Protein AF-A0A5D4XRG8-F1 (afdb_monomer)

Solvent-accessible surface area (backbone atoms only — not comparable to full-atom values): 29602 Å² total; per-residue (Å²): 132,84,80,64,100,84,74,77,64,44,35,25,34,82,45,51,56,98,89,45,80,46,75,45,81,31,75,30,47,88,63,58,61,38,75,48,90,49,42,46,73,64,45,44,82,53,89,32,37,81,41,63,58,79,62,65,92,72,43,44,71,46,59,54,89,70,39,65,30,50,33,45,31,45,91,55,42,90,81,74,72,59,48,86,56,43,34,20,45,48,43,50,35,25,58,36,40,98,89,41,43,78,40,47,38,54,29,67,52,56,25,17,26,69,40,62,39,76,77,44,6,34,42,32,29,12,65,38,88,92,58,52,70,42,35,35,42,34,13,22,50,64,64,65,63,52,59,76,41,76,41,48,36,55,37,66,47,20,20,30,20,40,38,56,70,86,61,67,88,92,45,85,53,30,40,42,36,34,32,25,38,85,43,45,60,45,52,38,48,38,40,32,26,43,36,69,53,73,43,46,58,50,73,90,68,38,78,88,53,69,74,76,85,77,74,92,73,68,57,47,41,54,44,31,69,40,69,62,45,25,42,33,37,48,20,39,50,55,75,66,46,39,15,37,85,78,32,83,65,71,75,78,16,62,36,46,77,47,45,42,33,30,51,32,48,51,26,49,79,71,71,44,80,63,46,56,52,46,29,59,60,52,38,54,50,17,54,51,45,35,70,79,40,61,72,67,89,78,76,76,78,78,56,79,76,58,73,78,49,64,82,53,63,68,54,57,75,75,52,86,81,77,99,81,82,82,87,80,86,90,80,88,87,80,90,83,89,83,88,85,83,93,82,81,82,88,85,82,89,82,84,83,85,80,85,89,77,84,76,76,83,66,81,79,71,80,68,55,49,88,37,88,85,26,80,51,20,60,36,42,54,52,42,43,52,37,50,54,50,54,32,53,75,74,73,43,78,92,48,72,49,54,51,9,34,32,27,34,50,43,23,52,36,38,73,59,70,54,50,57,81,50,40,74,48,66,46,62,43,70,64,55,102,87,40,59,57,50,47,33,40,36,40,34,48,36,70,96,69,41,53,93,50,68,60,67,20,52,51,73,46,49,40,69,61,24,43,68,40,56,42,70,57,22,44,53,51,28,51,52,45,51,54,56,57,50,62,74,35,80,68,36,57,55,53,56,53,52,55,54,57,58,61,71,74,70,70,82,89,79,87,132

Organism: NCBI:txid1132694

Mean predicted aligned error: 18.08 Å

Radius of gyration: 29.47 Å; Cα contacts (8 Å, |Δi|>4): 848; chains: 1; bounding box: 77×93×76 Å

Structure (mmCIF, N/CA/C/O backbone):
data_AF-A0A5D4XRG8-F1
#
_entry.id   AF-A0A5D4XRG8-F1
#
loop_
_atom_site.group_PDB
_atom_site.id
_atom_site.type_symbol
_atom_site.label_atom_id
_atom_site.label_alt_id
_atom_site.label_comp_id
_atom_site.label_asym_id
_atom_site.label_entity_id
_atom_site.label_seq_id
_atom_site.pdbx_PDB_ins_code
_atom_site.Cartn_x
_atom_site.Cartn_y
_atom_site.Cartn_z
_atom_site.occupancy
_atom_site.B_iso_or_equiv
_atom_site.auth_seq_id
_atom_site.auth_comp_id
_atom_site.auth_asym_id
_atom_site.auth_atom_id
_atom_site.pdbx_PDB_model_num
ATOM 1 N N . MET A 1 1 ? -4.490 -16.990 -24.003 1.00 35.44 1 MET A N 1
ATOM 2 C CA . MET A 1 1 ? -3.570 -16.768 -25.139 1.00 35.44 1 MET A CA 1
ATOM 3 C C . MET A 1 1 ? -2.202 -17.221 -24.668 1.00 35.44 1 MET A C 1
ATOM 5 O O . MET A 1 1 ? -1.797 -16.811 -23.593 1.00 35.44 1 MET A O 1
ATOM 9 N N . SER A 1 2 ? -1.584 -18.171 -25.367 1.00 31.66 2 SER A N 1
ATOM 10 C CA . SER A 1 2 ? -0.278 -18.726 -24.995 1.00 31.66 2 SER A CA 1
ATOM 11 C C . SER A 1 2 ? 0.797 -17.660 -25.229 1.00 31.66 2 SER A C 1
ATOM 13 O O . SER A 1 2 ? 0.868 -17.112 -26.329 1.00 31.66 2 SER A O 1
ATOM 15 N N . ASN A 1 3 ? 1.568 -17.327 -24.188 1.00 37.22 3 ASN A N 1
ATOM 16 C CA . ASN A 1 3 ? 2.691 -16.395 -24.276 1.00 37.22 3 ASN A CA 1
ATOM 17 C C . ASN A 1 3 ? 3.705 -16.921 -25.300 1.00 37.22 3 ASN A C 1
ATOM 19 O O . ASN A 1 3 ? 4.196 -18.043 -25.179 1.00 37.22 3 ASN A O 1
ATOM 23 N N . GLY A 1 4 ? 3.988 -16.119 -26.328 1.00 33.09 4 GLY A N 1
ATOM 24 C CA . GLY A 1 4 ? 4.996 -16.442 -27.330 1.00 33.09 4 GLY A CA 1
ATOM 25 C C . GLY A 1 4 ? 6.401 -16.531 -26.707 1.00 33.09 4 GLY A C 1
ATOM 26 O O . GLY A 1 4 ? 6.687 -15.832 -25.736 1.00 33.09 4 GLY A O 1
ATOM 27 N N . PRO A 1 5 ? 7.306 -17.350 -27.267 1.00 38.19 5 PRO A N 1
ATOM 28 C CA . PRO A 1 5 ? 8.587 -17.738 -26.658 1.00 38.19 5 PRO A CA 1
ATOM 29 C C . PRO A 1 5 ? 9.680 -16.639 -26.624 1.00 38.19 5 PRO A C 1
ATOM 31 O O . PRO A 1 5 ? 10.862 -16.959 -26.596 1.00 38.19 5 PRO A O 1
ATOM 34 N N . GLY A 1 6 ? 9.320 -15.348 -26.634 1.00 42.28 6 GLY A N 1
ATOM 35 C CA . GLY A 1 6 ? 10.267 -14.218 -26.704 1.00 42.28 6 GLY A CA 1
ATOM 36 C C . GLY A 1 6 ? 10.114 -13.131 -25.631 1.00 42.28 6 GLY A C 1
ATOM 37 O O . GLY A 1 6 ? 10.926 -12.211 -25.598 1.00 42.28 6 GLY A O 1
ATOM 38 N N . THR A 1 7 ? 9.104 -13.221 -24.760 1.00 55.69 7 THR A N 1
ATOM 39 C CA . THR A 1 7 ? 8.784 -12.214 -23.721 1.00 55.69 7 THR A CA 1
ATOM 40 C C . THR A 1 7 ? 8.911 -12.733 -22.288 1.00 55.69 7 THR A C 1
ATOM 42 O O . THR A 1 7 ? 8.598 -12.017 -21.341 1.00 55.69 7 THR A O 1
ATOM 45 N N . ALA A 1 8 ? 9.361 -13.976 -22.102 1.00 78.75 8 ALA A N 1
ATOM 46 C CA . ALA A 1 8 ? 9.428 -14.596 -20.785 1.00 78.75 8 ALA A CA 1
ATOM 47 C C . ALA A 1 8 ? 10.593 -14.026 -19.958 1.00 78.75 8 ALA A C 1
ATOM 49 O O . ALA A 1 8 ? 11.763 -14.168 -20.314 1.00 78.75 8 ALA A O 1
ATOM 50 N N . TYR A 1 9 ? 10.257 -13.398 -18.839 1.00 93.06 9 TYR A N 1
ATOM 51 C CA . TYR A 1 9 ? 11.160 -13.074 -17.741 1.00 93.06 9 TYR A CA 1
ATOM 52 C C . TYR A 1 9 ? 10.543 -13.627 -16.451 1.00 93.06 9 TYR A C 1
ATOM 54 O O . TYR A 1 9 ? 9.376 -14.018 -16.430 1.00 93.06 9 TYR A O 1
ATOM 62 N N . THR A 1 10 ? 11.324 -13.673 -15.382 1.00 93.88 10 THR A N 1
ATOM 63 C CA . THR A 1 10 ? 10.873 -14.100 -14.057 1.00 93.88 10 THR A CA 1
ATOM 64 C C . THR A 1 10 ? 11.080 -12.979 -13.056 1.00 93.88 10 THR A C 1
ATOM 66 O O . THR A 1 10 ? 12.134 -12.333 -13.064 1.00 93.88 10 THR A O 1
ATOM 69 N N . VAL A 1 11 ? 10.107 -12.792 -12.168 1.00 94.06 11 VAL A N 1
ATOM 70 C CA . VAL A 1 11 ? 10.297 -12.037 -10.931 1.00 94.06 11 VAL A CA 1
ATOM 71 C C . VAL A 1 11 ? 10.884 -12.994 -9.902 1.00 94.06 11 VAL A C 1
ATOM 73 O O . VAL A 1 11 ? 10.417 -14.121 -9.746 1.00 94.06 11 VAL A O 1
ATOM 76 N N . ARG A 1 12 ? 11.953 -12.568 -9.242 1.00 90.69 12 ARG A N 1
ATOM 77 C CA . ARG A 1 12 ? 12.674 -13.351 -8.243 1.00 90.69 12 ARG A CA 1
ATOM 78 C C . ARG A 1 12 ? 12.922 -12.509 -7.004 1.00 90.69 12 ARG A C 1
ATOM 80 O O . ARG A 1 12 ? 12.824 -11.290 -7.047 1.00 90.69 12 ARG A O 1
ATOM 87 N N . GLN A 1 13 ? 13.318 -13.143 -5.919 1.00 86.31 13 GLN A N 1
ATOM 88 C CA . GLN A 1 13 ? 13.744 -12.474 -4.695 1.00 86.31 13 GLN A CA 1
ATOM 89 C C . GLN A 1 13 ? 14.977 -13.160 -4.126 1.00 86.31 13 GLN A C 1
ATOM 91 O O . GLN A 1 13 ? 15.212 -14.340 -4.393 1.00 86.31 13 GLN A O 1
ATOM 96 N N . PHE A 1 14 ? 15.761 -12.430 -3.341 1.00 79.94 14 PHE A N 1
ATOM 97 C CA . PHE A 1 14 ? 16.881 -13.006 -2.610 1.00 79.94 14 PHE A CA 1
ATOM 98 C C . PHE A 1 14 ? 16.415 -13.473 -1.229 1.00 79.94 14 PHE A C 1
ATOM 100 O O . PHE A 1 14 ? 15.881 -12.685 -0.455 1.00 79.94 14 PHE A O 1
ATOM 107 N N . VAL A 1 15 ? 16.658 -14.742 -0.907 1.00 69.88 15 VAL A N 1
ATOM 108 C CA . VAL A 1 15 ? 16.288 -15.350 0.375 1.00 69.88 15 VAL A CA 1
ATOM 109 C C . VAL A 1 15 ? 17.542 -15.831 1.094 1.00 69.88 15 VAL A C 1
ATOM 111 O O . VAL A 1 15 ? 18.453 -16.405 0.490 1.00 69.88 15 VAL A O 1
ATOM 114 N N . PHE A 1 16 ? 17.575 -15.609 2.407 1.00 66.19 16 PHE A N 1
ATOM 115 C CA . PHE A 1 16 ? 18.610 -16.112 3.301 1.00 66.19 16 PHE A CA 1
ATOM 116 C C . PHE A 1 16 ? 17.960 -16.811 4.499 1.00 66.19 16 PHE A C 1
ATOM 118 O O . PHE A 1 16 ? 17.486 -16.153 5.425 1.00 66.19 16 PHE A O 1
ATOM 125 N N . ASP A 1 17 ? 17.941 -18.143 4.462 1.00 68.81 17 ASP A N 1
ATOM 126 C CA . ASP A 1 17 ? 17.385 -19.016 5.502 1.00 68.81 17 ASP A CA 1
ATOM 127 C C . ASP A 1 17 ? 18.396 -20.121 5.891 1.00 68.81 17 ASP A C 1
ATOM 129 O O . ASP A 1 17 ? 19.575 -20.065 5.529 1.00 68.81 17 ASP A O 1
ATOM 133 N N . GLU A 1 18 ? 17.946 -21.144 6.623 1.00 69.31 18 GLU A N 1
ATOM 134 C CA . GLU A 1 18 ? 18.764 -22.298 7.041 1.00 69.31 18 GLU A CA 1
ATOM 135 C C . GLU A 1 18 ? 19.421 -23.054 5.872 1.00 69.31 18 GLU A C 1
ATOM 137 O O . GLU A 1 18 ? 20.437 -23.726 6.054 1.00 69.31 18 GLU A O 1
ATOM 142 N N . ARG A 1 19 ? 18.867 -22.934 4.658 1.00 71.75 19 ARG A N 1
ATOM 143 C CA . ARG A 1 19 ? 19.394 -23.549 3.429 1.00 71.75 19 ARG A CA 1
ATOM 144 C C . ARG A 1 19 ? 20.420 -22.656 2.723 1.00 71.75 19 ARG A C 1
ATOM 146 O O . ARG A 1 19 ? 20.945 -23.040 1.678 1.00 71.75 19 ARG A O 1
ATOM 153 N N . GLY A 1 20 ? 20.729 -21.493 3.293 1.00 67.88 20 GLY A N 1
ATOM 154 C CA . GLY A 1 20 ? 21.692 -20.531 2.777 1.00 67.88 20 GLY A CA 1
ATOM 155 C C . GLY A 1 20 ? 21.105 -19.538 1.771 1.00 67.88 20 GLY A C 1
ATOM 156 O O . GLY A 1 20 ? 19.912 -19.528 1.469 1.00 67.88 20 GLY A O 1
ATOM 157 N N . ALA A 1 21 ? 21.987 -18.677 1.261 1.00 71.94 21 ALA A N 1
ATOM 158 C CA . ALA A 1 21 ? 21.672 -17.623 0.301 1.00 71.94 21 ALA A CA 1
ATOM 159 C C . ALA A 1 21 ? 21.282 -18.192 -1.073 1.00 71.94 21 ALA A C 1
ATOM 161 O O . ALA A 1 21 ? 22.089 -18.880 -1.705 1.00 71.94 21 ALA A O 1
ATOM 162 N N . ARG A 1 22 ? 20.095 -17.849 -1.580 1.00 80.94 22 ARG A N 1
ATOM 163 C CA . ARG A 1 22 ? 19.663 -18.192 -2.947 1.00 80.94 22 ARG A CA 1
ATOM 164 C C . ARG A 1 22 ? 18.663 -17.178 -3.495 1.00 80.94 22 ARG A C 1
ATOM 166 O O . ARG A 1 22 ? 18.124 -16.375 -2.744 1.00 80.94 22 ARG A O 1
ATOM 173 N N . ASN A 1 23 ? 18.405 -17.245 -4.801 1.00 83.06 23 ASN A N 1
ATOM 174 C CA . ASN A 1 23 ? 17.263 -16.551 -5.394 1.00 83.06 23 ASN A CA 1
ATOM 175 C C . ASN A 1 23 ? 16.107 -17.536 -5.571 1.00 83.06 23 ASN A C 1
ATOM 177 O O . ASN A 1 23 ? 16.337 -18.664 -6.009 1.00 83.06 23 ASN A O 1
ATOM 181 N N . GLU A 1 24 ? 14.896 -17.097 -5.260 1.00 85.44 24 GLU A N 1
ATOM 182 C CA . GLU A 1 24 ? 13.662 -17.861 -5.442 1.00 85.44 24 GLU A CA 1
ATOM 183 C C . GLU A 1 24 ? 12.709 -17.115 -6.362 1.00 85.44 24 GLU A C 1
ATOM 185 O O . GLU A 1 24 ? 12.792 -15.893 -6.485 1.00 85.44 24 GLU A O 1
ATOM 190 N N . ASP A 1 25 ? 11.838 -17.858 -7.031 1.00 88.19 25 ASP A N 1
ATOM 191 C CA . ASP A 1 25 ? 10.851 -17.287 -7.938 1.00 88.19 25 ASP A CA 1
ATOM 192 C C . ASP A 1 25 ? 9.697 -16.682 -7.131 1.00 88.19 25 ASP A C 1
ATOM 194 O O . ASP A 1 25 ? 9.349 -17.168 -6.055 1.00 88.19 25 ASP A O 1
ATOM 198 N N . VAL A 1 26 ? 9.129 -15.600 -7.654 1.00 84.75 26 VAL A N 1
ATOM 199 C CA . VAL A 1 26 ? 8.022 -14.846 -7.061 1.00 84.75 26 VAL A CA 1
ATOM 200 C C . VAL A 1 26 ? 6.844 -14.965 -8.017 1.00 84.75 26 VAL A C 1
ATOM 202 O O . VAL A 1 26 ? 6.947 -14.575 -9.181 1.00 84.75 26 VAL A O 1
ATOM 205 N N . THR A 1 27 ? 5.733 -15.519 -7.540 1.00 85.88 27 THR A N 1
ATOM 206 C CA . THR A 1 27 ? 4.502 -15.699 -8.327 1.00 85.88 27 THR A CA 1
ATOM 207 C C . THR A 1 27 ? 3.477 -14.590 -8.097 1.00 85.88 27 THR A C 1
ATOM 209 O O . THR A 1 27 ? 2.545 -14.449 -8.888 1.00 85.88 27 THR A O 1
ATOM 212 N N . GLY A 1 28 ? 3.690 -13.759 -7.075 1.00 83.88 28 GLY A N 1
ATOM 213 C CA . GLY A 1 28 ? 2.905 -12.567 -6.777 1.00 83.88 28 GLY A CA 1
ATOM 214 C C . GLY A 1 28 ? 3.455 -11.810 -5.571 1.00 83.88 28 GLY A C 1
ATOM 215 O O . GLY A 1 28 ? 4.475 -12.186 -4.993 1.00 83.88 28 GLY A O 1
ATOM 216 N N . PHE A 1 29 ? 2.776 -10.736 -5.181 1.00 86.06 29 PHE A N 1
ATOM 217 C CA . PHE A 1 29 ? 3.209 -9.853 -4.094 1.00 86.06 29 PHE A CA 1
ATOM 218 C C . PHE A 1 29 ? 3.404 -10.567 -2.750 1.00 86.06 29 PHE A C 1
ATOM 220 O O . PHE A 1 29 ? 4.366 -10.281 -2.041 1.00 86.06 29 PHE A O 1
ATOM 227 N N . GLU A 1 30 ? 2.513 -11.502 -2.412 1.00 82.44 30 GLU A N 1
ATOM 228 C CA . GLU A 1 30 ? 2.531 -12.207 -1.122 1.00 82.44 30 GLU A CA 1
ATOM 229 C C . GLU A 1 30 ? 3.743 -13.135 -0.960 1.00 82.44 30 GLU A C 1
ATOM 231 O O . GLU A 1 30 ? 4.129 -13.454 0.163 1.00 82.44 30 GLU A O 1
ATOM 236 N N . ASP A 1 31 ? 4.381 -13.532 -2.065 1.00 80.94 31 ASP A N 1
ATOM 237 C CA . ASP A 1 31 ? 5.602 -14.333 -2.010 1.00 80.94 31 ASP A CA 1
ATOM 238 C C . ASP A 1 31 ? 6.809 -13.493 -1.573 1.00 80.94 31 ASP A C 1
ATOM 240 O O . ASP A 1 31 ? 7.784 -14.057 -1.076 1.00 80.94 31 ASP A O 1
ATOM 244 N N . LEU A 1 32 ? 6.777 -12.164 -1.757 1.00 80.69 32 LEU A N 1
ATOM 245 C CA . LEU A 1 32 ? 7.901 -11.286 -1.433 1.00 80.69 32 LEU A CA 1
ATOM 246 C C . LEU A 1 32 ? 8.146 -11.241 0.076 1.00 80.69 32 LEU A C 1
ATOM 248 O O . LEU A 1 32 ? 7.414 -10.594 0.838 1.00 80.69 32 LEU A O 1
ATOM 252 N N . VAL A 1 33 ? 9.243 -11.868 0.492 1.00 69.31 33 VAL A N 1
ATOM 253 C CA . VAL A 1 33 ? 9.709 -11.858 1.875 1.00 69.31 33 VAL A CA 1
ATOM 254 C C . VAL A 1 33 ? 10.093 -10.448 2.303 1.00 69.31 33 VAL A C 1
ATOM 256 O O . VAL A 1 33 ? 10.354 -9.556 1.491 1.00 69.31 33 VAL A O 1
ATOM 259 N N . THR A 1 34 ? 10.133 -10.236 3.613 1.00 65.56 34 THR A N 1
ATOM 260 C CA . THR A 1 34 ? 10.638 -8.986 4.169 1.00 65.56 34 THR A CA 1
ATOM 261 C C . THR A 1 34 ? 12.096 -8.777 3.755 1.00 65.56 34 THR A C 1
ATOM 263 O O . THR A 1 34 ? 12.922 -9.679 3.903 1.00 65.56 34 THR A O 1
ATOM 266 N N . HIS A 1 35 ? 12.427 -7.584 3.263 1.00 62.25 35 HIS A N 1
ATOM 267 C CA . HIS A 1 35 ? 13.697 -7.219 2.618 1.00 62.25 35 HIS A CA 1
ATOM 268 C C . HIS A 1 35 ? 14.881 -7.033 3.594 1.00 62.25 35 HIS A C 1
ATOM 270 O O . HIS A 1 35 ? 15.643 -6.067 3.541 1.00 62.25 35 HIS A O 1
ATOM 276 N N . HIS A 1 36 ? 15.090 -7.997 4.493 1.00 53.09 36 HIS A N 1
ATOM 277 C CA . HIS A 1 36 ? 16.184 -7.999 5.466 1.00 53.09 36 HIS A CA 1
ATOM 278 C C . HIS A 1 36 ? 16.890 -9.355 5.596 1.00 53.09 36 HIS A C 1
ATOM 280 O O . HIS A 1 36 ? 16.301 -10.402 5.311 1.00 53.09 36 HIS A O 1
ATOM 286 N N . PRO A 1 37 ? 18.150 -9.379 6.083 1.00 45.16 37 PRO A N 1
ATOM 287 C CA . PRO A 1 37 ? 18.821 -10.621 6.453 1.00 45.16 37 PRO A CA 1
ATOM 288 C C . PRO A 1 37 ? 17.983 -11.388 7.489 1.00 45.16 37 PRO A C 1
ATOM 290 O O . PRO A 1 37 ? 17.640 -10.844 8.535 1.00 45.16 37 PRO A O 1
ATOM 293 N N . ARG A 1 38 ? 17.668 -12.658 7.199 1.00 53.41 38 ARG A N 1
ATOM 294 C CA . ARG A 1 38 ? 16.733 -13.521 7.956 1.00 53.41 38 ARG A CA 1
ATOM 295 C C . ARG A 1 38 ? 15.259 -13.081 7.958 1.00 53.41 38 ARG A C 1
ATOM 297 O O . ARG A 1 38 ? 14.516 -13.566 8.801 1.00 53.41 38 ARG A O 1
ATOM 304 N N . ALA A 1 39 ? 14.823 -12.188 7.066 1.00 61.16 39 ALA A N 1
ATOM 305 C CA . ALA A 1 39 ? 13.409 -11.826 6.884 1.00 61.16 39 ALA A CA 1
ATOM 306 C C . ALA A 1 39 ? 12.672 -11.419 8.181 1.00 61.16 39 ALA A C 1
ATOM 308 O O . ALA A 1 39 ? 11.517 -11.785 8.383 1.00 61.16 39 ALA A O 1
ATOM 309 N N . ASN A 1 40 ? 13.345 -10.691 9.083 1.00 70.75 40 ASN A N 1
ATOM 310 C CA . ASN A 1 40 ? 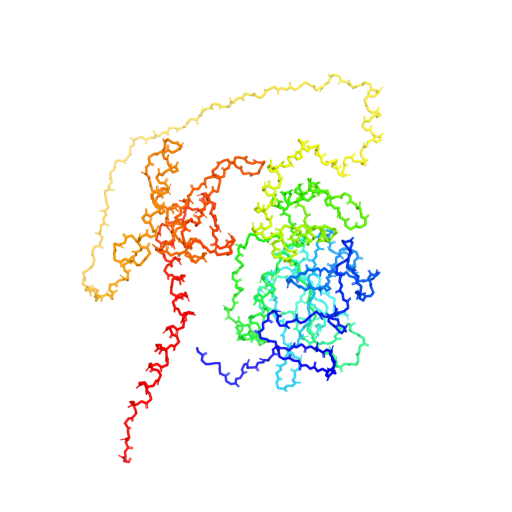12.799 -10.326 10.397 1.00 70.75 40 ASN A CA 1
ATOM 311 C C . ASN A 1 40 ? 12.310 -11.534 11.225 1.00 70.75 40 ASN A C 1
ATOM 313 O O . ASN A 1 40 ? 11.382 -11.398 12.015 1.00 70.75 40 ASN A O 1
ATOM 317 N N . ALA A 1 41 ? 12.935 -12.708 11.080 1.00 68.88 41 ALA A N 1
ATOM 318 C CA . ALA A 1 41 ? 12.528 -13.936 11.773 1.00 68.88 41 ALA A CA 1
ATOM 319 C C . ALA A 1 41 ? 12.490 -13.811 13.307 1.00 68.88 41 ALA A C 1
ATOM 321 O O . ALA A 1 41 ? 11.717 -14.507 13.958 1.00 68.88 41 ALA A O 1
ATOM 322 N N . ASP A 1 42 ? 13.305 -12.917 13.872 1.00 79.06 42 ASP A N 1
ATOM 323 C CA . ASP A 1 42 ? 13.373 -12.661 15.313 1.00 79.06 42 ASP A CA 1
ATOM 324 C C . ASP A 1 42 ? 12.404 -11.541 15.767 1.00 79.06 42 ASP A C 1
ATOM 326 O O . ASP A 1 42 ? 12.333 -11.228 16.958 1.00 79.06 42 ASP A O 1
ATOM 330 N N . ALA A 1 43 ? 11.672 -10.910 14.837 1.00 84.81 43 ALA A N 1
ATOM 331 C CA . ALA A 1 43 ? 10.807 -9.775 15.134 1.00 84.81 43 ALA A CA 1
ATOM 332 C C . ALA A 1 43 ? 9.510 -10.197 15.835 1.00 84.81 43 ALA A C 1
ATOM 334 O O . ALA A 1 43 ? 8.847 -11.164 15.454 1.00 84.81 43 ALA A O 1
ATOM 335 N N . GLN A 1 44 ? 9.117 -9.424 16.845 1.00 89.06 44 GLN A N 1
ATOM 336 C CA . GLN A 1 44 ? 7.899 -9.664 17.614 1.00 89.06 44 GLN A CA 1
ATOM 337 C C . GLN A 1 44 ? 7.297 -8.366 18.154 1.00 89.06 44 GLN A C 1
ATOM 339 O O . GLN A 1 44 ? 8.016 -7.425 18.479 1.00 89.06 44 GLN A O 1
ATOM 344 N N . MET A 1 45 ? 5.975 -8.344 18.301 1.00 87.56 45 MET A N 1
ATOM 345 C CA . MET A 1 45 ? 5.229 -7.290 18.980 1.00 87.56 45 MET A CA 1
ATOM 346 C C . MET A 1 45 ? 5.159 -7.614 20.475 1.00 87.56 45 MET A C 1
ATOM 348 O O . MET A 1 45 ? 4.575 -8.632 20.853 1.00 87.56 45 MET A O 1
ATOM 352 N N . ALA A 1 46 ? 5.732 -6.755 21.314 1.00 86.38 46 ALA A N 1
ATOM 353 C CA . ALA A 1 46 ? 5.706 -6.867 22.770 1.00 86.38 46 ALA A CA 1
ATOM 354 C C . ALA A 1 46 ? 5.497 -5.481 23.390 1.00 86.38 46 ALA A C 1
ATOM 356 O O . ALA A 1 46 ? 6.133 -4.519 22.976 1.00 86.38 46 ALA A O 1
ATOM 357 N N . ASP A 1 47 ? 4.574 -5.373 24.350 1.00 83.56 47 ASP A N 1
ATOM 358 C CA . ASP A 1 47 ? 4.232 -4.117 25.041 1.00 83.56 47 ASP A CA 1
ATOM 359 C C . ASP A 1 47 ? 3.926 -2.934 24.097 1.00 83.56 47 ASP A C 1
ATOM 361 O O . ASP A 1 47 ? 4.203 -1.771 24.382 1.00 83.56 47 ASP A O 1
ATOM 365 N N . GLY A 1 48 ? 3.330 -3.245 22.944 1.00 83.50 48 GLY A N 1
ATOM 366 C CA . GLY A 1 48 ? 2.974 -2.271 21.916 1.00 83.50 48 GLY A CA 1
ATOM 367 C C . GLY A 1 48 ? 4.138 -1.798 21.037 1.00 83.50 48 GLY A C 1
ATOM 368 O O . GLY A 1 48 ? 3.930 -0.937 20.183 1.00 83.50 48 GLY A O 1
ATOM 369 N N . GLU A 1 49 ? 5.332 -2.364 21.212 1.00 88.00 49 GLU A N 1
ATOM 370 C CA . GLU A 1 49 ? 6.534 -2.070 20.434 1.00 88.00 49 GLU A CA 1
ATOM 371 C C . GLU A 1 49 ? 6.999 -3.282 19.620 1.00 88.00 49 GLU A C 1
ATOM 373 O O . GLU A 1 49 ? 6.802 -4.440 19.994 1.00 88.00 49 GLU A O 1
ATOM 378 N N . ILE A 1 50 ? 7.659 -3.013 18.492 1.00 89.56 50 ILE A N 1
ATOM 379 C CA . ILE A 1 50 ? 8.288 -4.053 17.677 1.00 89.56 50 ILE A CA 1
ATOM 380 C C . ILE A 1 50 ? 9.724 -4.252 18.168 1.00 89.56 50 ILE A C 1
ATOM 382 O O . ILE A 1 50 ? 10.570 -3.365 18.045 1.00 89.56 50 ILE A O 1
ATOM 386 N N . LEU A 1 51 ? 9.999 -5.437 18.705 1.00 88.69 51 LEU A N 1
ATOM 387 C CA . LEU A 1 51 ? 11.307 -5.868 19.193 1.00 88.69 51 LEU A CA 1
ATOM 388 C C . LEU A 1 51 ? 11.946 -6.867 18.223 1.00 88.69 51 LEU A C 1
ATOM 390 O O . LEU A 1 51 ? 11.276 -7.405 17.347 1.00 88.69 51 LEU A O 1
ATOM 394 N N . GLY A 1 52 ? 13.247 -7.131 18.385 1.00 86.00 52 GLY A N 1
ATOM 395 C CA . GLY A 1 52 ? 13.966 -8.137 17.585 1.00 86.00 52 GLY A CA 1
ATOM 396 C C . GLY A 1 52 ? 14.247 -7.730 16.132 1.00 86.00 52 GLY A C 1
ATOM 397 O O . GLY A 1 52 ? 14.697 -8.552 15.341 1.00 86.00 52 GLY A O 1
ATOM 398 N N . VAL A 1 53 ? 14.009 -6.463 15.783 1.00 83.88 53 VAL A N 1
ATOM 399 C CA . VAL A 1 53 ? 14.268 -5.896 14.451 1.00 83.88 53 VAL A CA 1
ATOM 400 C C . VAL A 1 53 ? 15.679 -5.317 14.318 1.00 83.88 53 VAL A C 1
ATOM 402 O O . VAL A 1 53 ? 16.307 -4.916 15.302 1.00 83.88 53 VAL A O 1
ATOM 405 N N . GLU A 1 54 ? 16.200 -5.256 13.090 1.00 78.19 54 GLU A N 1
ATOM 406 C CA . GLU A 1 54 ? 17.557 -4.771 12.821 1.00 78.19 54 GLU A CA 1
ATOM 407 C C . GLU A 1 54 ? 17.638 -3.236 12.907 1.00 78.19 54 GLU A C 1
ATOM 409 O O . GLU A 1 54 ? 16.832 -2.522 12.319 1.00 78.19 54 GLU A O 1
ATOM 414 N N . ARG A 1 55 ? 18.663 -2.709 13.595 1.00 83.00 55 ARG A N 1
ATOM 415 C CA . ARG A 1 55 ? 18.984 -1.263 13.674 1.00 83.00 55 ARG A CA 1
ATOM 416 C C . ARG A 1 55 ? 17.757 -0.350 13.897 1.00 83.00 55 ARG A C 1
ATOM 418 O O . ARG A 1 55 ? 17.601 0.631 13.168 1.00 83.00 55 ARG A O 1
ATOM 425 N N . PRO A 1 56 ? 16.932 -0.570 14.938 1.00 84.56 56 PRO A N 1
ATOM 426 C CA . PRO A 1 56 ? 15.722 0.228 15.177 1.00 84.56 56 PRO A CA 1
ATOM 427 C C . PRO A 1 56 ? 15.999 1.736 15.338 1.00 84.56 56 PRO A C 1
ATOM 429 O O . PRO A 1 56 ? 15.134 2.572 15.080 1.00 84.56 56 PRO A O 1
ATOM 432 N N . ALA A 1 57 ? 17.231 2.117 15.697 1.00 84.31 57 ALA A N 1
ATOM 433 C CA . ALA A 1 57 ? 17.662 3.513 15.759 1.00 84.31 57 ALA A CA 1
ATOM 434 C C . ALA A 1 57 ? 17.677 4.223 14.390 1.00 84.31 57 ALA A C 1
ATOM 436 O O . ALA A 1 57 ? 17.452 5.428 14.340 1.00 84.31 57 ALA A O 1
ATOM 437 N N . THR A 1 58 ? 17.923 3.498 13.296 1.00 84.62 58 THR A N 1
ATOM 438 C CA . THR A 1 58 ? 18.086 4.063 11.944 1.00 84.62 58 THR A CA 1
ATOM 439 C C . THR A 1 58 ? 17.143 3.452 10.909 1.00 84.62 58 THR A C 1
ATOM 441 O O . THR A 1 58 ? 17.236 3.804 9.742 1.00 84.62 58 THR A O 1
ATOM 444 N N . ARG A 1 59 ? 16.280 2.512 11.309 1.00 87.88 59 ARG A N 1
ATOM 445 C CA . ARG A 1 59 ? 15.308 1.823 10.449 1.00 87.88 59 ARG A CA 1
ATOM 446 C C . ARG A 1 59 ? 13.955 1.750 11.118 1.00 87.88 59 ARG A C 1
ATOM 448 O O . ARG A 1 59 ? 13.890 1.608 12.343 1.00 87.88 59 ARG A O 1
ATOM 455 N N . SER A 1 60 ? 12.893 1.840 10.329 1.00 92.12 60 SER A N 1
ATOM 456 C CA . SER A 1 60 ? 11.516 1.764 10.813 1.00 92.12 60 SER A CA 1
ATOM 457 C C . SER A 1 60 ? 10.880 0.446 10.392 1.00 92.12 60 SER A C 1
ATOM 459 O O . SER A 1 60 ? 11.194 -0.106 9.345 1.00 92.12 60 SER A O 1
ATOM 461 N N . HIS A 1 61 ? 10.012 -0.082 11.247 1.00 92.19 61 HIS A N 1
ATOM 462 C CA . HIS A 1 61 ? 9.349 -1.361 11.033 1.00 92.19 61 HIS A CA 1
ATOM 463 C C . HIS A 1 61 ? 7.874 -1.228 11.388 1.00 92.19 61 HIS A C 1
ATOM 465 O O . HIS A 1 61 ? 7.515 -0.437 12.261 1.00 92.19 61 HIS A O 1
ATOM 471 N N . ALA A 1 62 ? 7.043 -2.011 10.715 1.00 93.06 62 ALA A N 1
ATOM 472 C CA . ALA A 1 62 ? 5.609 -2.082 10.941 1.00 93.06 62 ALA A CA 1
ATOM 473 C C . ALA A 1 62 ? 5.100 -3.502 10.679 1.00 93.06 62 ALA A C 1
ATOM 475 O O . ALA A 1 62 ? 5.737 -4.284 9.979 1.00 93.06 62 ALA A O 1
ATOM 476 N N . PHE A 1 63 ? 3.940 -3.839 11.221 1.00 89.56 63 PHE A N 1
ATOM 477 C CA . PHE A 1 63 ? 3.215 -5.063 10.908 1.00 89.56 63 PHE A CA 1
ATOM 478 C C . PHE A 1 63 ? 2.214 -4.782 9.781 1.00 89.56 63 PHE A C 1
ATOM 480 O O . PHE A 1 63 ? 1.246 -4.061 9.988 1.00 89.56 63 PHE A O 1
ATOM 487 N N . ILE A 1 64 ? 2.464 -5.283 8.573 1.00 86.88 64 ILE A N 1
ATOM 488 C CA . ILE A 1 64 ? 1.642 -5.009 7.382 1.00 86.88 64 ILE A CA 1
ATOM 489 C C . ILE A 1 64 ? 1.425 -6.326 6.640 1.00 86.88 64 ILE A C 1
ATOM 491 O O . ILE A 1 64 ? 2.386 -7.061 6.396 1.00 86.88 64 ILE A O 1
ATOM 495 N N . GLY A 1 65 ? 0.173 -6.628 6.284 1.00 76.00 65 GLY A N 1
ATOM 496 C CA . GLY A 1 65 ? -0.168 -7.868 5.579 1.00 76.00 65 GLY A CA 1
ATOM 497 C C . GLY A 1 65 ? 0.174 -9.128 6.382 1.00 76.00 65 GLY A C 1
ATOM 498 O O . GLY A 1 65 ? 0.632 -10.116 5.822 1.00 76.00 65 GLY A O 1
ATOM 499 N N . GLY A 1 66 ? 0.026 -9.088 7.712 1.00 79.19 66 GLY A N 1
ATOM 500 C CA . GLY A 1 66 ? 0.290 -10.246 8.574 1.00 79.19 66 GLY A CA 1
ATOM 501 C C . GLY A 1 66 ? 1.766 -10.519 8.899 1.00 79.19 66 GLY A C 1
ATOM 502 O O . GLY A 1 66 ? 2.060 -11.524 9.546 1.00 79.19 66 GLY A O 1
ATOM 503 N N . ALA A 1 67 ? 2.694 -9.649 8.490 1.00 81.31 67 ALA A N 1
ATOM 504 C CA . ALA A 1 67 ? 4.127 -9.829 8.719 1.00 81.31 67 ALA A CA 1
ATOM 505 C C . ALA A 1 67 ? 4.822 -8.530 9.154 1.00 81.31 67 ALA A C 1
ATOM 507 O O . ALA A 1 67 ? 4.378 -7.430 8.829 1.00 81.31 67 ALA A O 1
ATOM 508 N N . TYR A 1 68 ? 5.948 -8.653 9.864 1.00 86.94 68 TYR A N 1
ATOM 509 C CA . TYR A 1 68 ? 6.809 -7.511 10.183 1.00 86.94 68 TYR A CA 1
ATOM 510 C C . TYR A 1 68 ? 7.609 -7.108 8.943 1.00 86.94 68 TYR A C 1
ATOM 512 O O . TYR A 1 68 ? 8.487 -7.846 8.494 1.00 86.94 68 TYR A O 1
ATOM 520 N N . GLN A 1 69 ? 7.311 -5.930 8.411 1.00 88.00 69 GLN A N 1
ATOM 521 C CA . GLN A 1 69 ? 7.944 -5.314 7.250 1.00 88.00 69 GLN A CA 1
ATOM 522 C C . GLN A 1 69 ? 8.855 -4.167 7.709 1.00 88.00 69 GLN A C 1
ATOM 524 O O . GLN A 1 69 ? 8.530 -3.476 8.679 1.00 88.00 69 GLN A O 1
ATOM 529 N N . GLU A 1 70 ? 9.978 -3.933 7.024 1.00 87.81 70 GLU A N 1
ATOM 530 C CA . GLU A 1 70 ? 10.628 -2.617 7.122 1.00 87.81 70 GLU A CA 1
ATOM 531 C C . GLU A 1 70 ? 9.820 -1.601 6.292 1.00 87.81 70 GLU A C 1
ATOM 533 O O . GLU A 1 70 ? 9.199 -1.920 5.272 1.00 87.81 70 GLU A O 1
ATOM 538 N N . VAL A 1 71 ? 9.778 -0.376 6.793 1.00 94.50 71 VAL A N 1
ATOM 539 C CA . VAL A 1 71 ? 9.046 0.740 6.206 1.00 94.50 71 VAL A CA 1
ATOM 540 C C . VAL A 1 71 ? 9.903 1.993 6.263 1.00 94.50 71 VAL A C 1
ATOM 542 O O . VAL A 1 71 ? 10.758 2.128 7.137 1.00 94.50 71 VAL A O 1
ATOM 545 N N . GLU A 1 72 ? 9.629 2.938 5.375 1.00 95.19 72 GLU A N 1
ATOM 546 C CA . GLU A 1 72 ? 10.164 4.291 5.459 1.00 95.19 72 GLU A CA 1
ATOM 547 C C . GLU A 1 72 ? 9.138 5.206 6.138 1.00 95.19 72 GLU A C 1
ATOM 549 O O . GLU A 1 72 ? 7.932 5.108 5.901 1.00 95.19 72 GLU A O 1
ATOM 554 N N . THR A 1 73 ? 9.614 6.087 7.015 1.00 95.81 73 THR A N 1
ATOM 555 C CA . THR A 1 73 ? 8.786 7.068 7.738 1.00 95.81 73 THR A CA 1
ATOM 556 C C . THR A 1 73 ? 9.527 8.395 7.790 1.00 95.81 73 THR A C 1
ATOM 558 O O . THR A 1 73 ? 10.742 8.427 7.608 1.00 95.81 73 THR A O 1
ATOM 561 N N . ALA A 1 74 ? 8.857 9.491 8.151 1.00 93.88 74 ALA A N 1
ATOM 562 C CA . ALA A 1 74 ? 9.524 10.787 8.323 1.00 93.88 74 ALA A CA 1
ATOM 563 C C . ALA A 1 74 ? 10.743 10.755 9.276 1.00 93.88 74 ALA A C 1
ATOM 565 O O . ALA A 1 74 ? 11.626 11.602 9.177 1.00 93.88 74 ALA A O 1
ATOM 566 N N . ARG A 1 75 ? 10.817 9.782 10.199 1.00 93.06 75 ARG A N 1
ATOM 567 C CA . ARG A 1 75 ? 11.965 9.605 11.104 1.00 93.06 75 ARG A CA 1
ATOM 568 C C . ARG A 1 75 ? 13.212 9.087 10.387 1.00 93.06 75 ARG A C 1
ATOM 570 O O . ARG A 1 75 ? 14.322 9.425 10.790 1.00 93.06 75 ARG A O 1
ATOM 577 N N . THR A 1 76 ? 13.030 8.211 9.408 1.00 92.19 76 THR A N 1
ATOM 578 C CA . THR A 1 76 ? 14.116 7.499 8.723 1.00 92.19 76 THR A CA 1
ATOM 579 C C . THR A 1 76 ? 14.354 8.014 7.300 1.00 92.19 76 THR A C 1
ATOM 581 O O . THR A 1 76 ? 15.366 7.664 6.698 1.00 92.19 76 THR A O 1
ATOM 584 N N . ASP A 1 77 ? 13.498 8.922 6.814 1.00 94.06 77 ASP A N 1
ATOM 585 C CA . ASP A 1 77 ? 13.561 9.470 5.464 1.00 94.06 77 ASP A CA 1
ATOM 586 C C . ASP A 1 77 ? 14.804 10.342 5.244 1.00 94.06 77 ASP A C 1
ATOM 588 O O . ASP A 1 77 ? 14.850 11.519 5.611 1.00 94.06 77 ASP A O 1
ATOM 592 N N . GLU A 1 78 ? 15.799 9.779 4.560 1.00 89.75 78 GLU A N 1
ATOM 593 C CA . GLU A 1 78 ? 17.044 10.474 4.222 1.00 89.75 78 GLU A CA 1
ATOM 594 C C . GLU A 1 78 ? 16.843 11.674 3.273 1.00 89.75 78 GLU A C 1
ATOM 596 O O . GLU A 1 78 ? 17.709 12.550 3.200 1.00 89.75 78 GLU A O 1
ATOM 601 N N . TYR A 1 79 ? 15.704 11.751 2.571 1.00 90.75 79 TYR A N 1
ATOM 602 C CA . TYR A 1 79 ? 15.401 12.828 1.620 1.00 90.75 79 TYR A CA 1
ATOM 603 C C . TYR A 1 79 ? 14.587 13.977 2.222 1.00 90.75 79 TYR A C 1
ATOM 605 O O . TYR A 1 79 ? 14.491 15.036 1.594 1.00 90.75 79 TYR A O 1
ATOM 613 N N . GLY A 1 80 ? 14.017 13.792 3.418 1.00 92.81 80 GLY A N 1
ATOM 614 C CA . GLY A 1 80 ? 13.213 14.800 4.116 1.00 92.81 80 GLY A CA 1
ATOM 615 C C . GLY A 1 80 ? 11.968 15.260 3.347 1.00 92.81 80 GLY A C 1
ATOM 616 O O . GLY A 1 80 ? 11.578 16.424 3.441 1.00 92.81 80 GLY A O 1
ATOM 617 N N . THR A 1 81 ? 11.376 14.380 2.542 1.00 94.00 81 THR A N 1
ATOM 618 C CA . THR A 1 81 ? 10.198 14.665 1.705 1.00 94.00 81 THR A CA 1
ATOM 619 C C . THR A 1 81 ? 8.910 14.036 2.234 1.00 94.00 81 THR A C 1
ATOM 621 O O . THR A 1 81 ? 7.831 14.517 1.884 1.00 94.00 81 THR A O 1
ATOM 624 N N . LEU A 1 82 ? 8.997 12.993 3.068 1.00 95.62 82 LEU A N 1
ATOM 625 C CA . LEU A 1 82 ? 7.819 12.346 3.645 1.00 95.62 82 LEU A CA 1
ATOM 626 C C . LEU A 1 82 ? 7.131 13.248 4.674 1.00 95.62 82 LEU A C 1
ATOM 628 O O . LEU A 1 82 ? 7.776 13.889 5.508 1.00 95.62 82 LEU A O 1
ATOM 632 N N . LYS A 1 83 ? 5.796 13.280 4.637 1.00 93.38 83 LYS A N 1
ATOM 633 C CA . LYS A 1 83 ? 4.993 13.889 5.705 1.00 93.38 83 LYS A CA 1
ATOM 634 C C . LYS A 1 83 ? 5.050 13.033 6.967 1.00 93.38 83 LYS A C 1
ATOM 636 O O . LYS A 1 83 ? 5.350 11.845 6.914 1.00 93.38 83 LYS A O 1
ATOM 641 N N . GLN A 1 84 ? 4.708 13.647 8.099 1.00 91.31 84 GLN A N 1
ATOM 642 C CA . GLN A 1 84 ? 4.769 13.024 9.425 1.00 91.31 84 GLN A CA 1
ATOM 643 C C . GLN A 1 84 ? 4.051 11.667 9.500 1.00 91.31 84 GLN A C 1
ATOM 645 O O . GLN A 1 84 ? 4.543 10.770 10.179 1.00 91.31 84 GLN A O 1
ATOM 650 N N . ASP A 1 85 ? 2.932 11.526 8.786 1.00 93.19 85 ASP A N 1
ATOM 651 C CA . ASP A 1 85 ? 2.068 10.340 8.826 1.00 93.19 85 ASP A CA 1
ATOM 652 C C . ASP A 1 85 ? 2.243 9.390 7.653 1.00 93.19 85 ASP A C 1
ATOM 654 O O . ASP A 1 85 ? 1.593 8.350 7.603 1.00 93.19 85 ASP A O 1
ATOM 658 N N . GLN A 1 86 ? 3.132 9.713 6.715 1.00 95.94 86 GLN A N 1
ATOM 659 C CA . GLN A 1 86 ? 3.396 8.818 5.602 1.00 95.94 86 GLN A CA 1
ATOM 660 C C . GLN A 1 86 ? 4.227 7.622 6.048 1.00 95.94 86 GLN A C 1
ATOM 662 O O . GLN A 1 86 ? 5.252 7.756 6.724 1.00 95.94 86 GLN A O 1
ATOM 667 N N . VAL A 1 87 ? 3.783 6.452 5.598 1.00 97.44 87 VAL A N 1
ATOM 668 C CA . VAL A 1 87 ? 4.462 5.175 5.787 1.00 97.44 87 VAL A CA 1
ATOM 669 C C . VAL A 1 87 ? 4.610 4.529 4.418 1.00 97.44 87 VAL A C 1
ATOM 671 O O . VAL A 1 87 ? 3.613 4.213 3.767 1.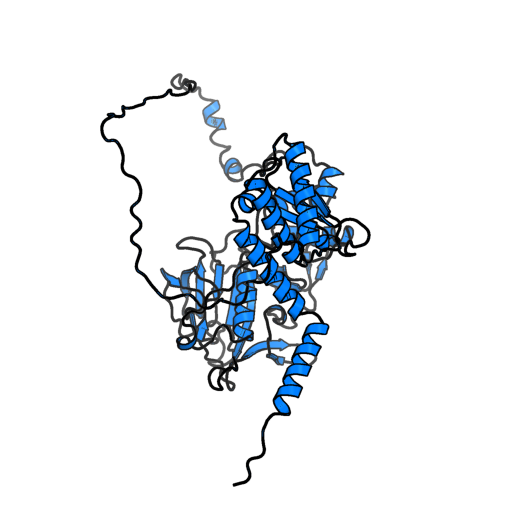00 97.44 87 VAL A O 1
ATOM 674 N N . LEU A 1 88 ? 5.850 4.341 3.975 1.00 97.69 88 LEU A N 1
ATOM 675 C CA . LEU A 1 88 ? 6.159 3.665 2.717 1.00 97.69 88 LEU A CA 1
ATOM 676 C C . LEU A 1 88 ? 6.577 2.227 3.021 1.00 97.69 88 LEU A C 1
ATOM 678 O O . LEU A 1 88 ? 7.554 1.996 3.727 1.00 97.69 88 LEU A O 1
ATOM 682 N N . LEU A 1 89 ? 5.843 1.260 2.482 1.00 96.06 89 LEU A N 1
ATOM 683 C CA . LEU A 1 89 ? 6.211 -0.148 2.520 1.00 96.06 89 LEU A CA 1
ATOM 684 C C . LEU A 1 89 ? 7.364 -0.398 1.556 1.00 96.06 89 LEU A C 1
ATOM 686 O O . LEU A 1 89 ? 7.281 -0.039 0.381 1.00 96.06 89 LEU A O 1
ATOM 690 N N . ILE A 1 90 ? 8.412 -1.047 2.047 1.00 93.50 90 ILE A N 1
ATOM 691 C CA . ILE A 1 90 ? 9.591 -1.359 1.251 1.00 93.50 90 ILE A CA 1
ATOM 692 C C . ILE A 1 90 ? 9.545 -2.832 0.828 1.00 93.50 90 ILE A C 1
ATOM 694 O O . ILE A 1 90 ? 9.192 -3.698 1.631 1.00 93.50 90 ILE A O 1
ATOM 698 N N . LYS A 1 91 ? 9.885 -3.117 -0.434 1.00 89.69 91 LYS A N 1
ATOM 699 C CA . LYS A 1 91 ? 10.165 -4.475 -0.924 1.00 89.69 91 LYS A CA 1
ATOM 700 C C . LYS A 1 91 ? 11.317 -4.476 -1.919 1.00 89.69 91 LYS A C 1
ATOM 702 O O . LYS A 1 91 ? 11.485 -3.532 -2.690 1.00 89.69 91 LYS A O 1
ATOM 707 N N . ASP A 1 92 ? 11.979 -5.626 -1.980 1.00 89.06 92 ASP A N 1
ATOM 708 C CA . ASP A 1 92 ? 13.000 -5.932 -2.971 1.00 89.06 92 ASP A CA 1
ATOM 709 C C . ASP A 1 92 ? 12.564 -7.079 -3.873 1.00 89.06 92 ASP A C 1
ATOM 711 O O . ASP A 1 92 ? 12.032 -8.090 -3.414 1.00 89.06 92 ASP A O 1
ATOM 715 N N . PHE A 1 93 ? 12.857 -6.958 -5.161 1.00 93.00 93 PHE A N 1
ATOM 716 C CA . PHE A 1 93 ? 12.728 -8.062 -6.104 1.00 93.00 93 PHE A CA 1
ATOM 717 C C . PHE A 1 93 ? 13.740 -7.930 -7.239 1.00 93.00 93 PHE A C 1
ATOM 719 O O . PHE A 1 93 ? 14.399 -6.912 -7.426 1.00 93.00 93 PHE A O 1
ATOM 726 N N . ILE A 1 94 ? 13.891 -8.995 -8.009 1.00 94.06 94 ILE A N 1
ATOM 727 C CA . ILE A 1 94 ? 14.841 -9.117 -9.103 1.00 94.06 94 ILE A CA 1
ATOM 728 C C . ILE A 1 94 ? 14.053 -9.481 -10.350 1.00 94.06 94 ILE A C 1
ATOM 730 O O . ILE A 1 94 ? 13.435 -10.539 -10.426 1.00 94.06 94 ILE A O 1
ATOM 734 N N . LEU A 1 95 ? 14.132 -8.632 -11.362 1.00 95.44 95 LEU A N 1
ATOM 735 C CA . LEU A 1 95 ? 13.730 -8.975 -12.716 1.00 95.44 95 LEU A CA 1
ATOM 736 C C . LEU A 1 95 ? 14.887 -9.731 -13.374 1.00 95.44 95 LEU A C 1
ATOM 738 O O . LEU A 1 95 ? 16.010 -9.217 -13.443 1.00 95.44 95 LEU A O 1
ATOM 742 N N . GLU A 1 96 ? 14.627 -10.942 -13.864 1.00 93.81 96 GLU A N 1
ATOM 743 C CA . GLU A 1 96 ? 15.636 -11.783 -14.510 1.00 93.81 96 GLU A CA 1
ATOM 744 C C . GLU A 1 96 ? 15.111 -12.419 -15.799 1.00 93.81 96 GLU A C 1
ATOM 746 O O . GLU A 1 96 ? 13.989 -12.912 -15.859 1.00 93.81 96 GLU A O 1
ATOM 751 N N . ARG A 1 97 ? 15.949 -12.440 -16.837 1.00 93.19 97 ARG A N 1
ATOM 752 C CA . ARG A 1 97 ? 15.699 -13.167 -18.086 1.00 93.19 97 ARG A CA 1
ATOM 753 C C . ARG A 1 97 ? 16.988 -13.802 -18.567 1.00 93.19 97 ARG A C 1
ATOM 755 O O . ARG A 1 97 ? 17.977 -13.096 -18.753 1.00 93.19 97 ARG A O 1
ATOM 762 N N . ASP A 1 98 ? 16.977 -15.116 -18.770 1.00 89.88 98 ASP A N 1
ATOM 763 C CA . ASP A 1 98 ? 18.143 -15.887 -19.225 1.00 89.88 98 ASP A CA 1
ATOM 764 C C . ASP A 1 98 ? 19.411 -15.590 -18.395 1.00 89.88 98 ASP A C 1
ATOM 766 O O . ASP A 1 98 ? 20.509 -15.408 -18.925 1.00 89.88 98 ASP A O 1
ATOM 770 N N . GLY A 1 99 ? 19.242 -15.442 -17.073 1.00 86.94 99 GLY A N 1
ATOM 771 C CA . GLY A 1 99 ? 20.309 -15.078 -16.133 1.00 86.94 99 GLY A CA 1
ATOM 772 C C . GLY A 1 99 ? 20.770 -13.613 -16.188 1.00 86.94 99 GLY A C 1
ATOM 773 O O . GLY A 1 99 ? 21.692 -13.230 -15.468 1.00 86.94 99 GLY A O 1
ATOM 774 N N . ARG A 1 100 ? 20.155 -12.765 -17.023 1.00 91.19 100 ARG A N 1
ATOM 775 C CA . ARG A 1 100 ? 20.441 -11.325 -17.122 1.00 91.19 100 ARG A CA 1
ATOM 776 C C . ARG A 1 100 ? 19.468 -10.516 -16.275 1.00 91.19 100 ARG A C 1
ATOM 778 O O . ARG A 1 100 ? 18.266 -10.751 -16.311 1.00 91.19 100 ARG A O 1
ATOM 785 N N . ARG A 1 101 ? 19.999 -9.506 -15.582 1.00 93.12 101 ARG A N 1
ATOM 786 C CA . ARG A 1 101 ? 19.257 -8.638 -14.647 1.00 93.12 101 ARG A CA 1
ATOM 787 C C . ARG A 1 101 ? 19.245 -7.160 -15.037 1.00 93.12 101 ARG A C 1
ATOM 789 O O . ARG A 1 101 ? 18.781 -6.326 -14.278 1.00 93.12 101 ARG A O 1
ATOM 796 N N . GLN A 1 102 ? 19.767 -6.816 -16.208 1.00 92.19 102 GLN A N 1
ATOM 797 C CA . GLN A 1 102 ? 19.717 -5.451 -16.741 1.00 92.19 102 GLN A CA 1
ATOM 798 C C . GLN A 1 102 ? 18.427 -5.297 -17.545 1.00 92.19 102 GLN A C 1
ATOM 800 O O . GLN A 1 102 ? 18.442 -5.306 -18.775 1.00 92.19 102 GLN A O 1
ATOM 805 N N . LEU A 1 103 ? 17.303 -5.286 -16.835 1.00 95.88 103 LEU A N 1
ATOM 806 C CA . LEU A 1 103 ? 15.966 -5.191 -17.412 1.00 95.88 103 LEU A CA 1
ATOM 807 C C . LEU A 1 103 ? 15.353 -3.845 -17.051 1.00 95.88 103 LEU A C 1
ATOM 809 O O . LEU A 1 103 ? 15.685 -3.257 -16.025 1.00 95.88 103 LEU A O 1
ATOM 813 N N . ASP A 1 104 ? 14.496 -3.342 -17.927 1.00 97.56 104 ASP A N 1
ATOM 814 C CA . ASP A 1 104 ? 13.787 -2.095 -17.694 1.00 97.56 104 ASP A CA 1
ATOM 815 C C . ASP A 1 104 ? 12.740 -2.265 -16.581 1.00 97.56 104 ASP A C 1
ATOM 817 O O . ASP A 1 104 ? 12.101 -3.312 -16.461 1.00 97.56 104 ASP A O 1
ATOM 821 N N . VAL A 1 105 ? 12.628 -1.236 -15.741 1.00 98.50 105 VAL A N 1
ATOM 822 C CA . VAL A 1 105 ? 11.748 -1.186 -14.574 1.00 98.50 105 VAL A CA 1
ATOM 823 C C . VAL A 1 105 ? 10.577 -0.255 -14.900 1.00 98.50 105 VAL A C 1
ATOM 825 O O . VAL A 1 105 ? 10.773 0.965 -14.977 1.00 98.50 105 VAL A O 1
ATOM 828 N N . PRO A 1 106 ? 9.374 -0.809 -15.130 1.00 98.31 106 PRO A N 1
ATOM 829 C CA . PRO A 1 106 ? 8.181 -0.016 -15.389 1.00 98.31 106 PRO A CA 1
ATOM 830 C C . PRO A 1 106 ? 7.697 0.737 -14.145 1.00 98.31 106 PRO A C 1
ATOM 832 O O . PRO A 1 106 ? 7.918 0.313 -13.013 1.00 98.31 106 PRO A O 1
ATOM 835 N N . SER A 1 107 ? 6.983 1.841 -14.355 1.00 98.38 107 SER A N 1
ATOM 836 C CA . SER A 1 107 ? 6.390 2.617 -13.272 1.00 98.38 107 SER A CA 1
ATOM 837 C C . SER A 1 107 ? 5.252 1.841 -12.598 1.00 98.38 107 SER A C 1
ATOM 839 O O . SER A 1 107 ? 4.337 1.396 -13.303 1.00 98.38 107 SER A O 1
ATOM 841 N N . PRO A 1 108 ? 5.248 1.713 -11.257 1.00 98.00 108 PRO A N 1
ATOM 842 C CA . PRO A 1 108 ? 4.216 0.979 -10.521 1.00 98.00 108 PRO A CA 1
ATOM 843 C C . PRO A 1 108 ? 2.884 1.728 -10.438 1.00 98.00 108 PRO A C 1
ATOM 845 O O . PRO A 1 108 ? 1.848 1.141 -10.126 1.00 98.00 108 PRO A O 1
ATOM 848 N N . ILE A 1 109 ? 2.900 3.034 -10.697 1.00 97.19 109 ILE A N 1
ATOM 849 C CA . ILE A 1 109 ? 1.739 3.911 -10.604 1.00 97.19 109 ILE A CA 1
ATOM 850 C C . ILE A 1 109 ? 1.912 5.095 -11.557 1.00 97.19 109 ILE A C 1
ATOM 852 O O . ILE A 1 109 ? 3.033 5.474 -11.899 1.00 97.19 109 ILE A O 1
ATOM 856 N N . ALA A 1 110 ? 0.799 5.667 -12.010 1.00 96.56 110 ALA A N 1
ATOM 857 C CA . ALA A 1 110 ? 0.838 6.949 -12.698 1.00 96.56 110 ALA A CA 1
ATOM 858 C C . ALA A 1 110 ? 1.117 8.070 -11.688 1.00 96.56 110 ALA A C 1
ATOM 860 O O . ALA A 1 110 ? 0.638 8.014 -10.556 1.00 96.56 110 ALA A O 1
ATOM 861 N N . GLY A 1 111 ? 1.865 9.088 -12.093 1.00 96.56 111 GLY A N 1
ATOM 862 C CA . GLY A 1 111 ? 2.219 10.180 -11.196 1.00 96.56 111 GLY A CA 1
ATOM 863 C C . GLY A 1 111 ? 3.186 11.170 -11.819 1.00 96.56 111 GLY A C 1
ATOM 864 O O . GLY A 1 111 ? 3.445 11.156 -13.022 1.00 96.56 111 GLY A O 1
ATOM 865 N N . HIS A 1 112 ? 3.729 12.029 -10.969 1.00 98.62 112 HIS A N 1
ATOM 866 C CA . HIS A 1 112 ? 4.666 13.074 -11.347 1.00 98.62 112 HIS A CA 1
ATOM 867 C C . HIS A 1 112 ? 6.064 12.758 -10.818 1.00 98.62 112 HIS A C 1
ATOM 869 O O . HIS A 1 112 ? 6.223 12.484 -9.632 1.00 98.62 112 HIS A O 1
ATOM 875 N N . VAL A 1 113 ? 7.101 12.843 -11.647 1.00 98.69 113 VAL A N 1
ATOM 876 C CA . VAL A 1 113 ? 8.483 12.615 -11.210 1.00 98.69 113 VAL A CA 1
ATOM 877 C C . VAL A 1 113 ? 8.954 13.811 -10.381 1.00 98.69 113 VAL A C 1
ATOM 879 O O . VAL A 1 113 ? 9.324 14.857 -10.915 1.00 98.69 113 VAL A O 1
ATOM 882 N N . GLY A 1 114 ? 8.950 13.665 -9.056 1.00 97.44 114 GLY A N 1
ATOM 883 C CA . GLY A 1 114 ? 9.350 14.720 -8.122 1.00 97.44 114 GLY A CA 1
ATOM 884 C C . GLY A 1 114 ? 10.863 14.905 -8.047 1.00 97.44 114 GLY A C 1
ATOM 885 O O . GLY A 1 114 ? 11.359 16.034 -8.026 1.00 97.44 114 GLY A O 1
ATOM 886 N N . ARG A 1 115 ? 11.612 13.797 -8.048 1.00 97.81 115 ARG A N 1
ATOM 887 C CA . ARG A 1 115 ? 13.073 13.798 -7.918 1.00 97.81 115 ARG A CA 1
ATOM 888 C C . ARG A 1 115 ? 13.699 12.693 -8.754 1.00 97.81 115 ARG A C 1
ATOM 890 O O . ARG A 1 115 ? 13.214 11.568 -8.800 1.00 97.81 115 ARG A O 1
ATOM 897 N N . VAL A 1 116 ? 14.844 13.022 -9.345 1.00 98.50 116 VAL A N 1
ATOM 898 C CA . VAL A 1 116 ? 15.772 12.059 -9.937 1.00 98.50 116 VAL A CA 1
ATOM 899 C C . VAL A 1 116 ? 17.146 12.281 -9.320 1.00 98.50 116 VAL A C 1
ATOM 901 O O . VAL A 1 116 ? 17.732 13.352 -9.482 1.00 98.50 116 VAL A O 1
ATOM 904 N N . ASP A 1 117 ? 17.675 11.265 -8.646 1.00 97.44 117 ASP A N 1
ATOM 905 C CA . ASP A 1 117 ? 19.046 11.247 -8.137 1.00 97.44 117 ASP A CA 1
ATOM 906 C C . ASP A 1 117 ? 19.824 10.125 -8.827 1.00 97.44 117 ASP A C 1
ATOM 908 O O . ASP A 1 117 ? 19.789 8.957 -8.440 1.00 97.44 117 ASP A O 1
ATOM 912 N N . ARG A 1 118 ? 20.558 10.498 -9.879 1.00 97.44 118 ARG A N 1
ATOM 913 C CA . ARG A 1 118 ? 21.356 9.555 -10.676 1.00 97.44 118 ARG A CA 1
ATOM 914 C C . ARG A 1 118 ? 22.526 8.955 -9.899 1.00 97.44 118 ARG A C 1
ATOM 916 O O . ARG A 1 118 ? 22.954 7.856 -10.235 1.00 97.44 118 ARG A O 1
ATOM 923 N N . ALA A 1 119 ? 23.048 9.646 -8.884 1.00 94.00 119 ALA A N 1
ATOM 924 C CA . ALA A 1 119 ? 24.170 9.136 -8.101 1.00 94.00 119 ALA A CA 1
ATOM 925 C C . ALA A 1 119 ? 23.731 7.960 -7.217 1.00 94.00 119 ALA A C 1
ATOM 927 O O . ALA A 1 119 ? 24.477 6.990 -7.073 1.00 94.00 119 ALA A O 1
ATOM 928 N N . ASN A 1 120 ? 22.503 8.010 -6.701 1.00 93.00 120 ASN A N 1
ATOM 929 C CA . ASN A 1 120 ? 21.911 6.933 -5.906 1.00 93.00 120 ASN A CA 1
ATOM 930 C C . ASN A 1 120 ? 20.985 6.002 -6.710 1.00 93.00 120 ASN A C 1
ATOM 932 O O . ASN A 1 120 ? 20.508 5.003 -6.179 1.00 93.00 120 ASN A O 1
ATOM 936 N N . GLY A 1 121 ? 20.768 6.284 -7.999 1.00 96.81 121 GLY A N 1
ATOM 937 C CA . GLY A 1 121 ? 19.900 5.485 -8.865 1.00 96.81 121 GLY A CA 1
ATOM 938 C C . GLY A 1 121 ? 18.425 5.579 -8.477 1.00 96.81 121 GLY A C 1
ATOM 939 O O . GLY A 1 121 ? 17.703 4.598 -8.622 1.00 96.81 121 GLY A O 1
ATOM 940 N N . LEU A 1 122 ? 18.002 6.720 -7.931 1.00 98.38 122 LEU A N 1
ATOM 941 C CA . LEU A 1 122 ? 16.668 6.942 -7.378 1.00 98.38 122 LEU A CA 1
ATOM 942 C C . LEU A 1 122 ? 15.783 7.726 -8.349 1.00 98.38 122 LEU A C 1
ATOM 944 O O . LEU A 1 122 ? 16.176 8.781 -8.861 1.00 98.38 122 LEU A O 1
ATOM 948 N N . VAL A 1 123 ? 14.548 7.254 -8.489 1.00 98.81 123 VAL A N 1
ATOM 949 C CA . VAL A 1 123 ? 13.407 8.008 -9.012 1.00 98.81 123 VAL A CA 1
ATOM 950 C C . VAL A 1 123 ? 12.339 8.084 -7.923 1.00 98.81 123 VAL A C 1
ATOM 952 O O . VAL A 1 123 ? 11.950 7.060 -7.368 1.00 98.81 123 VAL A O 1
ATOM 955 N N . GLU A 1 124 ? 11.866 9.290 -7.625 1.00 98.56 124 GLU A N 1
ATOM 956 C CA . GLU A 1 124 ? 10.766 9.558 -6.692 1.00 98.56 124 GLU A CA 1
ATOM 957 C C . GLU A 1 124 ? 9.537 10.033 -7.466 1.00 98.56 124 GLU A C 1
ATOM 959 O O . GLU A 1 124 ? 9.612 10.987 -8.249 1.00 98.56 124 GLU A O 1
ATOM 964 N N . LEU A 1 125 ? 8.410 9.373 -7.226 1.00 98.62 125 LEU A N 1
ATOM 965 C CA . LEU A 1 125 ? 7.116 9.660 -7.824 1.00 98.62 125 LEU A CA 1
ATOM 966 C C . LEU A 1 125 ? 6.197 10.302 -6.790 1.00 98.62 125 LEU A C 1
ATOM 968 O O . LEU A 1 125 ? 6.083 9.828 -5.659 1.00 98.62 125 LEU A O 1
ATOM 972 N N . LEU A 1 126 ? 5.515 11.359 -7.212 1.00 98.56 126 LEU A N 1
ATOM 973 C CA . LEU A 1 126 ? 4.480 12.057 -6.466 1.00 98.56 126 LEU A CA 1
ATOM 974 C C . LEU A 1 126 ? 3.099 11.724 -7.043 1.00 98.56 126 LEU A C 1
ATOM 976 O O . LEU A 1 126 ? 2.982 11.472 -8.245 1.00 98.56 126 LEU A O 1
ATOM 980 N N . ASP A 1 127 ? 2.054 11.793 -6.219 1.00 95.94 127 ASP A N 1
ATOM 981 C CA . ASP A 1 127 ? 0.651 11.638 -6.652 1.00 95.94 127 ASP A CA 1
ATOM 982 C C . ASP A 1 127 ? 0.270 12.659 -7.740 1.00 95.94 127 ASP A C 1
ATOM 984 O O . ASP A 1 127 ? -0.465 12.368 -8.684 1.00 95.94 127 ASP A O 1
ATOM 988 N N . ARG A 1 128 ? 0.802 13.873 -7.610 1.00 95.25 128 ARG A N 1
ATOM 989 C CA . ARG A 1 128 ? 0.661 14.996 -8.533 1.00 95.25 128 ARG A CA 1
ATOM 990 C C . ARG A 1 128 ? 1.817 15.969 -8.347 1.00 95.25 128 ARG A C 1
ATOM 992 O O . ARG A 1 128 ? 2.566 15.919 -7.372 1.00 95.25 128 ARG A O 1
ATOM 999 N N . ARG A 1 129 ? 1.942 16.930 -9.260 1.00 94.38 129 ARG A N 1
ATOM 1000 C CA . ARG A 1 129 ? 2.954 17.987 -9.163 1.00 94.38 129 ARG A CA 1
ATOM 1001 C C . ARG A 1 129 ? 2.831 18.753 -7.835 1.00 94.38 129 ARG A C 1
ATOM 1003 O O . ARG A 1 129 ? 1.813 19.391 -7.575 1.00 94.38 129 ARG A O 1
ATOM 1010 N N . GLY A 1 130 ? 3.888 18.701 -7.022 1.00 91.56 130 GLY A N 1
ATOM 1011 C CA . GLY A 1 130 ? 3.949 19.342 -5.701 1.00 91.56 130 GLY A CA 1
ATOM 1012 C C . GLY A 1 130 ? 3.134 18.647 -4.604 1.00 91.56 130 GLY A C 1
ATOM 1013 O O . GLY A 1 130 ? 2.935 19.243 -3.547 1.00 91.56 130 GLY A O 1
ATOM 1014 N N . GLY A 1 131 ? 2.634 17.438 -4.862 1.00 95.25 131 GLY A N 1
ATOM 1015 C CA . GLY A 1 131 ? 1.913 16.639 -3.882 1.00 95.25 131 GLY A CA 1
ATOM 1016 C C . GLY A 1 131 ? 2.832 15.758 -3.034 1.00 95.25 131 GLY A C 1
ATOM 1017 O O . GLY A 1 131 ? 3.936 16.166 -2.665 1.00 95.25 131 GLY A O 1
ATOM 1018 N N . GLU A 1 132 ? 2.350 14.575 -2.679 1.00 96.75 132 GLU A N 1
ATOM 1019 C CA . GLU A 1 132 ? 2.997 13.660 -1.737 1.00 96.75 132 GLU A CA 1
ATOM 1020 C C . GLU A 1 132 ? 3.708 12.524 -2.464 1.00 96.75 132 GLU A C 1
ATOM 1022 O O . GLU A 1 132 ? 3.290 12.107 -3.542 1.00 96.75 132 GLU A O 1
ATOM 1027 N N . VAL A 1 133 ? 4.787 12.014 -1.865 1.00 98.31 133 VAL A N 1
ATOM 1028 C CA . VAL A 1 133 ? 5.513 10.857 -2.402 1.00 98.31 133 VAL A CA 1
ATOM 1029 C C . VAL A 1 133 ? 4.606 9.632 -2.367 1.00 98.31 133 VAL A C 1
ATOM 1031 O O . VAL A 1 133 ? 4.133 9.261 -1.298 1.00 98.31 133 VAL A O 1
ATOM 1034 N N . VAL A 1 134 ? 4.397 8.997 -3.520 1.00 98.12 134 VAL A N 1
ATOM 1035 C CA . VAL A 1 134 ? 3.621 7.751 -3.641 1.00 98.12 134 VAL A CA 1
ATOM 1036 C C . VAL A 1 134 ? 4.507 6.537 -3.850 1.00 98.12 134 VAL A C 1
ATOM 1038 O O . VAL A 1 134 ? 4.157 5.449 -3.403 1.00 98.12 134 VAL A O 1
ATOM 1041 N N . ALA A 1 135 ? 5.656 6.705 -4.508 1.00 98.62 135 ALA A N 1
ATOM 1042 C CA . ALA A 1 135 ? 6.619 5.632 -4.695 1.00 98.62 135 ALA A CA 1
ATOM 1043 C C . ALA A 1 135 ? 8.042 6.164 -4.883 1.00 98.62 135 ALA A C 1
ATOM 1045 O O . ALA A 1 135 ? 8.257 7.239 -5.444 1.00 98.62 135 ALA A O 1
ATOM 1046 N N . ARG A 1 136 ? 9.024 5.364 -4.487 1.00 98.56 136 ARG A N 1
ATOM 1047 C CA . ARG A 1 136 ? 10.438 5.534 -4.811 1.00 98.56 136 ARG A CA 1
ATOM 1048 C C . ARG A 1 136 ? 10.974 4.238 -5.369 1.00 98.56 136 ARG A C 1
ATOM 1050 O O . ARG A 1 136 ? 10.704 3.172 -4.829 1.00 98.56 136 ARG A O 1
ATOM 1057 N N . VAL A 1 137 ? 11.758 4.340 -6.431 1.00 98.50 137 VAL A N 1
ATOM 1058 C CA . VAL A 1 137 ? 12.417 3.198 -7.061 1.00 98.50 137 VAL A CA 1
ATOM 1059 C C . VAL A 1 137 ? 13.908 3.477 -7.092 1.00 98.50 137 VAL A C 1
ATOM 1061 O O . VAL A 1 137 ? 14.336 4.515 -7.602 1.00 98.50 137 VAL A O 1
ATOM 1064 N N . ARG A 1 138 ? 14.694 2.572 -6.513 1.00 96.50 138 ARG A N 1
ATOM 1065 C CA . ARG A 1 138 ? 16.143 2.722 -6.346 1.00 96.50 138 ARG A CA 1
ATOM 1066 C C . ARG A 1 138 ? 16.912 1.740 -7.217 1.00 96.50 138 ARG A C 1
ATOM 1068 O O . ARG A 1 138 ? 16.354 0.837 -7.838 1.00 96.50 138 ARG A O 1
ATOM 1075 N N . HIS A 1 139 ? 18.227 1.932 -7.228 1.00 95.88 139 HIS A N 1
ATOM 1076 C CA . HIS A 1 139 ? 19.188 1.094 -7.938 1.00 95.88 139 HIS A CA 1
ATOM 1077 C C . HIS A 1 139 ? 19.013 1.095 -9.457 1.00 95.88 139 HIS A C 1
ATOM 1079 O O . HIS A 1 139 ? 19.432 0.159 -10.127 1.00 95.88 139 HIS A O 1
ATOM 1085 N N . LEU A 1 140 ? 18.464 2.168 -10.025 1.00 97.94 140 LEU A N 1
ATOM 1086 C CA . LEU A 1 140 ? 18.298 2.323 -11.467 1.00 97.94 140 LEU A CA 1
ATOM 1087 C C . LEU A 1 140 ? 19.547 2.929 -12.120 1.00 97.94 140 LEU A C 1
ATOM 1089 O O . LEU A 1 140 ? 20.079 3.937 -11.652 1.00 97.94 140 LEU A O 1
ATOM 1093 N N . ASN A 1 141 ? 19.996 2.351 -13.235 1.00 96.56 141 ASN A N 1
ATOM 1094 C CA . ASN A 1 141 ? 20.983 2.957 -14.130 1.00 96.56 141 ASN A CA 1
ATOM 1095 C C . ASN A 1 141 ? 20.995 2.271 -15.518 1.00 96.56 141 ASN A C 1
ATOM 1097 O O . ASN A 1 141 ? 21.247 1.062 -15.577 1.00 96.56 141 ASN A O 1
ATOM 1101 N N . PRO A 1 142 ? 20.817 3.017 -16.630 1.00 97.88 142 PRO A N 1
ATOM 1102 C CA . PRO A 1 142 ? 20.459 4.439 -16.683 1.00 97.88 142 PRO A CA 1
ATOM 1103 C C . PRO A 1 142 ? 19.020 4.698 -16.212 1.00 97.88 142 PRO A C 1
ATOM 1105 O O . PRO A 1 142 ? 18.157 3.827 -16.309 1.00 97.88 142 PRO A O 1
ATOM 1108 N N . ILE A 1 143 ? 18.767 5.909 -15.710 1.00 98.69 143 ILE A N 1
ATOM 1109 C CA . ILE A 1 143 ? 17.413 6.415 -15.431 1.00 98.69 143 ILE A CA 1
ATOM 1110 C C . ILE A 1 143 ? 16.832 6.996 -16.726 1.00 98.69 143 ILE A C 1
ATOM 1112 O O . ILE A 1 143 ? 17.514 7.773 -17.400 1.00 98.69 143 ILE A O 1
ATOM 1116 N N . ALA A 1 144 ? 15.594 6.622 -17.055 1.00 98.31 144 ALA A N 1
ATOM 1117 C CA . ALA A 1 144 ? 14.920 6.974 -18.308 1.00 98.31 144 ALA A CA 1
ATOM 1118 C C . ALA A 1 144 ? 14.090 8.270 -18.231 1.00 98.31 144 ALA A C 1
ATOM 1120 O O . ALA A 1 144 ? 13.786 8.850 -19.269 1.00 98.31 144 ALA A O 1
ATOM 1121 N N . VAL A 1 145 ? 13.775 8.743 -17.022 1.00 98.56 145 VAL A N 1
ATOM 1122 C CA . VAL A 1 145 ? 12.955 9.942 -16.771 1.00 98.56 145 VAL A CA 1
ATOM 1123 C C . VAL A 1 145 ? 13.766 11.113 -16.201 1.00 98.56 145 VAL A C 1
ATOM 1125 O O . VAL A 1 145 ? 14.898 10.956 -15.723 1.00 98.56 145 VAL A O 1
ATOM 1128 N N . ALA A 1 146 ? 13.183 12.308 -16.236 1.00 98.50 146 ALA A N 1
ATOM 1129 C CA . ALA A 1 146 ? 13.682 13.522 -15.605 1.00 98.50 146 ALA A CA 1
ATOM 1130 C C . ALA A 1 146 ? 12.700 14.049 -14.546 1.00 98.50 146 ALA A C 1
ATOM 1132 O O . ALA A 1 146 ? 11.499 13.802 -14.588 1.00 98.50 146 ALA A O 1
ATOM 1133 N N . ALA A 1 147 ? 13.222 14.805 -13.575 1.00 97.88 147 ALA A N 1
ATOM 1134 C CA . ALA A 1 147 ? 12.371 15.506 -12.621 1.00 97.88 147 ALA A CA 1
ATOM 1135 C C . ALA A 1 147 ? 11.471 16.507 -13.361 1.00 97.88 147 ALA A C 1
ATOM 1137 O O . ALA A 1 147 ? 11.957 17.301 -14.170 1.00 97.88 147 ALA A O 1
ATOM 1138 N N . GLY A 1 148 ? 10.178 16.486 -13.053 1.00 97.88 148 GLY A N 1
ATOM 1139 C CA . GLY A 1 148 ? 9.161 17.280 -13.729 1.00 97.88 148 GLY A CA 1
ATOM 1140 C C . GLY A 1 148 ? 8.400 16.552 -14.838 1.00 97.88 148 GLY A C 1
ATOM 1141 O O . GLY A 1 148 ? 7.440 17.139 -15.341 1.00 97.88 148 GLY A O 1
ATOM 1142 N N . ASP A 1 149 ? 8.792 15.329 -15.203 1.00 98.56 149 ASP A N 1
ATOM 1143 C CA . ASP A 1 149 ? 8.041 14.493 -16.142 1.00 98.56 149 ASP A CA 1
ATOM 1144 C C . ASP A 1 149 ? 6.768 13.943 -15.481 1.00 98.56 149 ASP A C 1
ATOM 1146 O O . ASP A 1 149 ? 6.726 13.723 -14.270 1.00 98.56 149 ASP A O 1
ATOM 1150 N N . ASP A 1 150 ? 5.734 13.690 -16.278 1.00 98.31 150 ASP A N 1
ATOM 1151 C CA . ASP A 1 150 ? 4.586 12.882 -15.868 1.00 98.31 150 ASP A CA 1
ATOM 1152 C C . ASP A 1 150 ? 4.762 11.470 -16.434 1.00 98.31 150 ASP A C 1
ATOM 1154 O O . ASP A 1 150 ? 5.171 11.307 -17.585 1.00 98.31 150 ASP A O 1
ATOM 1158 N N . VAL A 1 151 ? 4.460 10.456 -15.626 1.00 97.19 151 VAL A N 1
ATOM 1159 C CA . VAL A 1 151 ? 4.562 9.043 -16.008 1.00 97.19 151 VAL A CA 1
ATOM 1160 C C . VAL A 1 151 ? 3.207 8.364 -15.883 1.00 97.19 151 VAL A C 1
ATOM 1162 O O . VAL A 1 151 ? 2.458 8.590 -14.929 1.00 97.19 151 VAL A O 1
ATOM 1165 N N . ALA A 1 152 ? 2.890 7.504 -16.841 1.00 97.12 152 ALA A N 1
ATOM 1166 C CA . ALA A 1 152 ? 1.793 6.558 -16.753 1.00 97.12 152 ALA A CA 1
ATOM 1167 C C . ALA A 1 152 ? 2.249 5.256 -16.076 1.00 97.12 152 ALA A C 1
ATOM 1169 O O . ALA A 1 152 ? 3.437 4.938 -15.988 1.00 97.12 152 ALA A O 1
ATOM 1170 N N . TYR A 1 153 ? 1.279 4.465 -15.614 1.00 97.75 153 TYR A N 1
ATOM 1171 C CA . TYR A 1 153 ? 1.540 3.090 -15.192 1.00 97.75 153 TYR A CA 1
ATOM 1172 C C . TYR A 1 153 ? 2.207 2.313 -16.333 1.00 97.75 153 TYR A C 1
ATOM 1174 O O . TYR A 1 153 ? 1.704 2.313 -17.456 1.00 97.75 153 TYR A O 1
ATOM 1182 N N . GLY A 1 154 ? 3.318 1.639 -16.042 1.00 97.06 154 GLY A N 1
ATOM 1183 C CA . GLY A 1 154 ? 4.078 0.903 -17.045 1.00 97.06 154 GLY A CA 1
ATOM 1184 C C . GLY A 1 154 ? 5.120 1.723 -17.812 1.00 97.06 154 GLY A C 1
ATOM 1185 O O . GLY A 1 154 ? 5.913 1.127 -18.537 1.00 97.06 154 GLY A O 1
ATOM 1186 N N . ASP A 1 155 ? 5.196 3.046 -17.666 1.00 97.81 155 ASP A N 1
ATOM 1187 C CA . ASP A 1 155 ? 6.252 3.817 -18.335 1.00 97.81 155 ASP A CA 1
ATOM 1188 C C . ASP A 1 155 ? 7.641 3.445 -17.801 1.00 97.81 155 ASP A C 1
ATOM 1190 O O . ASP A 1 155 ? 7.806 3.114 -16.630 1.00 97.81 155 ASP A O 1
ATOM 1194 N N . SER A 1 156 ? 8.659 3.475 -18.661 1.00 98.06 156 SER A N 1
ATOM 1195 C CA . SER A 1 156 ? 10.039 3.159 -18.274 1.00 98.06 156 SER A CA 1
ATOM 1196 C C . SER A 1 156 ? 10.586 4.178 -17.275 1.00 98.06 156 SER A C 1
ATOM 1198 O O . SER A 1 156 ? 10.791 5.334 -17.638 1.00 98.06 156 SER A O 1
ATOM 1200 N N . LEU A 1 157 ? 10.913 3.749 -16.052 1.00 98.62 157 LEU A N 1
ATOM 1201 C CA . LEU A 1 157 ? 11.613 4.599 -15.078 1.00 98.62 157 LEU A CA 1
ATOM 1202 C C . LEU A 1 157 ? 13.134 4.531 -15.247 1.00 98.62 157 LEU A C 1
ATOM 1204 O O . LEU A 1 157 ? 13.847 5.515 -15.041 1.00 98.62 157 LEU A O 1
ATOM 1208 N N . GLY A 1 158 ? 13.652 3.373 -15.647 1.00 98.31 158 GLY A N 1
ATOM 1209 C CA . GLY A 1 158 ? 15.078 3.135 -15.826 1.00 98.31 158 GLY A CA 1
ATOM 1210 C C . GLY A 1 158 ? 15.404 1.651 -15.897 1.00 98.31 158 GLY A C 1
ATOM 1211 O O . GLY A 1 158 ? 14.522 0.802 -15.883 1.00 98.31 158 GLY A O 1
ATOM 1212 N N . THR A 1 159 ? 16.689 1.324 -15.973 1.00 98.38 159 THR A N 1
ATOM 1213 C CA . THR A 1 159 ? 17.159 -0.069 -16.008 1.00 98.38 159 THR A CA 1
ATOM 1214 C C . THR A 1 159 ? 17.596 -0.536 -14.623 1.00 98.38 159 THR A C 1
ATOM 1216 O O . THR A 1 159 ? 18.379 0.150 -13.968 1.00 98.38 159 THR A O 1
ATOM 1219 N N . GLN A 1 160 ? 17.136 -1.715 -14.199 1.00 97.56 160 GLN A N 1
ATOM 1220 C CA . GLN A 1 160 ? 17.536 -2.381 -12.959 1.00 97.56 160 GLN A CA 1
ATOM 1221 C C . GLN A 1 160 ? 19.064 -2.527 -12.900 1.00 97.56 160 GLN A C 1
ATOM 1223 O O . GLN A 1 160 ? 19.705 -3.015 -13.838 1.00 97.56 160 GLN A O 1
ATOM 1228 N N . ASN A 1 161 ? 19.658 -2.094 -11.794 1.00 95.50 161 ASN A N 1
ATOM 1229 C CA . ASN A 1 161 ? 21.101 -2.030 -11.605 1.00 95.50 161 ASN A CA 1
ATOM 1230 C C . ASN A 1 161 ? 21.446 -2.220 -10.113 1.00 95.50 161 ASN A C 1
ATOM 1232 O O . ASN A 1 161 ? 20.664 -2.773 -9.346 1.00 95.50 161 ASN A O 1
ATOM 1236 N N . ASN A 1 162 ? 22.646 -1.812 -9.708 1.00 91.56 162 ASN A N 1
ATOM 1237 C CA . ASN A 1 162 ? 23.097 -1.773 -8.319 1.00 91.56 162 ASN A CA 1
ATOM 1238 C C . ASN A 1 162 ? 23.590 -0.369 -7.916 1.00 91.56 162 ASN A C 1
ATOM 1240 O O . ASN A 1 162 ? 24.377 -0.207 -6.978 1.00 91.56 162 ASN A O 1
ATOM 1244 N N . GLN A 1 163 ? 23.148 0.654 -8.655 1.00 94.50 163 GLN A N 1
ATOM 1245 C CA . GLN A 1 163 ? 23.526 2.048 -8.440 1.00 94.50 163 GLN A CA 1
ATOM 1246 C C . GLN A 1 163 ? 23.157 2.489 -7.014 1.00 94.50 163 GLN A C 1
ATOM 1248 O O . GLN A 1 163 ? 22.096 2.146 -6.506 1.00 94.50 163 GLN A O 1
ATOM 1253 N N . GLY A 1 164 ? 24.045 3.222 -6.341 1.00 87.50 164 GLY A N 1
ATOM 1254 C CA . GLY A 1 164 ? 23.835 3.662 -4.955 1.00 87.50 164 GLY A CA 1
ATOM 1255 C C . GLY A 1 164 ? 24.253 2.657 -3.869 1.00 87.50 164 GLY A C 1
ATOM 1256 O O . GLY A 1 164 ? 24.507 3.076 -2.745 1.00 87.50 164 GLY A O 1
ATOM 1257 N N . LEU A 1 165 ? 24.452 1.367 -4.184 1.00 84.00 165 LEU A N 1
ATOM 1258 C CA . LEU A 1 165 ? 24.870 0.363 -3.182 1.00 84.00 165 LEU A CA 1
ATOM 1259 C C . LEU A 1 165 ? 26.359 0.421 -2.807 1.00 84.00 165 LEU A C 1
ATOM 1261 O O . LEU A 1 165 ? 26.774 -0.209 -1.839 1.00 84.00 165 LEU A O 1
ATOM 1265 N N . ARG A 1 166 ? 27.183 1.160 -3.565 1.00 85.25 166 ARG A N 1
ATOM 1266 C CA . ARG A 1 166 ? 28.655 1.208 -3.406 1.00 85.25 166 ARG A CA 1
ATOM 1267 C C . ARG A 1 166 ? 29.316 -0.182 -3.475 1.00 85.25 166 ARG A C 1
ATOM 1269 O O . ARG A 1 166 ? 30.319 -0.437 -2.813 1.00 85.25 166 ARG A O 1
ATOM 1276 N N . LEU A 1 167 ? 28.758 -1.067 -4.300 1.00 83.69 167 LEU A N 1
ATOM 1277 C CA . LEU A 1 167 ? 29.272 -2.410 -4.581 1.00 83.69 167 LEU A CA 1
ATOM 1278 C C . LEU A 1 167 ? 29.885 -2.476 -5.985 1.00 83.69 167 LEU A C 1
ATOM 1280 O O . LEU A 1 167 ? 29.686 -1.582 -6.809 1.00 83.69 167 LEU A O 1
ATOM 1284 N N . ALA A 1 168 ? 30.637 -3.544 -6.267 1.00 86.50 168 ALA A N 1
ATOM 1285 C CA . ALA A 1 168 ? 31.222 -3.760 -7.588 1.00 86.50 168 ALA A CA 1
ATOM 1286 C C . ALA A 1 168 ? 30.125 -3.767 -8.675 1.00 86.50 168 ALA A C 1
ATOM 1288 O O . ALA A 1 168 ? 29.088 -4.412 -8.465 1.00 86.50 168 ALA A O 1
ATOM 1289 N N . PRO A 1 169 ? 30.324 -3.090 -9.824 1.00 84.50 169 PRO A N 1
ATOM 1290 C CA . PRO A 1 169 ? 29.338 -3.060 -10.901 1.00 84.50 169 PRO A CA 1
ATOM 1291 C C . PRO A 1 169 ? 28.899 -4.463 -11.323 1.00 84.50 169 PRO A C 1
ATOM 1293 O O . PRO A 1 169 ? 29.717 -5.376 -11.427 1.00 84.50 169 PRO A O 1
ATOM 1296 N N . GLY A 1 170 ? 27.601 -4.631 -11.571 1.00 79.19 170 GLY A N 1
ATOM 1297 C CA . GLY A 1 170 ? 27.042 -5.905 -12.026 1.00 79.19 170 GLY A CA 1
ATOM 1298 C C . GLY A 1 170 ? 26.737 -6.927 -10.920 1.00 79.19 170 GLY A C 1
ATOM 1299 O O . GLY A 1 170 ? 26.299 -8.032 -11.227 1.00 79.19 170 GLY A O 1
ATOM 1300 N N . THR A 1 171 ? 26.940 -6.582 -9.645 1.00 84.31 171 THR A N 1
ATOM 1301 C CA . THR A 1 171 ? 26.634 -7.453 -8.493 1.00 84.31 171 THR A CA 1
ATOM 1302 C C . THR A 1 171 ? 25.417 -6.942 -7.725 1.00 84.31 171 THR A C 1
ATOM 1304 O O . THR A 1 171 ? 25.160 -5.745 -7.744 1.00 84.31 171 THR A O 1
ATOM 1307 N N . HIS A 1 172 ? 24.685 -7.812 -7.019 1.00 84.81 172 HIS A N 1
ATOM 1308 C CA . HIS A 1 172 ? 23.546 -7.406 -6.169 1.00 84.81 172 HIS A CA 1
ATOM 1309 C C . HIS A 1 172 ? 22.493 -6.567 -6.917 1.00 84.81 172 HIS A C 1
ATOM 1311 O O . HIS A 1 172 ? 21.925 -5.630 -6.369 1.00 84.81 172 HIS A O 1
ATOM 1317 N N . ILE A 1 173 ? 22.267 -6.886 -8.195 1.00 89.25 173 ILE A N 1
ATOM 1318 C CA . ILE A 1 173 ? 21.292 -6.200 -9.045 1.00 89.25 173 ILE A CA 1
ATOM 1319 C C . ILE A 1 173 ? 19.880 -6.606 -8.611 1.00 89.25 173 ILE A C 1
ATOM 1321 O O . ILE A 1 173 ? 19.552 -7.794 -8.685 1.00 89.25 173 ILE A O 1
ATOM 1325 N N . HIS A 1 174 ? 19.080 -5.626 -8.195 1.00 92.25 174 HIS A N 1
ATOM 1326 C CA . HIS A 1 174 ? 17.681 -5.771 -7.786 1.00 92.25 174 HIS A CA 1
ATOM 1327 C C . HIS A 1 174 ? 16.945 -4.429 -7.939 1.00 92.25 174 HIS A C 1
ATOM 1329 O O . HIS A 1 174 ? 17.576 -3.384 -8.102 1.00 92.25 174 HIS A O 1
ATOM 1335 N N . VAL A 1 175 ? 15.617 -4.467 -7.906 1.00 94.19 175 VAL A N 1
ATOM 1336 C CA . VAL A 1 175 ? 14.761 -3.303 -7.675 1.00 94.19 175 VAL A CA 1
ATOM 1337 C C . VAL A 1 175 ? 14.481 -3.226 -6.182 1.00 94.19 175 VAL A C 1
ATOM 1339 O O . VAL A 1 175 ? 13.958 -4.184 -5.620 1.00 94.19 175 VAL A O 1
ATOM 1342 N N . HIS A 1 176 ? 14.793 -2.082 -5.581 1.00 94.31 176 HIS A N 1
ATOM 1343 C CA . HIS A 1 176 ? 14.279 -1.686 -4.269 1.00 94.31 176 HIS A CA 1
ATOM 1344 C C . HIS A 1 176 ? 13.192 -0.648 -4.503 1.00 94.31 176 HIS A C 1
ATOM 1346 O O . HIS A 1 176 ? 13.432 0.370 -5.167 1.00 94.31 176 HIS A O 1
ATOM 1352 N N . ILE A 1 177 ? 11.999 -0.914 -3.988 1.00 96.88 177 ILE A N 1
ATOM 1353 C CA . ILE A 1 177 ? 10.838 -0.042 -4.134 1.00 96.88 177 ILE A CA 1
ATOM 1354 C C . ILE A 1 177 ? 10.252 0.280 -2.762 1.00 96.88 177 ILE A C 1
ATOM 1356 O O . ILE A 1 177 ? 10.064 -0.594 -1.923 1.00 96.88 177 ILE A O 1
ATOM 1360 N N . GLU A 1 178 ? 9.953 1.555 -2.557 1.00 97.50 178 GLU A N 1
ATOM 1361 C CA . GLU A 1 178 ? 9.299 2.091 -1.366 1.00 97.50 178 GLU A CA 1
ATOM 1362 C C . GLU A 1 178 ? 7.970 2.665 -1.845 1.00 97.50 178 GLU A C 1
ATOM 1364 O O . GLU A 1 178 ? 7.975 3.568 -2.678 1.00 97.50 178 GLU A O 1
ATOM 1369 N N . MET A 1 179 ? 6.836 2.142 -1.391 1.00 98.12 179 MET A N 1
ATOM 1370 C CA . MET A 1 179 ? 5.522 2.575 -1.869 1.00 98.12 179 MET A CA 1
ATOM 1371 C C . MET A 1 179 ? 4.626 2.951 -0.706 1.00 98.12 179 MET A C 1
ATOM 1373 O O . MET A 1 179 ? 4.512 2.203 0.262 1.00 98.12 179 MET A O 1
ATOM 1377 N N . ASP A 1 180 ? 3.994 4.116 -0.800 1.00 98.19 180 ASP A N 1
ATOM 1378 C CA . ASP A 1 180 ? 3.099 4.604 0.240 1.00 98.19 180 ASP A CA 1
ATOM 1379 C C . ASP A 1 180 ? 1.981 3.578 0.467 1.00 98.19 180 ASP A C 1
ATOM 1381 O O . ASP A 1 180 ? 1.355 3.081 -0.472 1.00 98.19 180 ASP A O 1
ATOM 1385 N N . THR A 1 181 ? 1.769 3.221 1.727 1.00 96.25 181 THR A N 1
ATOM 1386 C CA . THR A 1 181 ? 0.825 2.178 2.153 1.00 96.25 181 THR A CA 1
ATOM 1387 C C . THR A 1 181 ? -0.627 2.495 1.790 1.00 96.25 181 THR A C 1
ATOM 1389 O O . THR A 1 181 ? -1.413 1.569 1.597 1.00 96.25 181 THR A O 1
ATOM 1392 N N . ARG A 1 182 ? -0.959 3.766 1.539 1.00 93.88 182 ARG A N 1
ATOM 1393 C CA . ARG A 1 182 ? -2.249 4.199 0.964 1.00 93.88 182 ARG A CA 1
ATOM 1394 C C . ARG A 1 182 ? -2.461 3.706 -0.472 1.00 93.88 182 ARG A C 1
ATOM 1396 O O . ARG A 1 182 ? -3.578 3.655 -0.978 1.00 93.88 182 ARG A O 1
ATOM 1403 N N . HIS A 1 183 ? -1.375 3.311 -1.134 1.00 95.69 183 HIS A N 1
ATOM 1404 C CA . HIS A 1 183 ? -1.344 2.702 -2.461 1.00 95.69 183 HIS A CA 1
ATOM 1405 C C . HIS A 1 183 ? -0.982 1.208 -2.411 1.00 95.69 183 HIS A C 1
ATOM 1407 O O . HIS A 1 183 ? -0.554 0.641 -3.418 1.00 95.69 183 HIS A O 1
ATOM 1413 N N . TYR A 1 184 ? -1.184 0.536 -1.270 1.00 92.19 184 TYR A N 1
ATOM 1414 C CA . TYR A 1 184 ? -0.853 -0.883 -1.085 1.00 92.19 184 TYR A CA 1
ATOM 1415 C C . TYR A 1 184 ? -1.429 -1.788 -2.186 1.00 92.19 184 TYR A C 1
ATOM 1417 O O . TYR A 1 184 ? -0.727 -2.641 -2.725 1.00 92.19 184 TYR A O 1
ATOM 1425 N N . GLN A 1 185 ? -2.684 -1.571 -2.595 1.00 90.50 185 GLN A N 1
ATOM 1426 C CA . GLN A 1 185 ? -3.284 -2.352 -3.681 1.00 90.50 185 GLN A CA 1
ATOM 1427 C C . GLN A 1 185 ? -2.634 -2.084 -5.041 1.00 90.50 185 GLN A C 1
ATOM 1429 O O . GLN A 1 185 ? -2.471 -3.020 -5.818 1.00 90.50 185 GLN A O 1
ATOM 1434 N N . ASN A 1 186 ? -2.230 -0.841 -5.338 1.00 96.44 186 ASN A N 1
ATOM 1435 C CA . ASN A 1 186 ? -1.461 -0.558 -6.552 1.00 96.44 186 ASN A CA 1
ATOM 1436 C C . ASN A 1 186 ? -0.141 -1.329 -6.538 1.00 96.44 186 ASN A C 1
ATOM 1438 O O . ASN A 1 186 ? 0.234 -1.901 -7.559 1.00 96.44 186 ASN A O 1
ATOM 1442 N N . PHE A 1 187 ? 0.521 -1.381 -5.382 1.00 96.75 187 PHE A N 1
ATOM 1443 C CA . PHE A 1 187 ? 1.781 -2.091 -5.238 1.00 96.75 187 PHE A CA 1
ATOM 1444 C C . PHE A 1 187 ? 1.622 -3.599 -5.448 1.00 96.75 187 PHE A C 1
ATOM 1446 O O . PHE A 1 187 ? 2.347 -4.202 -6.242 1.00 96.75 187 PHE A O 1
ATOM 1453 N N . ARG A 1 188 ? 0.619 -4.191 -4.790 1.00 93.56 188 ARG A N 1
ATOM 1454 C CA . ARG A 1 188 ? 0.268 -5.603 -4.950 1.00 93.56 188 ARG A CA 1
ATOM 1455 C C . ARG A 1 188 ? -0.001 -5.936 -6.414 1.00 93.56 188 ARG A C 1
ATOM 1457 O O . ARG A 1 188 ? 0.662 -6.793 -6.988 1.00 93.56 188 ARG A O 1
ATOM 1464 N N . ASN A 1 189 ? -0.900 -5.174 -7.037 1.00 94.25 189 ASN A N 1
ATOM 1465 C CA . ASN A 1 189 ? -1.276 -5.361 -8.433 1.00 94.25 189 ASN A CA 1
ATOM 1466 C C . ASN A 1 189 ? -0.069 -5.218 -9.372 1.00 94.25 189 ASN A C 1
ATOM 1468 O O . ASN A 1 189 ? 0.047 -5.975 -10.328 1.00 94.25 189 ASN A O 1
ATOM 1472 N N . TYR A 1 190 ? 0.843 -4.279 -9.101 1.00 98.12 190 TYR A N 1
ATOM 1473 C CA . TYR A 1 190 ? 2.067 -4.096 -9.880 1.00 98.12 190 TYR A CA 1
ATOM 1474 C C . TYR A 1 190 ? 2.974 -5.332 -9.846 1.00 98.12 190 TYR A C 1
ATOM 1476 O O . TYR A 1 190 ? 3.412 -5.788 -10.902 1.00 98.12 190 TYR A O 1
ATOM 1484 N N . VAL A 1 191 ? 3.229 -5.903 -8.666 1.00 95.88 191 VAL A N 1
ATOM 1485 C CA . VAL A 1 191 ? 4.053 -7.117 -8.555 1.00 95.88 191 VAL A CA 1
ATOM 1486 C C . VAL A 1 191 ? 3.349 -8.318 -9.186 1.00 95.88 191 VAL A C 1
ATOM 1488 O O . VAL A 1 191 ? 3.991 -9.079 -9.906 1.00 95.88 191 VAL A O 1
ATOM 1491 N N . ASP A 1 192 ? 2.036 -8.456 -8.998 1.00 92.12 192 ASP A N 1
ATOM 1492 C CA . ASP A 1 192 ? 1.247 -9.530 -9.616 1.00 92.12 192 ASP A CA 1
ATOM 1493 C C . ASP A 1 192 ? 1.234 -9.418 -11.151 1.00 92.12 192 ASP A C 1
ATOM 1495 O O . ASP A 1 192 ? 1.323 -10.417 -11.871 1.00 92.12 192 ASP A O 1
ATOM 1499 N N . ASP A 1 193 ? 1.171 -8.197 -11.684 1.00 95.56 193 ASP A N 1
ATOM 1500 C CA . ASP A 1 193 ? 1.250 -7.939 -13.119 1.00 95.56 193 ASP A CA 1
ATOM 1501 C C . ASP A 1 193 ? 2.623 -8.280 -13.692 1.00 95.56 193 ASP A C 1
ATOM 1503 O O . ASP A 1 193 ? 2.706 -8.825 -14.797 1.00 95.56 193 ASP A O 1
ATOM 1507 N N . LEU A 1 194 ? 3.693 -7.997 -12.944 1.00 96.06 194 LEU A N 1
ATOM 1508 C CA . LEU A 1 194 ? 5.037 -8.413 -13.324 1.00 96.06 194 LEU A CA 1
ATOM 1509 C C . LEU A 1 194 ? 5.161 -9.946 -13.307 1.00 96.06 194 LEU A C 1
ATOM 1511 O O . LEU A 1 194 ? 5.560 -10.558 -14.296 1.00 96.06 194 LEU A O 1
ATOM 1515 N N . ALA A 1 195 ? 4.769 -10.583 -12.203 1.00 93.56 195 ALA A N 1
ATOM 1516 C CA . ALA A 1 195 ? 4.918 -12.023 -12.002 1.00 93.56 195 ALA A CA 1
ATOM 1517 C C . ALA A 1 195 ? 4.074 -12.854 -12.983 1.00 93.56 195 ALA A C 1
ATOM 1519 O O . ALA A 1 195 ? 4.528 -13.880 -13.490 1.00 93.56 195 ALA A O 1
ATOM 1520 N N . SER A 1 196 ? 2.867 -12.388 -13.315 1.00 92.31 196 SER A N 1
ATOM 1521 C CA . SER A 1 196 ? 1.999 -13.023 -14.318 1.00 92.31 196 SER A CA 1
ATOM 1522 C C . SER A 1 196 ? 2.417 -12.742 -15.767 1.00 92.31 196 SER A C 1
ATOM 1524 O O . SER A 1 196 ? 1.916 -13.386 -16.694 1.00 92.31 196 SER A O 1
ATOM 1526 N N . GLY A 1 197 ? 3.306 -11.767 -15.983 1.00 91.69 197 GLY A N 1
ATOM 1527 C CA . GLY A 1 197 ? 3.702 -11.284 -17.303 1.00 91.69 197 GLY A CA 1
ATOM 1528 C C . GLY A 1 197 ? 2.667 -10.381 -17.986 1.00 91.69 197 GLY A C 1
ATOM 1529 O O . GLY A 1 197 ? 2.843 -10.058 -19.162 1.00 91.69 197 GLY A O 1
ATOM 1530 N N . ARG A 1 198 ? 1.602 -9.950 -17.286 1.00 93.62 198 ARG A N 1
ATOM 1531 C CA . ARG A 1 198 ? 0.660 -8.929 -17.790 1.00 93.62 198 ARG A CA 1
ATOM 1532 C C . ARG A 1 198 ? 1.371 -7.599 -18.041 1.00 93.62 198 ARG A C 1
ATOM 1534 O O . ARG A 1 198 ? 1.053 -6.913 -19.012 1.00 93.62 198 ARG A O 1
ATOM 1541 N N . LEU A 1 199 ? 2.348 -7.259 -17.202 1.00 95.00 199 LEU A N 1
ATOM 1542 C CA . LEU A 1 199 ? 3.245 -6.130 -17.402 1.00 95.00 199 LEU A CA 1
ATOM 1543 C C . LEU A 1 199 ? 4.593 -6.633 -17.923 1.00 95.00 199 LEU A C 1
ATOM 1545 O O . LEU A 1 199 ? 5.370 -7.241 -17.195 1.00 95.00 199 LEU A O 1
ATOM 1549 N N . ALA A 1 200 ? 4.885 -6.390 -19.198 1.00 94.12 200 ALA A N 1
ATOM 1550 C CA . ALA A 1 200 ? 6.159 -6.784 -19.796 1.00 94.12 200 ALA A CA 1
ATOM 1551 C C . ALA A 1 200 ? 7.320 -5.879 -19.339 1.00 94.12 200 ALA A C 1
ATOM 1553 O O . ALA A 1 200 ? 7.160 -4.668 -19.193 1.00 94.12 200 ALA A O 1
ATOM 1554 N N . VAL A 1 201 ? 8.527 -6.431 -19.191 1.00 92.44 201 VAL A N 1
ATOM 1555 C CA . VAL A 1 201 ? 9.734 -5.622 -18.922 1.00 92.44 201 VAL A CA 1
ATOM 1556 C C . VAL A 1 201 ? 10.286 -4.949 -20.176 1.00 92.44 201 VAL A C 1
ATOM 1558 O O . VAL A 1 201 ? 11.055 -4.005 -20.065 1.00 92.44 201 VAL A O 1
ATOM 1561 N N . GLU A 1 202 ? 9.899 -5.364 -21.386 1.00 91.00 202 GLU A N 1
ATOM 1562 C CA . GLU A 1 202 ? 10.214 -4.585 -22.586 1.00 91.00 202 GLU A CA 1
ATOM 1563 C C . GLU A 1 202 ? 9.182 -3.481 -22.801 1.00 91.00 202 GLU A C 1
ATOM 1565 O O . GLU A 1 202 ? 8.006 -3.758 -23.040 1.00 91.00 202 GLU A O 1
ATOM 1570 N N . ALA A 1 203 ? 9.640 -2.228 -22.838 1.00 89.62 203 ALA A N 1
ATOM 1571 C CA . ALA A 1 203 ? 8.787 -1.070 -23.106 1.00 89.62 203 ALA A CA 1
ATOM 1572 C C . ALA A 1 203 ? 7.929 -1.222 -24.378 1.00 89.62 203 ALA A C 1
ATOM 1574 O O . ALA A 1 203 ? 6.757 -0.855 -24.387 1.00 89.62 203 ALA A O 1
ATOM 1575 N N . ALA A 1 204 ? 8.476 -1.839 -25.433 1.00 89.19 204 ALA A N 1
ATOM 1576 C CA . ALA A 1 204 ? 7.770 -2.074 -26.695 1.00 89.19 204 ALA A CA 1
ATOM 1577 C C . ALA A 1 204 ? 6.515 -2.961 -26.557 1.00 89.19 204 ALA A C 1
ATOM 1579 O O . ALA A 1 204 ? 5.632 -2.905 -27.410 1.00 89.19 204 ALA A O 1
ATOM 1580 N N . HIS A 1 205 ? 6.424 -3.770 -25.499 1.00 90.31 205 HIS A N 1
ATOM 1581 C CA . HIS A 1 205 ? 5.325 -4.710 -25.269 1.00 90.31 205 HIS A CA 1
ATOM 1582 C C . HIS A 1 205 ? 4.302 -4.212 -24.241 1.00 90.31 205 HIS A C 1
ATOM 1584 O O . HIS A 1 205 ? 3.343 -4.920 -23.947 1.00 90.31 205 HIS A O 1
ATOM 1590 N N . ARG A 1 206 ? 4.469 -2.996 -23.706 1.00 90.38 206 ARG A N 1
ATOM 1591 C CA . ARG A 1 206 ? 3.548 -2.407 -22.718 1.00 90.38 206 ARG A CA 1
ATOM 1592 C C . ARG A 1 206 ? 2.464 -1.514 -23.323 1.00 90.38 206 ARG A C 1
ATOM 1594 O O . ARG A 1 206 ? 1.673 -0.919 -22.596 1.00 90.38 206 ARG A O 1
ATOM 1601 N N . ALA A 1 207 ? 2.391 -1.426 -24.651 1.00 85.12 207 ALA A N 1
ATOM 1602 C CA . ALA A 1 207 ? 1.386 -0.618 -25.331 1.00 85.12 207 ALA A CA 1
ATOM 1603 C C . ALA A 1 207 ? -0.041 -1.056 -24.943 1.00 85.12 207 ALA A C 1
ATOM 1605 O O . ALA A 1 207 ? -0.444 -2.191 -25.191 1.00 85.12 207 ALA A O 1
ATOM 1606 N N . GLY A 1 208 ? -0.808 -0.140 -24.344 1.00 84.19 208 GLY A N 1
ATOM 1607 C CA . GLY A 1 208 ? -2.195 -0.380 -23.931 1.00 84.19 208 GLY A CA 1
ATOM 1608 C C . GLY A 1 208 ? -2.366 -1.134 -22.607 1.00 84.19 208 GLY A C 1
ATOM 1609 O O . GLY A 1 208 ? -3.504 -1.397 -22.220 1.00 84.19 208 GLY A O 1
ATOM 1610 N N . VAL A 1 209 ? -1.281 -1.461 -21.897 1.00 89.44 209 VAL A N 1
ATOM 1611 C CA . VAL A 1 209 ? -1.366 -2.010 -20.538 1.00 89.44 209 VAL A CA 1
ATOM 1612 C C . VAL A 1 209 ? -1.732 -0.881 -19.577 1.00 89.44 209 VAL A C 1
ATOM 1614 O O . VAL A 1 209 ? -1.046 0.133 -19.505 1.00 89.44 209 VAL A O 1
ATOM 1617 N N . THR A 1 210 ? -2.821 -1.051 -18.835 1.00 93.81 210 THR A N 1
ATOM 1618 C CA . THR A 1 210 ? -3.277 -0.095 -17.821 1.00 93.81 210 THR A CA 1
ATOM 1619 C C . THR A 1 210 ? -3.178 -0.697 -16.425 1.00 93.81 210 THR A C 1
ATOM 1621 O O . THR A 1 210 ? -3.234 -1.921 -16.256 1.00 93.81 210 THR A O 1
ATOM 1624 N N . ALA A 1 211 ? -3.062 0.162 -15.409 1.00 92.75 211 ALA A N 1
ATOM 1625 C CA . ALA A 1 211 ? -3.097 -0.278 -14.018 1.00 92.75 211 ALA A CA 1
ATOM 1626 C C . ALA A 1 211 ? -4.383 -1.070 -13.743 1.00 92.75 211 ALA A C 1
ATOM 1628 O O . ALA A 1 211 ? -5.460 -0.718 -14.238 1.00 92.75 211 ALA A O 1
ATOM 1629 N N . GLN A 1 212 ? -4.279 -2.136 -12.951 1.00 90.31 212 GLN A N 1
ATOM 1630 C CA . GLN A 1 212 ? -5.474 -2.809 -12.447 1.00 90.31 212 GLN A CA 1
ATOM 1631 C C . GLN A 1 212 ? -6.272 -1.857 -11.544 1.00 90.31 212 GLN A C 1
ATOM 1633 O O . GLN A 1 212 ? -5.670 -1.034 -10.844 1.00 90.31 212 GLN A O 1
ATOM 1638 N N . PRO A 1 213 ? -7.613 -1.958 -11.536 1.00 84.62 213 PRO A N 1
ATOM 1639 C CA . PRO A 1 213 ? -8.432 -1.138 -10.658 1.00 84.62 213 PRO A CA 1
ATOM 1640 C C . PRO A 1 213 ? -8.112 -1.439 -9.190 1.00 84.62 213 PRO A C 1
ATOM 1642 O O . PRO A 1 213 ? -8.000 -2.597 -8.789 1.00 84.62 213 PRO A O 1
ATOM 1645 N N . VAL A 1 214 ? -8.003 -0.383 -8.388 1.00 79.19 214 VAL A N 1
ATOM 1646 C CA . VAL A 1 214 ? -8.010 -0.481 -6.925 1.00 79.19 214 VAL A CA 1
ATOM 1647 C C . VAL A 1 214 ? -9.461 -0.628 -6.482 1.00 79.19 214 VAL A C 1
ATOM 1649 O O . VAL A 1 214 ? -10.328 0.121 -6.938 1.00 79.19 214 VAL A O 1
ATOM 1652 N N . ILE A 1 215 ? -9.733 -1.614 -5.633 1.00 75.94 215 ILE A N 1
ATOM 1653 C CA . ILE A 1 215 ? -11.077 -1.895 -5.129 1.00 75.94 215 ILE A CA 1
ATOM 1654 C C . ILE A 1 215 ? -11.138 -1.373 -3.701 1.00 75.94 215 ILE A C 1
ATOM 1656 O O . ILE A 1 215 ? -10.306 -1.747 -2.888 1.00 75.94 215 ILE A O 1
ATOM 1660 N N . ASP A 1 216 ? -12.117 -0.530 -3.381 1.00 76.75 216 ASP A N 1
ATOM 1661 C CA . ASP A 1 216 ? -12.347 -0.131 -1.991 1.00 76.75 216 ASP A CA 1
ATOM 1662 C C . ASP A 1 216 ? -12.735 -1.367 -1.162 1.00 76.75 216 ASP A C 1
ATOM 1664 O O . ASP A 1 216 ? -13.833 -1.917 -1.301 1.00 76.75 216 ASP A O 1
ATOM 1668 N N . ASP A 1 217 ? -11.789 -1.828 -0.346 1.00 71.81 217 ASP A N 1
ATOM 1669 C CA . ASP A 1 217 ? -11.920 -2.958 0.568 1.00 71.81 217 ASP A CA 1
ATOM 1670 C C . ASP A 1 217 ? -12.364 -2.509 1.969 1.00 71.81 217 ASP A C 1
ATOM 1672 O O . ASP A 1 217 ? -12.417 -3.329 2.890 1.00 71.81 217 ASP A O 1
ATOM 1676 N N . ALA A 1 218 ? -12.693 -1.218 2.127 1.00 80.25 218 ALA A N 1
ATOM 1677 C CA . ALA A 1 218 ? -13.056 -0.573 3.384 1.00 80.25 218 ALA A CA 1
ATOM 1678 C C . ALA A 1 218 ? -12.052 -0.849 4.520 1.00 80.25 218 ALA A C 1
ATOM 1680 O O . ALA A 1 218 ? -12.427 -0.865 5.695 1.00 80.25 218 ALA A O 1
ATOM 1681 N N . THR A 1 219 ? -10.787 -1.093 4.163 1.00 82.44 219 THR A N 1
ATOM 1682 C CA . THR A 1 219 ? -9.706 -1.422 5.089 1.00 82.44 219 THR A CA 1
ATOM 1683 C C . THR A 1 219 ? -8.737 -0.259 5.167 1.00 82.44 219 THR A C 1
ATOM 1685 O O . THR A 1 219 ? -8.146 0.115 4.156 1.00 82.44 219 THR A O 1
ATOM 1688 N N . PHE A 1 220 ? -8.547 0.277 6.374 1.00 89.38 220 PHE A N 1
ATOM 1689 C CA . PHE A 1 220 ? -7.641 1.396 6.598 1.00 89.38 220 PHE A CA 1
ATOM 1690 C C . PHE A 1 220 ? -6.269 0.913 7.053 1.00 89.38 220 PHE A C 1
ATOM 1692 O O . PHE A 1 220 ? -6.146 0.212 8.063 1.00 89.38 220 PHE A O 1
ATOM 1699 N N . ARG A 1 221 ? -5.239 1.296 6.302 1.00 92.38 221 ARG A N 1
ATOM 1700 C CA . ARG A 1 221 ? -3.843 0.891 6.528 1.00 92.38 221 ARG A CA 1
ATOM 1701 C C . ARG A 1 221 ? -3.061 1.975 7.261 1.00 92.38 221 ARG A C 1
ATOM 1703 O O . ARG A 1 221 ? -3.552 3.082 7.473 1.00 92.38 221 ARG A O 1
ATOM 1710 N N . LEU A 1 222 ? -1.844 1.652 7.695 1.00 94.69 222 LEU A N 1
ATOM 1711 C CA . LEU A 1 222 ? -0.956 2.641 8.308 1.00 94.69 222 LEU A CA 1
ATOM 1712 C C . LEU A 1 222 ? -0.835 3.897 7.435 1.00 94.69 222 LEU A C 1
ATOM 1714 O O . LEU A 1 222 ? -0.815 3.815 6.216 1.00 94.69 222 LEU A O 1
ATOM 1718 N N . GLY A 1 223 ? -0.796 5.065 8.065 1.00 93.25 223 GLY A N 1
ATOM 1719 C CA . GLY A 1 223 ? -0.770 6.362 7.387 1.00 93.25 223 GLY A CA 1
ATOM 1720 C C . GLY A 1 223 ? -2.099 6.800 6.760 1.00 93.25 223 GLY A C 1
ATOM 1721 O O . GLY A 1 223 ? -2.229 7.964 6.374 1.00 93.25 223 GLY A O 1
ATOM 1722 N N . GLU A 1 224 ? -3.115 5.933 6.689 1.00 91.00 224 GLU A N 1
ATOM 1723 C CA . GLU A 1 224 ? -4.458 6.338 6.276 1.00 91.00 224 GLU A CA 1
ATOM 1724 C C . GLU A 1 224 ? -5.202 7.075 7.387 1.00 91.00 224 GLU A C 1
ATOM 1726 O O . GLU A 1 224 ? -4.914 6.953 8.582 1.00 91.00 224 GLU A O 1
ATOM 1731 N N . SER A 1 225 ? -6.195 7.859 6.971 1.00 86.88 225 SER A N 1
ATOM 1732 C CA . SER A 1 225 ? -7.045 8.609 7.883 1.00 86.88 225 SER A CA 1
ATOM 1733 C C . SER A 1 225 ? -8.518 8.543 7.498 1.00 86.88 225 SER A C 1
ATOM 1735 O O . SER A 1 225 ? -8.869 8.359 6.332 1.00 86.88 225 SER A O 1
ATOM 1737 N N . GLY A 1 226 ? -9.396 8.687 8.489 1.00 80.56 226 GLY A N 1
ATOM 1738 C CA . GLY A 1 226 ? -10.840 8.714 8.285 1.00 80.56 226 GLY A CA 1
ATOM 1739 C C . GLY A 1 226 ? -11.653 8.502 9.560 1.00 80.56 226 GLY A C 1
ATOM 1740 O O . GLY A 1 226 ? -11.135 8.150 10.619 1.00 80.56 226 GLY A O 1
ATOM 1741 N N . GLU A 1 227 ? -12.972 8.667 9.450 1.00 82.75 227 GLU A N 1
ATOM 1742 C CA . GLU A 1 227 ? -13.891 8.430 10.574 1.00 82.75 227 GLU A CA 1
ATOM 1743 C C . GLU A 1 227 ? -13.867 6.980 11.103 1.00 82.75 227 GLU A C 1
ATOM 1745 O O . GLU A 1 227 ? -13.965 6.793 12.321 1.00 82.75 227 GLU A O 1
ATOM 1750 N N . PRO A 1 228 ? -13.708 5.934 10.264 1.00 84.81 228 PRO A N 1
ATOM 1751 C CA . PRO A 1 228 ? -13.542 4.573 10.772 1.00 84.81 228 PRO A CA 1
ATOM 1752 C C . PRO A 1 228 ? -12.300 4.424 11.659 1.00 84.81 228 PRO A C 1
ATOM 1754 O O . PRO A 1 228 ? -12.371 3.773 12.700 1.00 84.81 228 PRO A O 1
ATOM 1757 N N . VAL A 1 229 ? -11.202 5.109 11.323 1.00 88.50 229 VAL A N 1
ATOM 1758 C CA . VAL A 1 229 ? -9.994 5.152 12.159 1.00 88.50 229 VAL A CA 1
ATOM 1759 C C . VAL A 1 229 ? -10.288 5.835 13.493 1.00 88.50 229 VAL A C 1
ATOM 1761 O O . VAL A 1 229 ? -9.988 5.270 14.543 1.00 88.50 229 VAL A O 1
ATOM 1764 N N . ALA A 1 230 ? -10.958 6.992 13.483 1.00 84.69 230 ALA A N 1
ATOM 1765 C CA . ALA A 1 230 ? -11.361 7.688 14.711 1.00 84.69 230 ALA A CA 1
ATOM 1766 C C . ALA A 1 230 ? -12.299 6.834 15.585 1.00 84.69 230 ALA A C 1
ATOM 1768 O O . ALA A 1 230 ? -12.212 6.845 16.815 1.00 84.69 230 ALA A O 1
ATOM 1769 N N . THR A 1 231 ? -13.181 6.053 14.958 1.00 86.12 231 THR A N 1
ATOM 1770 C CA . THR A 1 231 ? -14.060 5.095 15.642 1.00 86.12 231 THR A CA 1
ATOM 1771 C C . THR A 1 231 ? -13.263 4.017 16.370 1.00 86.12 231 THR A C 1
ATOM 1773 O O . THR A 1 231 ? -13.554 3.731 17.535 1.00 86.12 231 THR A O 1
ATOM 1776 N N . VAL A 1 232 ? -12.243 3.452 15.721 1.00 94.44 232 VAL A N 1
ATOM 1777 C CA . VAL A 1 232 ? -11.343 2.477 16.349 1.00 94.44 232 VAL A CA 1
ATOM 1778 C C . VAL A 1 232 ? -10.505 3.126 17.446 1.00 94.44 232 VAL A C 1
ATOM 1780 O O . VAL A 1 232 ? -10.459 2.587 18.545 1.00 94.44 232 VAL A O 1
ATOM 1783 N N . GLN A 1 233 ? -9.929 4.310 17.224 1.00 96.38 233 GLN A N 1
ATOM 1784 C CA . GLN A 1 233 ? -9.189 5.053 18.254 1.00 96.38 233 GLN A CA 1
ATOM 1785 C C . GLN A 1 233 ? -10.039 5.289 19.515 1.00 96.38 233 GLN A C 1
ATOM 1787 O O . GLN A 1 233 ? -9.566 5.054 20.626 1.00 96.38 233 GLN A O 1
ATOM 1792 N N . ARG A 1 234 ? -11.315 5.682 19.360 1.00 92.62 234 ARG A N 1
ATOM 1793 C CA . ARG A 1 234 ? -12.260 5.804 20.485 1.00 92.62 234 ARG A CA 1
ATOM 1794 C C . ARG A 1 234 ? -12.441 4.483 21.228 1.00 92.62 234 ARG A C 1
ATOM 1796 O O . ARG A 1 234 ? -12.374 4.482 22.451 1.00 92.62 234 ARG A O 1
ATOM 1803 N N . ALA A 1 235 ? -12.617 3.377 20.507 1.00 94.50 235 ALA A N 1
ATOM 1804 C CA . ALA A 1 235 ? -12.794 2.063 21.121 1.00 94.50 235 ALA A CA 1
ATOM 1805 C C . ALA A 1 235 ? -11.536 1.600 21.867 1.00 94.50 235 ALA A C 1
ATOM 1807 O O . ALA A 1 235 ? -11.638 1.133 22.998 1.00 94.50 235 ALA A O 1
ATOM 1808 N N . LEU A 1 236 ? -10.351 1.803 21.280 1.00 97.19 236 LEU A N 1
ATOM 1809 C CA . LEU A 1 236 ? -9.074 1.511 21.931 1.00 97.19 236 LEU A CA 1
ATOM 1810 C C . LEU A 1 236 ? -8.945 2.277 23.252 1.00 97.19 236 LEU A C 1
ATOM 1812 O O . LEU A 1 236 ? -8.645 1.684 24.285 1.00 97.19 236 LEU A O 1
ATOM 1816 N N . VAL A 1 237 ? -9.227 3.583 23.241 1.00 95.56 237 VAL A N 1
ATOM 1817 C CA . VAL A 1 237 ? -9.171 4.415 24.451 1.00 95.56 237 VAL A CA 1
ATOM 1818 C C . VAL A 1 237 ? -10.244 4.005 25.468 1.00 95.56 237 VAL A C 1
ATOM 1820 O O . VAL A 1 237 ? -9.949 3.947 26.661 1.00 95.56 237 VAL A O 1
ATOM 1823 N N . ALA A 1 238 ? -11.466 3.695 25.023 1.00 90.81 238 ALA A N 1
ATOM 1824 C CA . ALA A 1 238 ? -12.569 3.254 25.882 1.00 90.81 238 ALA A CA 1
ATOM 1825 C C . ALA A 1 238 ? -12.266 1.934 26.609 1.00 90.81 238 ALA A C 1
ATOM 1827 O O . ALA A 1 238 ? -12.643 1.769 27.771 1.00 90.81 238 ALA A O 1
ATOM 1828 N N . ASP A 1 239 ? -11.552 1.023 25.947 1.00 93.75 239 ASP A N 1
ATOM 1829 C CA . ASP A 1 239 ? -11.104 -0.246 26.524 1.00 93.75 239 ASP A CA 1
ATOM 1830 C C . ASP A 1 239 ? -9.765 -0.149 27.273 1.00 93.75 239 ASP A C 1
ATOM 1832 O O . ASP A 1 239 ? -9.329 -1.125 27.883 1.00 93.75 239 ASP A O 1
ATOM 1836 N N . GLY A 1 240 ? -9.145 1.034 27.310 1.00 93.38 240 GLY A N 1
ATOM 1837 C CA . GLY A 1 240 ? -7.948 1.308 28.105 1.00 93.38 240 GLY A CA 1
ATOM 1838 C C . GLY A 1 240 ? -6.620 0.994 27.413 1.00 93.38 240 GLY A C 1
ATOM 1839 O O . GLY A 1 240 ? -5.582 1.019 28.075 1.00 93.38 240 GLY A O 1
ATOM 1840 N N . TYR A 1 241 ? -6.626 0.735 26.104 1.00 96.19 241 TYR A N 1
ATOM 1841 C CA . TYR A 1 241 ? -5.401 0.557 25.327 1.00 96.19 241 TYR A CA 1
ATOM 1842 C C . TYR A 1 241 ? -4.623 1.873 25.189 1.00 96.19 241 TYR A C 1
ATOM 1844 O O . TYR A 1 241 ? -5.187 2.972 25.179 1.00 96.19 241 TYR A O 1
ATOM 1852 N N . ARG A 1 242 ? -3.299 1.752 25.059 1.00 94.94 242 ARG A N 1
ATOM 1853 C CA . ARG A 1 242 ? -2.349 2.866 24.941 1.00 94.94 242 ARG A CA 1
ATOM 1854 C C . ARG A 1 242 ? -1.404 2.642 23.771 1.00 94.94 242 ARG A C 1
ATOM 1856 O O . ARG A 1 242 ? -1.108 1.501 23.429 1.00 94.94 242 ARG A O 1
ATOM 1863 N N . ALA A 1 243 ? -0.954 3.732 23.160 1.00 94.12 243 ALA A N 1
ATOM 1864 C CA . ALA A 1 243 ? 0.052 3.692 22.109 1.00 94.12 243 ALA A CA 1
ATOM 1865 C C . ALA A 1 243 ? 1.412 3.262 22.685 1.00 94.12 243 ALA A C 1
ATOM 1867 O O . ALA A 1 243 ? 1.621 3.280 23.903 1.00 94.12 243 ALA A O 1
ATOM 1868 N N . ALA A 1 244 ? 2.343 2.916 21.795 1.00 90.69 244 ALA A N 1
ATOM 1869 C CA . ALA A 1 244 ? 3.714 2.554 22.139 1.00 90.69 244 ALA A CA 1
ATOM 1870 C C . ALA A 1 244 ? 4.345 3.536 23.149 1.00 90.69 244 ALA A C 1
ATOM 1872 O O . ALA A 1 244 ? 4.191 4.760 23.038 1.00 90.69 244 ALA A O 1
ATOM 1873 N N . GLY A 1 245 ? 5.055 2.992 24.141 1.00 90.25 245 GLY A N 1
ATOM 1874 C CA . GLY A 1 245 ? 5.635 3.765 25.242 1.00 90.25 245 GLY A CA 1
ATOM 1875 C C . GLY A 1 245 ? 4.610 4.295 26.256 1.00 90.25 245 GLY A C 1
ATOM 1876 O O . GLY A 1 245 ? 4.826 5.363 26.826 1.00 90.25 245 GLY A O 1
ATOM 1877 N N . ASP A 1 246 ? 3.489 3.587 26.449 1.00 90.69 246 ASP A N 1
ATOM 1878 C CA . ASP A 1 246 ? 2.404 3.921 27.396 1.00 90.69 246 ASP A CA 1
ATOM 1879 C C . ASP A 1 246 ? 1.713 5.279 27.126 1.00 90.69 246 ASP A C 1
ATOM 1881 O O . ASP A 1 246 ? 1.059 5.889 27.985 1.00 90.69 246 ASP A O 1
ATOM 1885 N N . ARG A 1 247 ? 1.834 5.783 25.893 1.00 92.81 247 ARG A N 1
ATOM 1886 C CA . ARG A 1 247 ? 1.311 7.098 25.510 1.00 92.81 247 ARG A CA 1
ATOM 1887 C C . ARG A 1 247 ? -0.205 7.059 25.281 1.00 92.81 247 ARG A C 1
ATOM 1889 O O . ARG A 1 247 ? -0.742 6.046 24.829 1.00 92.81 247 ARG A O 1
ATOM 1896 N N . PRO A 1 248 ? -0.929 8.161 25.544 1.00 93.50 248 PRO A N 1
ATOM 1897 C CA . PRO A 1 248 ? -2.323 8.278 25.128 1.00 93.50 248 PRO A CA 1
ATOM 1898 C C . PRO A 1 248 ? -2.462 8.117 23.609 1.00 93.50 248 PRO A C 1
ATOM 1900 O O . PRO A 1 248 ? -1.667 8.676 22.856 1.00 93.50 248 PRO A O 1
ATOM 1903 N N . ILE A 1 249 ? -3.492 7.396 23.167 1.00 92.62 249 ILE A N 1
ATOM 1904 C CA . ILE A 1 249 ? -3.858 7.319 21.748 1.00 92.62 249 ILE A CA 1
ATOM 1905 C C . ILE A 1 249 ? -4.599 8.610 21.381 1.00 92.62 249 ILE A C 1
ATOM 1907 O O . ILE A 1 249 ? -5.582 8.972 22.033 1.00 92.62 249 ILE A O 1
ATOM 1911 N N . ALA A 1 250 ? -4.122 9.314 20.354 1.00 90.56 250 ALA A N 1
ATOM 1912 C CA . ALA A 1 250 ? -4.833 10.458 19.793 1.00 90.56 250 ALA A CA 1
ATOM 1913 C C . ALA A 1 250 ? -6.112 9.986 19.085 1.00 90.56 250 ALA A C 1
ATOM 1915 O O . ALA A 1 250 ? -6.106 8.959 18.415 1.00 90.56 250 ALA A O 1
ATOM 1916 N N . ILE A 1 251 ? -7.204 10.739 19.236 1.00 88.62 251 ILE A N 1
ATOM 1917 C CA . ILE A 1 251 ? -8.468 10.496 18.525 1.00 88.62 251 ILE A CA 1
ATOM 1918 C C . ILE A 1 251 ? -8.611 11.581 17.456 1.00 88.62 251 ILE A C 1
ATOM 1920 O O . ILE A 1 251 ? -9.389 12.524 17.590 1.00 88.62 251 ILE A O 1
ATOM 1924 N N . ASP A 1 252 ? -7.760 11.490 16.445 1.00 85.12 252 ASP A N 1
ATOM 1925 C CA . ASP A 1 252 ? -7.619 12.447 15.344 1.00 85.12 252 ASP A CA 1
ATOM 1926 C C . ASP A 1 252 ? -7.981 11.837 13.981 1.00 85.12 252 ASP A C 1
ATOM 1928 O O . ASP A 1 252 ? -7.953 12.521 12.961 1.00 85.12 252 ASP A O 1
ATOM 1932 N N . GLY A 1 253 ? -8.336 10.552 13.967 1.00 90.25 253 GLY A N 1
ATOM 1933 C CA . GLY A 1 253 ? -8.676 9.807 12.771 1.00 90.25 253 GLY A CA 1
ATOM 1934 C C . GLY A 1 253 ? -7.484 9.403 11.916 1.00 90.25 253 GLY A C 1
ATOM 1935 O O . GLY A 1 253 ? -7.724 9.035 10.775 1.00 90.25 253 GLY A O 1
ATOM 1936 N N . VAL A 1 254 ? -6.240 9.447 12.409 1.00 94.12 254 VAL A N 1
ATOM 1937 C CA . VAL A 1 254 ? -5.037 9.047 11.651 1.00 94.12 254 VAL A CA 1
ATOM 1938 C C . VAL A 1 254 ? -4.434 7.757 12.209 1.00 94.12 254 VAL A C 1
ATOM 1940 O O . VAL A 1 254 ? -4.112 7.670 13.396 1.00 94.12 254 VAL A O 1
ATOM 1943 N N . TYR A 1 255 ? -4.235 6.745 11.360 1.00 96.44 255 TYR A N 1
ATOM 1944 C CA . TYR A 1 255 ? -3.676 5.469 11.798 1.00 96.44 255 TYR A CA 1
ATOM 1945 C C . TYR A 1 255 ? -2.142 5.503 11.777 1.00 96.44 255 TYR A C 1
ATOM 1947 O O . TYR A 1 255 ? -1.499 5.204 10.773 1.00 96.44 255 TYR A O 1
ATOM 1955 N N . ARG A 1 256 ? -1.539 5.881 12.907 1.00 93.31 256 ARG A N 1
ATOM 1956 C CA . ARG A 1 256 ? -0.082 6.039 13.045 1.00 93.31 256 ARG A CA 1
ATOM 1957 C C . ARG A 1 256 ? 0.599 4.744 13.527 1.00 93.31 256 ARG A C 1
ATOM 1959 O O . ARG A 1 256 ? -0.029 3.960 14.244 1.00 93.31 256 ARG A O 1
ATOM 1966 N N . PRO A 1 257 ? 1.892 4.522 13.209 1.00 93.19 257 PRO A N 1
ATOM 1967 C CA . PRO A 1 257 ? 2.619 3.320 13.635 1.00 93.19 257 PRO A CA 1
ATOM 1968 C C . PRO A 1 257 ? 2.607 3.049 15.145 1.00 93.19 257 PRO A C 1
ATOM 1970 O O . PRO A 1 257 ? 2.558 1.897 15.562 1.00 93.19 257 PRO A O 1
ATOM 1973 N N . ASP A 1 258 ? 2.603 4.081 15.989 1.00 92.44 258 ASP A N 1
ATOM 1974 C CA . ASP A 1 258 ? 2.601 3.912 17.447 1.00 92.44 258 ASP A C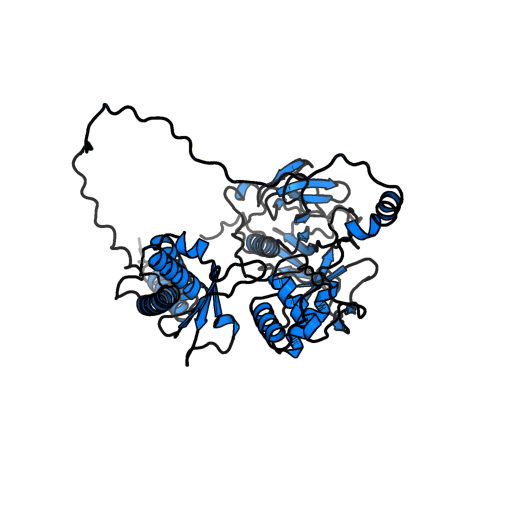A 1
ATOM 1975 C C . ASP A 1 258 ? 1.267 3.400 18.017 1.00 92.44 258 ASP A C 1
ATOM 1977 O O . ASP A 1 258 ? 1.245 2.837 19.112 1.00 92.44 258 ASP A O 1
ATOM 1981 N N . MET A 1 259 ? 0.169 3.528 17.268 1.00 95.62 259 MET A N 1
ATOM 1982 C CA . MET A 1 259 ? -1.128 2.923 17.587 1.00 95.62 259 MET A CA 1
ATOM 1983 C C . MET A 1 259 ? -1.169 1.422 17.250 1.00 95.62 259 MET A C 1
ATOM 1985 O O . MET A 1 259 ? -2.006 0.695 17.784 1.00 95.62 259 MET A O 1
ATOM 1989 N N . GLN A 1 260 ? -0.291 0.922 16.377 1.00 95.56 260 GLN A N 1
ATOM 1990 C CA . GLN A 1 260 ? -0.416 -0.425 15.814 1.00 95.56 260 GLN A CA 1
ATOM 1991 C C . GLN A 1 260 ? -0.331 -1.547 16.855 1.00 95.56 260 GLN A C 1
ATOM 1993 O O . GLN A 1 260 ? -1.074 -2.525 16.762 1.00 95.56 260 GLN A O 1
ATOM 1998 N N . GLY A 1 261 ? 0.518 -1.397 17.871 1.00 95.75 261 GLY A N 1
ATOM 1999 C CA . GLY A 1 261 ? 0.585 -2.347 18.978 1.00 95.75 261 GLY A CA 1
ATOM 2000 C C . GLY A 1 261 ? -0.744 -2.475 19.732 1.00 95.75 261 GLY A C 1
ATOM 2001 O O . GLY A 1 261 ? -1.204 -3.587 19.991 1.00 95.75 261 GLY A O 1
ATOM 2002 N N . ALA A 1 262 ? -1.403 -1.343 20.001 1.00 97.25 262 ALA A N 1
ATOM 2003 C CA . ALA A 1 262 ? -2.728 -1.302 20.619 1.00 97.25 262 ALA A CA 1
ATOM 2004 C C . ALA A 1 262 ? -3.796 -1.957 19.737 1.00 97.25 262 ALA A C 1
ATOM 2006 O O . ALA A 1 262 ? -4.619 -2.718 20.238 1.00 97.25 262 ALA A O 1
ATOM 2007 N N . LEU A 1 263 ? -3.759 -1.699 18.425 1.00 97.31 263 LEU A N 1
ATOM 2008 C CA . LEU A 1 263 ? -4.692 -2.302 17.474 1.00 97.31 263 LEU A CA 1
ATOM 2009 C C . LEU A 1 263 ? -4.582 -3.831 17.458 1.00 97.31 263 LEU A C 1
ATOM 2011 O O . LEU A 1 263 ? -5.591 -4.526 17.550 1.00 97.31 263 LEU A O 1
ATOM 2015 N N . LEU A 1 264 ? -3.360 -4.360 17.381 1.00 94.25 264 LEU A N 1
ATOM 2016 C CA . LEU A 1 264 ? -3.122 -5.804 17.363 1.00 94.25 264 LEU A CA 1
ATOM 2017 C C . LEU A 1 264 ? -3.535 -6.480 18.675 1.00 94.25 264 LEU A C 1
ATOM 2019 O O . LEU A 1 264 ? -4.030 -7.608 18.643 1.00 94.25 264 LEU A O 1
ATOM 2023 N N . ALA A 1 265 ? -3.331 -5.810 19.814 1.00 95.38 265 ALA A N 1
ATOM 2024 C CA . ALA A 1 265 ? -3.794 -6.288 21.114 1.00 95.38 265 ALA A CA 1
ATOM 2025 C C . ALA A 1 265 ? -5.329 -6.286 21.191 1.00 95.38 265 ALA A C 1
ATOM 2027 O O . ALA A 1 265 ? -5.923 -7.293 21.562 1.00 95.38 265 ALA A O 1
ATOM 2028 N N . PHE A 1 266 ? -5.978 -5.214 20.733 1.00 96.00 266 PHE A N 1
ATOM 2029 C CA . PHE A 1 266 ? -7.435 -5.123 20.645 1.00 96.00 266 PHE A CA 1
ATOM 2030 C C . PHE A 1 266 ? -8.037 -6.228 19.772 1.00 96.00 266 PHE A C 1
ATOM 2032 O O . PHE A 1 266 ? -8.960 -6.921 20.198 1.00 96.00 266 PHE A O 1
ATOM 2039 N N . GLN A 1 267 ? -7.478 -6.456 18.581 1.00 90.88 267 GLN A N 1
ATOM 2040 C CA . GLN A 1 267 ? -7.902 -7.548 17.704 1.00 90.88 267 GLN A CA 1
ATOM 2041 C C . GLN A 1 267 ? -7.769 -8.912 18.398 1.00 90.88 267 GLN A C 1
ATOM 2043 O O . GLN A 1 267 ? -8.691 -9.729 18.369 1.00 90.88 267 GLN A O 1
ATOM 2048 N N . GLN A 1 268 ? -6.643 -9.137 19.080 1.00 91.94 268 GLN A N 1
ATOM 2049 C CA . GLN A 1 268 ? -6.366 -10.373 19.804 1.00 91.94 268 GLN A CA 1
ATOM 2050 C C . GLN A 1 268 ? -7.334 -10.613 20.972 1.00 91.94 268 GLN A C 1
ATOM 2052 O O . GLN A 1 268 ? -7.919 -11.695 21.070 1.00 91.94 268 GLN A O 1
ATOM 2057 N N . ASP A 1 269 ? -7.511 -9.624 21.845 1.00 92.75 269 ASP A N 1
ATOM 2058 C CA . ASP A 1 269 ? -8.303 -9.742 23.074 1.00 92.75 269 ASP A CA 1
ATOM 2059 C C . ASP A 1 269 ? -9.791 -9.950 22.773 1.00 92.75 269 ASP A C 1
ATOM 2061 O O . ASP A 1 269 ? -10.481 -10.722 23.450 1.00 92.75 269 ASP A O 1
ATOM 2065 N N . HIS A 1 270 ? -10.269 -9.335 21.690 1.00 87.75 270 HIS A N 1
ATOM 2066 C CA . HIS A 1 270 ? -11.631 -9.500 21.188 1.00 87.75 270 HIS A CA 1
ATOM 2067 C C . HIS A 1 270 ? -11.798 -10.663 20.198 1.00 87.75 270 HIS A C 1
ATOM 2069 O O . HIS A 1 270 ? -12.896 -10.886 19.688 1.00 87.75 270 HIS A O 1
ATOM 2075 N N . ARG A 1 271 ? -10.745 -11.466 19.986 1.00 87.69 271 ARG A N 1
ATOM 2076 C CA . ARG A 1 271 ? -10.747 -12.704 19.183 1.00 87.69 271 ARG A CA 1
ATOM 2077 C C . ARG A 1 271 ? -11.146 -12.516 17.714 1.00 87.69 271 ARG A C 1
ATOM 2079 O O . ARG A 1 271 ? -11.773 -13.403 17.132 1.00 87.69 271 ARG A O 1
ATOM 2086 N N . ILE A 1 272 ? -10.758 -11.397 17.111 1.00 85.00 272 ILE A N 1
ATOM 2087 C CA . ILE A 1 272 ? -10.786 -11.214 15.654 1.00 85.00 272 ILE A CA 1
ATOM 2088 C C . ILE A 1 272 ? -9.377 -11.424 15.071 1.00 85.00 272 ILE A C 1
ATOM 2090 O O . ILE A 1 272 ? -8.393 -11.407 15.820 1.00 85.00 272 ILE A O 1
ATOM 2094 N N . PRO A 1 273 ? -9.238 -11.690 13.757 1.00 82.25 273 PRO A N 1
ATOM 2095 C CA . PRO A 1 273 ? -7.927 -11.857 13.139 1.00 82.25 273 PRO A CA 1
ATOM 2096 C C . PRO A 1 273 ? -7.004 -10.662 13.414 1.00 82.25 273 PRO A C 1
ATOM 2098 O O . PRO A 1 273 ? -7.410 -9.509 13.309 1.00 82.25 273 PRO A O 1
ATOM 2101 N N . ARG A 1 274 ? -5.746 -10.950 13.763 1.00 85.62 274 ARG A N 1
ATOM 2102 C CA . ARG A 1 274 ? -4.712 -9.944 14.053 1.00 85.62 274 ARG A CA 1
ATOM 2103 C C . ARG A 1 274 ? -4.083 -9.442 12.756 1.00 85.62 274 ARG A C 1
ATOM 2105 O O . ARG A 1 274 ? -2.920 -9.725 12.481 1.00 85.62 274 ARG A O 1
ATOM 2112 N N . THR A 1 275 ? -4.882 -8.782 11.927 1.00 82.31 275 THR A N 1
ATOM 2113 C CA . THR A 1 275 ? -4.455 -8.293 10.609 1.00 82.31 275 THR A CA 1
ATOM 2114 C C . THR A 1 275 ? -3.472 -7.134 10.728 1.00 82.31 275 THR A C 1
ATOM 2116 O O . THR A 1 275 ? -2.593 -6.992 9.882 1.00 82.31 275 THR A O 1
ATOM 2119 N N . GLY A 1 276 ? -3.580 -6.338 11.800 1.00 88.88 276 GLY A N 1
ATOM 2120 C CA . GLY A 1 276 ? -2.865 -5.067 11.927 1.00 88.88 276 GLY A CA 1
ATOM 2121 C C . GLY A 1 276 ? -3.402 -3.975 11.005 1.00 88.88 276 GLY A C 1
ATOM 2122 O O . GLY A 1 276 ? -2.829 -2.893 10.975 1.00 88.88 276 GLY A O 1
ATOM 2123 N N . ASP A 1 277 ? -4.504 -4.243 10.306 1.00 89.88 277 ASP A N 1
ATOM 2124 C CA . ASP A 1 277 ? -5.247 -3.277 9.511 1.00 89.88 277 ASP A CA 1
ATOM 2125 C C . ASP A 1 277 ? -6.570 -2.945 10.211 1.00 89.88 277 ASP A C 1
ATOM 2127 O O . ASP A 1 277 ? -7.131 -3.754 10.956 1.00 89.88 277 ASP A O 1
ATOM 2131 N N . ILE A 1 278 ? -7.110 -1.757 9.952 1.00 92.06 278 ILE A N 1
ATOM 2132 C CA . ILE A 1 278 ? -8.454 -1.379 10.395 1.00 92.06 278 ILE A CA 1
ATOM 2133 C C . ILE A 1 278 ? -9.446 -1.854 9.328 1.00 92.06 278 ILE A C 1
ATOM 2135 O O . ILE A 1 278 ? -9.932 -1.091 8.497 1.00 92.06 278 ILE A O 1
ATOM 2139 N N . ASP A 1 279 ? -9.691 -3.161 9.332 1.00 83.62 279 ASP A N 1
ATOM 2140 C CA . ASP A 1 279 ? -10.636 -3.836 8.441 1.00 83.62 279 ASP A CA 1
ATOM 2141 C C . ASP A 1 279 ? -12.105 -3.677 8.907 1.00 83.62 279 ASP A C 1
ATOM 2143 O O . ASP A 1 279 ? -12.374 -3.232 10.035 1.00 83.62 279 ASP A O 1
ATOM 2147 N N . PRO A 1 280 ? -13.102 -4.048 8.076 1.00 84.12 280 PRO A N 1
ATOM 2148 C CA . PRO A 1 280 ? -14.513 -3.920 8.444 1.00 84.12 280 PRO A CA 1
ATOM 2149 C C . PRO A 1 280 ? -14.900 -4.639 9.745 1.00 84.12 280 PRO A C 1
ATOM 2151 O O . PRO A 1 280 ? -15.757 -4.147 10.484 1.00 84.12 280 PRO A O 1
ATOM 2154 N N . ALA A 1 281 ? -14.266 -5.776 10.056 1.00 78.88 281 ALA A N 1
ATOM 2155 C CA . ALA A 1 281 ? -14.518 -6.516 11.293 1.00 78.88 281 ALA A CA 1
ATOM 2156 C C . ALA A 1 281 ? -14.028 -5.731 12.521 1.00 78.88 281 ALA A C 1
ATOM 2158 O O . ALA A 1 281 ? -14.738 -5.626 13.526 1.00 78.88 281 ALA A O 1
ATOM 2159 N N . THR A 1 282 ? -12.855 -5.113 12.410 1.00 85.50 282 THR A N 1
ATOM 2160 C CA . THR A 1 282 ? -12.260 -4.246 13.429 1.00 85.50 282 THR A CA 1
ATOM 2161 C C . THR A 1 282 ? -13.116 -3.003 13.670 1.00 85.50 282 THR A C 1
ATOM 2163 O O . THR A 1 282 ? -13.407 -2.667 14.821 1.00 85.50 282 THR A O 1
ATOM 2166 N N . VAL A 1 283 ? -13.600 -2.353 12.606 1.00 83.00 283 VAL A N 1
ATOM 2167 C CA . VAL A 1 283 ? -14.503 -1.191 12.713 1.00 83.00 283 VAL A CA 1
ATOM 2168 C C . VAL A 1 283 ? -15.830 -1.582 13.368 1.00 83.00 283 VAL A C 1
ATOM 2170 O O . VAL A 1 283 ? -16.315 -0.879 14.259 1.00 83.00 283 VAL A O 1
ATOM 2173 N N . GLN A 1 284 ? -16.419 -2.716 12.976 1.00 77.94 284 GLN A N 1
ATOM 2174 C CA . GLN A 1 284 ? -17.675 -3.195 13.556 1.00 77.94 284 GLN A CA 1
ATOM 2175 C C . GLN A 1 284 ? -17.535 -3.483 15.055 1.00 77.94 284 GLN A C 1
ATOM 2177 O O . GLN A 1 284 ? -18.409 -3.112 15.845 1.00 77.94 284 GLN A O 1
ATOM 2182 N N . LEU A 1 285 ? -16.442 -4.132 15.454 1.00 79.12 285 LEU A N 1
ATOM 2183 C CA . LEU A 1 285 ? -16.136 -4.384 16.855 1.00 79.12 285 LEU A CA 1
ATOM 2184 C C . LEU A 1 285 ? -15.968 -3.069 17.628 1.00 79.12 285 LEU A C 1
ATOM 2186 O O . LEU A 1 285 ? -16.572 -2.900 18.687 1.00 79.12 285 LEU A O 1
ATOM 2190 N N . ALA A 1 286 ? -15.222 -2.113 17.074 1.00 82.75 286 ALA A N 1
ATOM 2191 C CA . ALA A 1 286 ? -15.030 -0.806 17.687 1.00 82.75 286 ALA A CA 1
ATOM 2192 C C . ALA A 1 286 ? -16.350 -0.048 17.893 1.00 82.75 286 ALA A C 1
ATOM 2194 O O . ALA A 1 286 ? -16.552 0.577 18.934 1.00 82.75 286 ALA A O 1
ATOM 2195 N N . LEU A 1 287 ? -17.286 -0.122 16.943 1.00 78.94 287 LEU A N 1
ATOM 2196 C CA . LEU A 1 287 ? -18.623 0.458 17.109 1.00 78.94 287 LEU A CA 1
ATOM 2197 C C . LEU A 1 287 ? -19.364 -0.147 18.308 1.00 78.94 287 LEU A C 1
ATOM 2199 O O . LEU A 1 287 ? -19.957 0.599 19.083 1.00 78.94 287 LEU A O 1
ATOM 2203 N N . ARG A 1 288 ? -19.298 -1.471 18.499 1.00 77.06 288 ARG A N 1
ATOM 2204 C CA . ARG A 1 288 ? -19.926 -2.148 19.649 1.00 77.06 288 ARG A CA 1
ATOM 2205 C C . ARG A 1 288 ? -19.301 -1.713 20.972 1.00 77.06 288 ARG A C 1
ATOM 2207 O O . ARG A 1 288 ? -20.028 -1.319 21.876 1.00 77.06 288 ARG A O 1
ATOM 2214 N N . VAL A 1 289 ? -17.970 -1.688 21.046 1.00 79.62 289 VAL A N 1
ATOM 2215 C CA . VAL A 1 289 ? -17.240 -1.212 22.233 1.00 79.62 289 VAL A CA 1
ATOM 2216 C C . VAL A 1 289 ? -17.640 0.220 22.585 1.00 79.62 289 VAL A C 1
ATOM 2218 O O . VAL A 1 289 ? -17.944 0.511 23.738 1.00 79.62 289 VAL A O 1
ATOM 2221 N N . ASN A 1 290 ? -17.721 1.106 21.591 1.00 76.00 290 ASN A N 1
ATOM 2222 C CA . ASN A 1 290 ? -18.127 2.495 21.801 1.00 76.00 290 ASN A CA 1
ATOM 2223 C C . ASN A 1 290 ? -19.583 2.643 22.282 1.00 76.00 290 ASN A C 1
ATOM 2225 O O . ASN A 1 290 ? -19.886 3.608 22.981 1.00 76.00 290 ASN A O 1
ATOM 2229 N N . LEU A 1 291 ? -20.483 1.727 21.907 1.00 75.69 291 LEU A N 1
ATOM 2230 C CA . LEU A 1 291 ? -21.867 1.712 22.397 1.00 75.69 291 LEU A CA 1
ATOM 2231 C C . LEU A 1 291 ? -21.944 1.241 23.854 1.00 75.69 291 LEU A C 1
ATOM 2233 O O . LEU A 1 291 ? -22.689 1.823 24.643 1.00 75.69 291 LEU A O 1
ATOM 2237 N N . ASP A 1 292 ? -21.159 0.226 24.215 1.00 71.19 292 ASP A N 1
ATOM 2238 C CA . ASP A 1 292 ? -21.134 -0.336 25.570 1.00 71.19 292 ASP A CA 1
ATOM 2239 C C . ASP A 1 292 ? -20.378 0.565 26.561 1.00 71.19 292 ASP A C 1
ATOM 2241 O O . ASP A 1 292 ? -20.709 0.632 27.748 1.00 71.19 292 ASP A O 1
ATOM 2245 N N . ARG A 1 293 ? -19.347 1.264 26.075 1.00 79.31 293 ARG A N 1
ATOM 2246 C CA . ARG A 1 293 ? -18.458 2.141 26.847 1.00 79.31 293 ARG A CA 1
ATOM 2247 C C . ARG A 1 293 ? -18.281 3.477 26.126 1.00 79.31 293 ARG A C 1
ATOM 2249 O O . ARG A 1 293 ? -17.207 3.756 25.589 1.00 79.31 293 ARG A O 1
ATOM 2256 N N . PRO A 1 294 ? -19.314 4.331 26.106 1.00 69.75 294 PRO A N 1
ATOM 2257 C CA . PRO A 1 294 ? -19.201 5.621 25.456 1.00 69.75 294 PRO A CA 1
ATOM 2258 C C . PRO A 1 294 ? -18.174 6.475 26.197 1.00 69.75 294 PRO A C 1
ATOM 2260 O O . PRO A 1 294 ? -18.357 6.837 27.363 1.00 69.75 294 PRO A O 1
ATOM 2263 N N . LEU A 1 295 ? -17.101 6.852 25.503 1.00 61.81 295 LEU A N 1
ATOM 2264 C CA . LEU A 1 295 ? -16.342 8.028 25.902 1.00 61.81 295 LEU A CA 1
ATOM 2265 C C . LEU A 1 295 ? -17.315 9.208 25.808 1.00 61.81 295 LEU A C 1
ATOM 2267 O O . LEU A 1 295 ? -17.941 9.416 24.767 1.00 61.81 295 LEU A O 1
ATOM 2271 N N . GLY A 1 296 ? -17.496 9.946 26.909 1.00 44.97 296 GLY A N 1
ATOM 2272 C CA . GLY A 1 296 ? -18.294 11.176 26.907 1.00 44.97 296 GLY A CA 1
ATOM 2273 C C . GLY A 1 296 ? -17.841 12.140 25.795 1.00 44.97 296 GLY A C 1
ATOM 2274 O O . GLY A 1 296 ? -16.783 11.926 25.202 1.00 44.97 296 GLY A O 1
ATOM 2275 N N . PRO A 1 297 ? -18.607 13.205 25.493 1.00 42.47 297 PRO A N 1
ATOM 2276 C CA . PRO A 1 297 ? -18.313 14.084 24.362 1.00 42.47 297 PRO A CA 1
ATOM 2277 C C . PRO A 1 297 ? -16.843 14.517 24.374 1.00 42.47 297 PRO A C 1
ATOM 2279 O O . PRO A 1 297 ? -16.367 15.118 25.342 1.00 42.47 297 PRO A O 1
ATOM 2282 N N . LEU A 1 298 ? -16.125 14.157 23.306 1.00 42.44 298 LEU A N 1
ATOM 2283 C CA . LEU A 1 298 ? -14.717 14.487 23.142 1.00 42.44 298 LEU A CA 1
ATOM 2284 C C . LEU A 1 298 ? -14.572 16.008 23.185 1.00 42.44 298 LEU A C 1
ATOM 2286 O O . LEU A 1 298 ? -15.206 16.731 22.414 1.00 42.44 298 LEU A O 1
ATOM 2290 N N . ARG A 1 299 ? -13.717 16.507 24.080 1.00 35.56 299 ARG A N 1
ATOM 2291 C CA . ARG A 1 299 ? -13.138 17.835 23.880 1.00 35.56 299 ARG A CA 1
ATOM 2292 C C . ARG A 1 299 ? -12.293 17.737 22.605 1.00 35.56 299 ARG A C 1
ATOM 2294 O O . ARG A 1 299 ? -11.498 16.800 22.529 1.00 35.56 299 ARG A O 1
ATOM 2301 N N . PRO A 1 300 ? -12.457 18.638 21.620 1.00 34.31 300 PRO A N 1
ATOM 2302 C CA . PRO A 1 300 ? -11.587 18.639 20.454 1.00 34.31 300 PRO A CA 1
ATOM 2303 C C . PRO A 1 300 ? -10.128 18.684 20.914 1.00 34.31 300 PRO A C 1
ATOM 2305 O O . PRO A 1 300 ? -9.813 19.368 21.896 1.00 34.31 300 PRO A O 1
ATOM 2308 N N . ALA A 1 301 ? -9.251 17.955 20.222 1.00 39.31 301 ALA A N 1
ATOM 2309 C CA . ALA A 1 301 ? -7.819 18.125 20.403 1.00 39.31 301 ALA A CA 1
ATOM 2310 C C . ALA A 1 301 ? -7.476 19.616 20.208 1.00 39.31 301 ALA A C 1
ATOM 2312 O O . ALA A 1 301 ? -8.035 20.248 19.305 1.00 39.31 301 ALA A O 1
ATOM 2313 N N . PRO A 1 302 ? -6.621 20.213 21.057 1.00 35.88 302 PRO A N 1
ATOM 2314 C CA . PRO A 1 302 ? -6.141 21.558 20.799 1.00 35.88 302 PRO A CA 1
ATOM 2315 C C . PRO A 1 302 ? -5.418 21.552 19.453 1.00 35.88 302 PRO A C 1
ATOM 2317 O O . PRO A 1 302 ? -4.516 20.747 19.233 1.00 35.88 302 PRO A O 1
ATOM 2320 N N . ASP A 1 303 ? -5.852 22.439 18.565 1.00 40.28 303 ASP A N 1
ATOM 2321 C CA . ASP A 1 303 ? -5.193 22.700 17.294 1.00 40.28 303 ASP A CA 1
ATOM 2322 C C . ASP A 1 303 ? -3.700 23.009 17.561 1.00 40.28 303 ASP A C 1
ATOM 2324 O O . ASP A 1 303 ? -3.406 23.922 18.349 1.00 40.28 303 ASP A O 1
ATOM 2328 N N . PRO A 1 304 ? -2.747 22.244 16.992 1.00 41.69 304 PRO A N 1
ATOM 2329 C CA . PRO A 1 304 ? -1.319 22.473 17.200 1.00 41.69 304 PRO A CA 1
ATOM 2330 C C . PRO A 1 304 ? -0.869 23.871 16.742 1.00 41.69 304 PRO A C 1
ATOM 2332 O O . PRO A 1 304 ? 0.102 24.394 17.298 1.00 41.69 304 PRO A O 1
ATOM 2335 N N . ASP A 1 305 ? -1.612 24.528 15.842 1.00 42.66 305 ASP A N 1
ATOM 2336 C CA . ASP A 1 305 ? -1.350 25.916 15.442 1.00 42.66 305 ASP A CA 1
ATOM 2337 C C . ASP A 1 305 ? -1.826 26.944 16.486 1.00 42.66 305 ASP A C 1
ATOM 2339 O O . ASP A 1 305 ? -1.274 28.046 16.578 1.00 42.66 305 ASP A O 1
ATOM 2343 N N . LEU A 1 306 ? -2.775 26.590 17.365 1.00 39.34 306 LEU A N 1
ATOM 2344 C CA . LEU A 1 306 ? -3.198 27.470 18.461 1.00 39.34 306 LEU A CA 1
ATOM 2345 C C . LEU A 1 306 ? -2.168 27.535 19.596 1.00 39.34 306 LEU A C 1
ATOM 2347 O O . LEU A 1 306 ? -2.079 28.557 20.277 1.00 39.34 306 LEU A O 1
ATOM 2351 N N . ALA A 1 307 ? -1.378 26.478 19.813 1.00 35.59 307 ALA A N 1
ATOM 2352 C CA . ALA A 1 307 ? -0.429 26.402 20.928 1.00 35.59 307 ALA A CA 1
ATOM 2353 C C . ALA A 1 307 ? 0.710 27.439 20.826 1.00 35.59 307 ALA A C 1
ATOM 2355 O O . ALA A 1 307 ? 1.242 27.875 21.848 1.00 35.59 307 ALA A O 1
ATOM 2356 N N . ASN A 1 308 ? 1.027 27.901 19.612 1.00 39.97 308 ASN A N 1
ATOM 2357 C CA . ASN A 1 308 ? 2.074 28.896 19.362 1.00 39.97 308 ASN A CA 1
ATOM 2358 C C . ASN A 1 308 ? 1.565 30.347 19.252 1.00 39.97 308 ASN A C 1
ATOM 2360 O O . ASN A 1 308 ? 2.374 31.268 19.145 1.00 39.97 308 ASN A O 1
ATOM 2364 N N . ALA A 1 309 ? 0.252 30.592 19.340 1.00 38.38 309 ALA A N 1
ATOM 2365 C CA . ALA A 1 309 ? -0.328 31.937 19.210 1.00 38.38 309 ALA A CA 1
ATOM 2366 C C . ALA A 1 309 ? -0.599 32.656 20.554 1.00 38.38 309 ALA A C 1
ATOM 2368 O O . ALA A 1 309 ? -0.967 33.835 20.582 1.00 38.38 309 ALA A O 1
ATOM 2369 N N . VAL A 1 310 ? -0.421 31.980 21.695 1.00 38.75 310 VAL A N 1
ATOM 2370 C CA . VAL A 1 310 ? -0.957 32.458 22.988 1.00 38.75 310 VAL A CA 1
ATOM 2371 C C . VAL A 1 310 ? -0.100 33.483 23.772 1.00 38.75 310 VAL A C 1
ATOM 2373 O O . VAL A 1 310 ? -0.597 34.006 24.768 1.00 38.75 310 VAL A O 1
ATOM 2376 N N . PRO A 1 311 ? 1.093 33.951 23.346 1.00 37.00 311 PRO A N 1
ATOM 2377 C CA . PRO A 1 311 ? 1.682 35.142 23.986 1.00 37.00 311 PRO A CA 1
ATOM 2378 C C . PRO A 1 311 ? 1.228 36.500 23.416 1.00 37.00 311 PRO A C 1
ATOM 2380 O O . PRO A 1 311 ? 1.524 37.528 24.033 1.00 37.00 311 PRO A O 1
ATOM 2383 N N . GLN A 1 312 ? 0.530 36.536 22.271 1.00 42.72 312 GLN A N 1
ATOM 2384 C CA . GLN A 1 312 ? 0.201 37.797 21.580 1.00 42.72 312 GLN A CA 1
ATOM 2385 C C . GLN A 1 312 ? -1.259 38.225 21.772 1.00 42.72 312 GLN A C 1
ATOM 2387 O O . GLN A 1 312 ? -1.514 39.360 22.169 1.00 42.72 312 GLN A O 1
ATOM 2392 N N . VAL A 1 313 ? -2.211 37.299 21.637 1.00 38.78 313 VAL A N 1
ATOM 2393 C CA . VAL A 1 313 ? -3.653 37.597 21.770 1.00 38.78 313 VAL A CA 1
ATOM 2394 C C . VAL A 1 313 ? -4.021 38.073 23.187 1.00 38.78 313 VAL A C 1
ATOM 2396 O O . VAL A 1 313 ? -4.882 38.929 23.363 1.00 38.78 313 VAL A O 1
ATOM 2399 N N . LEU A 1 314 ? -3.313 37.595 24.217 1.00 36.00 314 LEU A N 1
ATOM 2400 C CA . LEU A 1 314 ? -3.504 38.031 25.608 1.00 36.00 314 LEU A CA 1
ATOM 2401 C C . LEU A 1 314 ? -2.911 39.419 25.921 1.00 36.00 314 LEU A C 1
ATOM 2403 O O . LEU A 1 314 ? -3.254 39.996 26.956 1.00 36.00 314 LEU A O 1
ATOM 2407 N N . ARG A 1 315 ? -2.046 39.978 25.060 1.00 36.81 315 ARG A N 1
ATOM 2408 C CA . ARG A 1 315 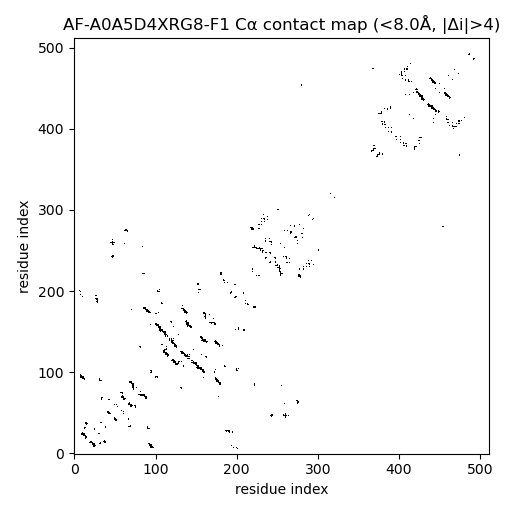? -1.558 41.363 25.210 1.00 36.81 315 ARG A CA 1
ATOM 2409 C C . ARG A 1 315 ? -2.551 42.378 24.647 1.00 36.81 315 ARG A C 1
ATOM 2411 O O . ARG A 1 315 ? -2.764 43.409 25.283 1.00 36.81 315 ARG A O 1
ATOM 2418 N N . ASP A 1 316 ? -3.227 42.040 23.554 1.00 37.56 316 ASP A N 1
ATOM 2419 C CA . ASP A 1 316 ? -4.151 42.952 22.867 1.00 37.56 316 ASP A CA 1
ATOM 2420 C C . ASP A 1 316 ? -5.521 43.058 23.559 1.00 37.56 316 ASP A C 1
ATOM 2422 O O . ASP A 1 316 ? -6.222 44.053 23.418 1.00 37.56 316 ASP A O 1
ATOM 2426 N N . VAL A 1 317 ? -5.878 42.097 24.417 1.00 37.94 317 VAL A N 1
ATOM 2427 C CA . VAL A 1 317 ? -7.100 42.172 25.246 1.00 37.94 317 VAL A CA 1
ATOM 2428 C C . VAL A 1 317 ? -6.925 43.089 26.472 1.00 37.94 317 VAL A C 1
ATOM 2430 O O . VAL A 1 317 ? -7.898 43.445 27.135 1.00 37.94 317 VAL A O 1
ATOM 2433 N N . ARG A 1 318 ? -5.696 43.534 26.778 1.00 35.91 318 ARG A N 1
ATOM 2434 C CA . ARG A 1 318 ? -5.406 44.393 27.943 1.00 35.91 318 ARG A CA 1
ATOM 2435 C C . ARG A 1 318 ? -5.202 45.875 27.597 1.00 35.91 318 ARG A C 1
ATOM 2437 O O . ARG A 1 318 ? -5.100 46.691 28.512 1.00 35.91 318 ARG A O 1
ATOM 2444 N N . GLN A 1 319 ? -5.190 46.244 26.318 1.00 39.38 319 GLN A N 1
ATOM 2445 C CA . GLN A 1 319 ? -5.212 47.640 25.872 1.00 39.38 319 GLN A CA 1
ATOM 2446 C C . GLN A 1 319 ? -6.412 47.829 24.942 1.00 39.38 319 GLN A C 1
ATOM 2448 O O . GLN A 1 319 ? -6.463 47.258 23.863 1.00 39.38 319 GLN A O 1
ATOM 2453 N N . GLY A 1 320 ? -7.416 48.557 25.438 1.00 33.50 320 GLY A N 1
ATOM 2454 C CA . GLY A 1 320 ? -8.766 48.616 24.880 1.00 33.50 320 GLY A CA 1
ATOM 2455 C C . GLY A 1 320 ? -8.822 48.880 23.377 1.00 33.50 320 GLY A C 1
ATOM 2456 O O . GLY A 1 320 ? -8.178 49.797 22.873 1.00 33.50 320 GLY A O 1
ATOM 2457 N N . LEU A 1 321 ? -9.641 48.082 22.690 1.00 31.86 321 LEU A N 1
ATOM 2458 C CA . LEU A 1 321 ? -9.920 48.242 21.273 1.00 31.86 321 LEU A CA 1
ATOM 2459 C C . LEU A 1 321 ? -11.093 49.200 21.020 1.00 31.86 321 LEU A C 1
ATOM 2461 O O . LEU A 1 321 ? -12.128 49.181 21.686 1.00 31.86 321 LEU A O 1
ATOM 2465 N N . ASP A 1 322 ? -10.824 50.018 20.014 1.00 33.44 322 ASP A N 1
ATOM 2466 C CA . ASP A 1 322 ? -11.554 51.090 19.348 1.00 33.44 322 ASP A CA 1
ATOM 2467 C C . ASP A 1 322 ? -12.959 50.672 18.834 1.00 33.44 322 ASP A C 1
ATOM 2469 O O . ASP A 1 322 ? -13.108 49.587 18.257 1.00 33.44 322 ASP A O 1
ATOM 2473 N N . PRO A 1 323 ? -14.017 51.494 19.005 1.00 34.66 323 PRO A N 1
ATOM 2474 C CA . PRO A 1 323 ? -15.369 51.187 18.538 1.00 34.66 323 PRO A CA 1
ATOM 2475 C C . PRO A 1 323 ? -15.532 51.407 17.023 1.00 34.66 323 PRO A C 1
ATOM 2477 O O . PRO A 1 323 ? -16.144 52.379 16.584 1.00 34.66 323 PRO A O 1
ATOM 2480 N N . ALA A 1 324 ? -15.044 50.472 16.204 1.00 29.84 324 ALA A N 1
ATOM 2481 C CA . ALA A 1 324 ? -15.276 50.502 14.755 1.00 29.84 324 ALA A CA 1
ATOM 2482 C C . ALA A 1 324 ? -15.476 49.123 14.102 1.00 29.84 324 ALA A C 1
ATOM 2484 O O . ALA A 1 324 ? -15.131 48.933 12.939 1.00 29.84 324 ALA A O 1
ATOM 2485 N N . TYR A 1 325 ? -16.087 48.163 14.803 1.00 26.02 325 TYR A N 1
ATOM 2486 C CA . TYR A 1 325 ? -16.588 46.945 14.156 1.00 26.02 325 TYR A CA 1
ATOM 2487 C C . TYR A 1 325 ? -17.897 46.484 14.805 1.00 26.02 325 TYR A C 1
ATOM 2489 O O . TYR A 1 325 ? -17.913 45.792 15.819 1.00 26.02 325 TYR A O 1
ATOM 2497 N N . THR A 1 326 ? -19.023 46.899 14.223 1.00 28.28 326 THR A N 1
ATOM 2498 C CA . THR A 1 326 ? -20.334 46.300 14.500 1.00 28.28 326 THR A CA 1
ATOM 2499 C C . THR A 1 326 ? -20.720 45.380 13.351 1.00 28.28 326 THR A C 1
ATOM 2501 O O . THR A 1 326 ? -20.730 45.756 12.180 1.00 28.28 326 THR A O 1
ATOM 2504 N N . VAL A 1 327 ? -21.023 44.144 13.734 1.00 24.53 327 VAL A N 1
ATOM 2505 C CA . VAL A 1 327 ? -21.541 43.055 12.909 1.00 24.53 327 VAL A CA 1
ATOM 2506 C C . VAL A 1 327 ? -22.904 43.447 12.329 1.00 24.53 327 VAL A C 1
ATOM 2508 O O . VAL A 1 327 ? -23.791 43.880 13.065 1.00 24.53 327 VAL A O 1
ATOM 2511 N N . ARG A 1 328 ? -23.094 43.261 11.016 1.00 25.06 328 ARG A N 1
ATOM 2512 C CA . ARG A 1 328 ? -24.419 43.287 10.375 1.00 25.06 328 ARG A CA 1
ATOM 2513 C C . ARG A 1 328 ? -24.981 41.860 10.249 1.00 25.06 328 ARG A C 1
ATOM 2515 O O . ARG A 1 328 ? -24.244 40.978 9.811 1.00 25.06 328 ARG A O 1
ATOM 2522 N N . PRO A 1 329 ? -26.262 41.626 10.587 1.00 25.31 329 PRO A N 1
ATOM 2523 C CA . PRO A 1 329 ? -26.917 40.328 10.432 1.00 25.31 329 PRO A CA 1
ATOM 2524 C C . PRO A 1 329 ? -27.334 40.053 8.975 1.00 25.31 329 PRO A C 1
ATOM 2526 O O . PRO A 1 329 ? -27.754 40.959 8.256 1.00 25.31 329 PRO A O 1
ATOM 2529 N N . TRP A 1 330 ? -27.226 38.790 8.558 1.00 23.89 330 TRP A N 1
ATOM 2530 C CA . TRP A 1 330 ? -27.622 38.283 7.237 1.00 23.89 330 TRP A CA 1
ATOM 2531 C C . TRP A 1 330 ? -29.149 38.086 7.132 1.00 23.89 330 TRP A C 1
ATOM 2533 O O . TRP A 1 330 ? -29.767 37.528 8.038 1.00 23.89 330 TRP A O 1
ATOM 2543 N N . GLN A 1 331 ? -29.739 38.497 6.002 1.00 25.22 331 GLN A N 1
ATOM 2544 C CA . GLN A 1 331 ? -31.106 38.180 5.550 1.00 25.22 331 GLN A CA 1
ATOM 2545 C C . GLN A 1 331 ? -31.069 37.643 4.098 1.00 25.22 331 GLN A C 1
ATOM 2547 O O . GLN A 1 331 ? -30.121 37.963 3.378 1.00 25.22 331 GLN A O 1
ATOM 2552 N N . PRO A 1 332 ? -32.063 36.841 3.653 1.00 25.48 332 PRO A N 1
ATOM 2553 C CA . PRO A 1 332 ? -32.045 36.140 2.364 1.00 25.48 332 PRO A CA 1
ATOM 2554 C C . PRO A 1 332 ? -32.499 37.017 1.181 1.00 25.48 332 PRO A C 1
ATOM 2556 O O . PRO A 1 332 ? -33.334 37.906 1.338 1.00 25.48 332 PRO A O 1
ATOM 2559 N N . LEU A 1 333 ? -31.975 36.725 -0.015 1.00 28.83 333 LEU A N 1
ATOM 2560 C CA . LEU A 1 333 ? -32.303 37.399 -1.281 1.00 28.83 333 LEU A CA 1
ATOM 2561 C C . LEU A 1 333 ? -33.540 36.778 -1.974 1.00 28.83 333 LEU A C 1
ATOM 2563 O O . LEU A 1 333 ? -33.639 35.550 -2.007 1.00 28.83 333 LEU A O 1
ATOM 2567 N N . PRO A 1 334 ? -34.441 37.590 -2.568 1.00 27.36 334 PRO A N 1
ATOM 2568 C CA . PRO A 1 334 ? -35.552 37.125 -3.395 1.00 27.36 334 PRO A CA 1
ATOM 2569 C C . PRO A 1 334 ? -35.269 37.136 -4.911 1.00 27.36 334 PRO A C 1
ATOM 2571 O O . PRO A 1 334 ? -34.384 37.828 -5.411 1.00 27.36 334 PRO A O 1
ATOM 2574 N N . ASP A 1 335 ? -36.110 36.353 -5.586 1.00 29.80 335 ASP A N 1
ATOM 2575 C CA . ASP A 1 335 ? -36.361 36.168 -7.020 1.00 29.80 335 ASP A CA 1
ATOM 2576 C C . ASP A 1 335 ? -36.194 37.406 -7.925 1.00 29.80 335 ASP A C 1
ATOM 2578 O O . ASP A 1 335 ? -36.688 38.493 -7.621 1.00 29.80 335 ASP A O 1
ATOM 2582 N N . ALA A 1 336 ? -35.614 37.202 -9.112 1.00 28.30 336 ALA A N 1
ATOM 2583 C CA . ALA A 1 336 ? -35.729 38.122 -10.244 1.00 28.30 336 ALA A CA 1
ATOM 2584 C C . ALA A 1 336 ? -35.699 37.342 -11.567 1.00 28.30 336 ALA A C 1
ATOM 2586 O O . ALA A 1 336 ? -34.644 36.999 -12.101 1.00 28.30 336 ALA A O 1
ATOM 2587 N N . GLY A 1 337 ? -36.894 37.060 -12.086 1.00 24.09 337 GLY A N 1
ATOM 2588 C CA . GLY A 1 337 ? -37.098 36.557 -13.436 1.00 24.09 337 GLY A CA 1
ATOM 2589 C C . GLY A 1 337 ? -36.826 37.609 -14.513 1.00 24.09 337 GLY A C 1
ATOM 2590 O O . GLY A 1 337 ? -36.891 38.813 -14.275 1.00 24.09 337 GLY A O 1
ATOM 2591 N N . HIS A 1 338 ? -36.599 37.129 -15.733 1.00 26.02 338 HIS A N 1
ATOM 2592 C CA . HIS A 1 338 ? -36.733 37.913 -16.957 1.00 26.02 338 HIS A CA 1
ATOM 2593 C C . HIS A 1 338 ? -37.446 37.087 -18.047 1.00 26.02 338 HIS A C 1
ATOM 2595 O O . HIS A 1 338 ? -37.439 35.856 -17.988 1.00 26.02 338 HIS A O 1
ATOM 2601 N N . PRO A 1 339 ? -38.147 37.761 -18.978 1.00 29.95 339 PRO A N 1
ATOM 2602 C CA . PRO A 1 339 ? -39.387 37.275 -19.578 1.00 29.95 339 PRO A CA 1
ATOM 2603 C C . PRO A 1 339 ? -39.202 36.403 -20.825 1.00 29.95 339 PRO A C 1
ATOM 2605 O O . PRO A 1 339 ? -38.265 36.567 -21.603 1.00 29.95 339 PRO A O 1
ATOM 2608 N N . VAL A 1 340 ? -40.178 35.517 -21.023 1.00 29.91 340 VAL A N 1
ATOM 2609 C CA . VAL A 1 340 ? -40.358 34.658 -22.198 1.00 29.91 340 VAL A CA 1
ATOM 2610 C C . VAL A 1 340 ? -41.245 35.381 -23.216 1.00 29.91 340 VAL A C 1
ATOM 2612 O O . VAL A 1 340 ? -42.345 35.811 -22.872 1.00 29.91 340 VAL A O 1
ATOM 2615 N N . ASP A 1 341 ? -40.779 35.491 -24.461 1.00 27.70 341 ASP A N 1
ATOM 2616 C CA . ASP A 1 341 ? -41.566 35.943 -25.616 1.00 27.70 341 ASP A CA 1
ATOM 2617 C C . ASP A 1 341 ? -42.302 34.735 -26.251 1.00 27.70 341 ASP A C 1
ATOM 2619 O O . ASP A 1 341 ? -41.646 33.755 -26.630 1.00 27.70 341 ASP A O 1
ATOM 2623 N N . PRO A 1 342 ? -43.649 34.732 -26.340 1.00 31.75 342 PRO A N 1
ATOM 2624 C CA . PRO A 1 342 ? -44.428 33.580 -26.770 1.00 31.75 342 PRO A CA 1
ATOM 2625 C C . PRO A 1 342 ? -44.822 33.679 -28.251 1.00 31.75 342 PRO A C 1
ATOM 2627 O O . PRO A 1 342 ? -45.950 34.041 -28.575 1.00 31.75 342 PRO A O 1
ATOM 2630 N N . ALA A 1 343 ? -43.937 33.288 -29.174 1.00 27.14 343 ALA A N 1
ATOM 2631 C CA . ALA A 1 343 ? -44.332 33.072 -30.571 1.00 27.14 343 ALA A CA 1
ATOM 2632 C C . ALA A 1 343 ? -43.351 32.200 -31.376 1.00 27.14 343 ALA A C 1
ATOM 2634 O O . ALA A 1 343 ? -42.678 32.698 -32.273 1.00 27.14 343 ALA A O 1
ATOM 2635 N N . ARG A 1 344 ? -43.329 30.875 -31.157 1.00 28.69 344 ARG A N 1
ATOM 2636 C CA . ARG A 1 344 ? -43.260 29.918 -32.284 1.00 28.69 344 ARG A CA 1
ATOM 2637 C C . ARG A 1 344 ? -43.628 28.499 -31.866 1.00 28.69 344 ARG A C 1
ATOM 2639 O O . ARG A 1 344 ? -42.872 27.767 -31.240 1.00 28.69 344 ARG A O 1
ATOM 2646 N N . THR A 1 345 ? -44.831 28.135 -32.259 1.00 28.16 345 THR A N 1
ATOM 2647 C CA . THR A 1 345 ? -45.436 26.815 -32.206 1.00 28.16 345 THR A CA 1
ATOM 2648 C C . THR A 1 345 ? -44.710 25.787 -33.083 1.00 28.16 345 THR A C 1
ATOM 2650 O O . THR A 1 345 ? -44.281 26.090 -34.192 1.00 28.16 345 THR A O 1
ATOM 2653 N N . GLN A 1 346 ? -44.706 24.548 -32.576 1.00 29.59 346 GLN A N 1
ATOM 2654 C CA . GLN A 1 346 ? -44.897 23.285 -33.301 1.00 29.59 346 GLN A CA 1
ATOM 2655 C C . GLN A 1 346 ? -43.895 22.913 -34.410 1.00 29.59 346 GLN A C 1
ATOM 2657 O O . GLN A 1 346 ? -43.906 23.486 -35.496 1.00 29.59 346 GLN A O 1
ATOM 2662 N N . ARG A 1 347 ? -43.185 21.790 -34.209 1.00 27.59 347 ARG A N 1
ATOM 2663 C CA . ARG A 1 347 ? -43.151 20.679 -35.181 1.00 27.59 347 ARG A CA 1
ATOM 2664 C C . ARG A 1 347 ? -42.591 19.392 -34.565 1.00 27.59 347 ARG A C 1
ATOM 2666 O O . ARG A 1 347 ? -41.592 19.400 -33.860 1.00 27.59 347 ARG A O 1
ATOM 2673 N N . ALA A 1 348 ? -43.323 18.318 -34.841 1.00 30.64 348 ALA A N 1
ATOM 2674 C CA . ALA A 1 348 ? -43.124 16.934 -34.434 1.00 30.64 348 ALA A CA 1
ATOM 2675 C C . ALA A 1 348 ? -41.946 16.263 -35.193 1.00 30.64 348 ALA A C 1
ATOM 2677 O O . ALA A 1 348 ? -41.415 16.862 -36.134 1.00 30.64 348 ALA A O 1
ATOM 2678 N N . PRO A 1 349 ? -41.531 15.040 -34.803 1.00 29.06 349 PRO A N 1
ATOM 2679 C CA . PRO A 1 349 ? -40.298 14.412 -35.260 1.00 29.06 349 PRO A CA 1
ATOM 2680 C C . PRO A 1 349 ? -40.470 13.797 -36.651 1.00 29.06 349 PRO A C 1
ATOM 2682 O O . PRO A 1 349 ? -41.509 13.215 -36.961 1.00 29.06 349 PRO A O 1
ATOM 2685 N N . VAL A 1 350 ? -39.433 13.888 -37.485 1.00 29.66 350 VAL A N 1
ATOM 2686 C CA . VAL A 1 350 ? -39.398 13.214 -38.788 1.00 29.66 350 VAL A CA 1
ATOM 2687 C C . VAL A 1 350 ? -38.431 12.041 -38.704 1.00 29.66 350 VAL A C 1
ATOM 2689 O O . VAL A 1 350 ? -37.216 12.210 -38.640 1.00 29.66 350 VAL A O 1
ATOM 2692 N N . HIS A 1 351 ? -39.005 10.840 -38.681 1.00 29.34 351 HIS A N 1
ATOM 2693 C CA . HIS A 1 351 ? -38.314 9.591 -38.958 1.00 29.34 351 HIS A CA 1
ATOM 2694 C C . HIS A 1 351 ? -37.933 9.549 -40.441 1.00 29.34 351 HIS A C 1
ATOM 2696 O O . HIS A 1 351 ? -38.809 9.595 -41.306 1.00 29.34 351 HIS A O 1
ATOM 2702 N N . HIS A 1 352 ? -36.647 9.382 -40.742 1.00 31.64 352 HIS A N 1
ATOM 2703 C CA . HIS A 1 352 ? -36.219 8.878 -42.041 1.00 31.64 352 HIS A CA 1
ATOM 2704 C C . HIS A 1 352 ? -35.995 7.371 -41.934 1.00 31.64 352 HIS A C 1
ATOM 2706 O O . HIS A 1 352 ? -35.033 6.904 -41.330 1.00 31.64 352 HIS A O 1
ATOM 2712 N N . ALA A 1 353 ? -36.927 6.616 -42.512 1.00 26.36 353 ALA A N 1
ATOM 2713 C CA . ALA A 1 353 ? -36.762 5.203 -42.806 1.00 26.36 353 ALA A CA 1
ATOM 2714 C C . ALA A 1 353 ? -35.857 5.036 -44.037 1.00 26.36 353 ALA A C 1
ATOM 2716 O O . ALA A 1 353 ? -36.040 5.724 -45.045 1.00 26.36 353 ALA A O 1
ATOM 2717 N N . HIS A 1 354 ? -34.924 4.087 -43.978 1.00 28.70 354 HIS A N 1
ATOM 2718 C CA . HIS A 1 354 ? -34.375 3.414 -45.155 1.00 28.70 354 HIS A CA 1
ATOM 2719 C C . HIS A 1 354 ? -34.562 1.899 -44.990 1.00 28.70 354 HIS A C 1
ATOM 2721 O O . HIS A 1 354 ? -34.458 1.403 -43.865 1.00 28.70 354 HIS A O 1
ATOM 2727 N N . PRO A 1 355 ? -34.905 1.163 -46.063 1.00 33.91 355 PRO A N 1
ATOM 2728 C CA . PRO A 1 355 ? -35.450 -0.181 -45.957 1.00 33.91 355 PRO A CA 1
ATOM 2729 C C . PRO A 1 355 ? -34.376 -1.259 -46.104 1.00 33.91 355 PRO A C 1
ATOM 2731 O O . PRO A 1 355 ? -33.485 -1.160 -46.941 1.00 33.91 355 PRO A O 1
ATOM 2734 N N . GLY A 1 356 ? -34.582 -2.350 -45.368 1.00 35.72 356 GLY A N 1
ATOM 2735 C CA . GLY A 1 356 ? -34.093 -3.675 -45.729 1.00 35.72 356 GLY A CA 1
ATOM 2736 C C . GLY A 1 356 ? -32.692 -3.994 -45.235 1.00 35.72 356 GLY A C 1
ATOM 2737 O O . GLY A 1 356 ? -31.735 -3.740 -45.942 1.00 35.72 356 GLY A O 1
ATOM 2738 N N . HIS A 1 357 ? -32.611 -4.607 -44.055 1.00 31.92 357 HIS A N 1
ATOM 2739 C CA . HIS A 1 357 ? -31.868 -5.839 -43.758 1.00 31.92 357 HIS A CA 1
ATOM 2740 C C . HIS A 1 357 ? -32.473 -6.372 -42.451 1.00 31.92 357 HIS A C 1
ATOM 2742 O O . HIS A 1 357 ? -32.415 -5.704 -41.421 1.00 31.92 357 HIS A O 1
ATOM 2748 N N . ALA A 1 358 ? -33.136 -7.530 -42.497 1.00 31.97 358 ALA A N 1
ATOM 2749 C CA . ALA A 1 358 ? -33.612 -8.192 -41.286 1.00 31.97 358 ALA A CA 1
ATOM 2750 C C . ALA A 1 358 ? -32.382 -8.628 -40.471 1.00 31.97 358 ALA A C 1
ATOM 2752 O O . ALA A 1 358 ? -31.571 -9.390 -41.006 1.00 31.97 358 ALA A O 1
ATOM 2753 N N . PRO A 1 359 ? -32.187 -8.163 -39.223 1.00 34.16 359 PRO A N 1
ATOM 2754 C CA . PRO A 1 359 ? -31.077 -8.649 -38.428 1.00 34.16 359 PRO A CA 1
ATOM 2755 C C . PRO A 1 359 ? -31.369 -10.100 -38.050 1.00 34.16 359 PRO A C 1
ATOM 2757 O O . PRO A 1 359 ? -32.437 -10.429 -37.527 1.00 34.16 359 PRO A O 1
ATOM 2760 N N . ALA A 1 360 ? -30.414 -10.974 -38.357 1.00 34.25 360 ALA A N 1
ATOM 2761 C CA . ALA A 1 360 ? -30.378 -12.332 -37.844 1.00 34.25 360 ALA A CA 1
ATOM 2762 C C . ALA A 1 360 ? -30.609 -12.296 -36.325 1.00 34.25 360 ALA A C 1
ATOM 2764 O O . ALA A 1 360 ? -29.997 -11.483 -35.630 1.00 34.25 360 ALA A O 1
ATOM 2765 N N . ARG A 1 361 ? -31.513 -13.149 -35.819 1.00 33.94 361 ARG A N 1
ATOM 2766 C CA . ARG A 1 361 ? -31.734 -13.314 -34.377 1.00 33.94 361 ARG A CA 1
ATOM 2767 C C . ARG A 1 361 ? -30.396 -13.661 -33.728 1.00 33.94 361 ARG A C 1
ATOM 2769 O O . ARG A 1 361 ? -29.904 -14.777 -33.878 1.00 33.94 361 ARG A O 1
ATOM 2776 N N . LEU A 1 362 ? -29.819 -12.683 -33.035 1.00 31.48 362 LEU A N 1
ATOM 2777 C CA . LEU A 1 362 ? -28.767 -12.904 -32.054 1.00 31.48 362 LEU A CA 1
ATOM 2778 C C . LEU A 1 362 ? -29.299 -13.915 -31.024 1.00 31.48 362 LEU A C 1
ATOM 2780 O O . LEU A 1 362 ? -30.501 -13.882 -30.734 1.00 31.48 362 LEU A O 1
ATOM 2784 N N . PRO A 1 363 ? -28.457 -14.819 -30.495 1.00 35.69 363 PRO A N 1
ATOM 2785 C CA . PRO A 1 363 ? -28.874 -15.715 -29.424 1.00 35.69 363 PRO A CA 1
ATOM 2786 C C . PRO A 1 363 ? -29.487 -14.876 -28.298 1.00 35.69 363 PRO A C 1
ATOM 2788 O O . PRO A 1 363 ? -28.905 -13.869 -27.889 1.00 35.69 363 PRO A O 1
ATOM 2791 N N . GLU A 1 364 ? -30.698 -15.248 -27.880 1.00 40.44 364 GLU A N 1
ATOM 2792 C CA . GLU A 1 364 ? -31.450 -14.569 -26.825 1.00 40.44 364 GLU A CA 1
ATOM 2793 C C . GLU A 1 364 ? -30.531 -14.396 -25.613 1.00 40.44 364 GLU A C 1
ATOM 2795 O O . GLU A 1 364 ? -29.983 -15.366 -25.085 1.00 40.44 364 GLU A O 1
ATOM 2800 N N . ARG A 1 365 ? -30.291 -13.133 -25.242 1.00 45.53 365 ARG A N 1
ATOM 2801 C CA . ARG A 1 365 ? -29.483 -12.759 -24.082 1.00 45.53 365 ARG A CA 1
ATOM 2802 C C . ARG A 1 365 ? -30.003 -13.542 -22.877 1.00 45.53 365 ARG A C 1
ATOM 2804 O O . ARG A 1 365 ? -31.218 -13.632 -22.700 1.00 45.53 365 ARG A O 1
ATOM 2811 N N . ALA A 1 366 ? -29.095 -14.111 -22.081 1.00 53.44 366 ALA A N 1
ATOM 2812 C CA . ALA A 1 366 ? -29.478 -14.766 -20.837 1.00 53.44 366 ALA A CA 1
ATOM 2813 C C . ALA A 1 366 ? -30.407 -13.822 -20.045 1.00 53.44 366 ALA A C 1
ATOM 2815 O O . ALA A 1 366 ? -30.132 -12.619 -19.993 1.00 53.44 366 ALA A O 1
ATOM 2816 N N . PRO A 1 367 ? -31.536 -14.327 -19.527 1.00 63.59 367 PRO A N 1
ATOM 2817 C CA . PRO A 1 367 ? -32.530 -13.483 -18.887 1.00 63.59 367 PRO A CA 1
ATOM 2818 C C . PRO A 1 367 ? -31.915 -12.825 -17.649 1.00 63.59 367 PRO A C 1
ATOM 2820 O O . PRO A 1 367 ? -31.333 -13.524 -16.827 1.00 63.59 367 PRO A O 1
ATOM 2823 N N . ASP A 1 368 ? -32.035 -11.501 -17.531 1.00 77.38 368 ASP A N 1
ATOM 2824 C CA . ASP A 1 368 ? -31.486 -10.738 -16.404 1.00 77.38 368 ASP A CA 1
ATOM 2825 C C . ASP A 1 368 ? -32.071 -11.193 -15.040 1.00 77.38 368 ASP A C 1
ATOM 2827 O O . ASP A 1 368 ? -33.086 -11.900 -14.992 1.00 77.38 368 ASP A O 1
ATOM 2831 N N . PRO A 1 369 ? -31.488 -10.788 -13.893 1.00 84.06 369 PRO A N 1
ATOM 2832 C CA . PRO A 1 369 ? -31.968 -11.189 -12.570 1.00 84.06 369 PRO A CA 1
ATOM 2833 C C . PRO A 1 369 ? -33.433 -10.853 -12.252 1.00 84.06 369 PRO A C 1
ATOM 2835 O O . PRO A 1 369 ? -34.007 -11.437 -11.325 1.00 84.06 369 PRO A O 1
ATOM 2838 N N . ALA A 1 370 ? -34.071 -9.938 -12.992 1.00 75.69 370 ALA A N 1
ATOM 2839 C CA . ALA A 1 370 ? -35.488 -9.633 -12.824 1.00 75.69 370 ALA A CA 1
ATOM 2840 C C . ALA A 1 370 ? -36.401 -10.721 -13.414 1.00 75.69 370 ALA A C 1
ATOM 2842 O O . ALA A 1 370 ? -37.572 -10.789 -13.031 1.00 75.69 370 ALA A O 1
ATOM 2843 N N . HIS A 1 371 ? -35.885 -11.611 -14.263 1.00 77.75 371 HIS A N 1
ATOM 2844 C CA . HIS A 1 371 ? -36.641 -12.740 -14.789 1.00 77.75 371 HIS A CA 1
ATOM 2845 C C . HIS A 1 371 ? -36.810 -13.876 -13.764 1.00 77.75 371 HIS A C 1
ATOM 2847 O O . HIS A 1 371 ? -35.828 -14.308 -13.157 1.00 77.75 371 HIS A O 1
ATOM 2853 N N . PRO A 1 372 ? -38.017 -14.470 -13.650 1.00 73.69 372 PRO A N 1
ATOM 2854 C CA . PRO A 1 372 ? -38.294 -15.558 -12.705 1.00 73.69 372 PRO A CA 1
ATOM 2855 C C . PRO A 1 372 ? -37.415 -16.807 -12.837 1.00 73.69 372 PRO A C 1
ATOM 2857 O O . PRO A 1 372 ? -37.272 -17.558 -11.877 1.00 73.69 372 PRO A O 1
ATOM 2860 N N . GLY A 1 373 ? -36.845 -17.047 -14.021 1.00 74.12 373 GLY A N 1
ATOM 2861 C CA . GLY A 1 373 ? -35.965 -18.187 -14.283 1.00 74.12 373 GLY A CA 1
ATOM 2862 C C . GLY A 1 373 ? -34.498 -17.968 -13.901 1.00 74.12 373 GLY A C 1
ATOM 2863 O O . GLY A 1 373 ? -33.712 -18.904 -14.023 1.00 74.12 373 GLY A O 1
ATOM 2864 N N . HIS A 1 374 ? -34.105 -16.764 -13.472 1.00 83.81 374 HIS A N 1
ATOM 2865 C CA . HIS A 1 374 ? -32.708 -16.461 -13.160 1.00 83.81 374 HIS A CA 1
ATOM 2866 C C . HIS A 1 374 ? -32.312 -17.002 -11.768 1.00 83.81 374 HIS A C 1
ATOM 2868 O O . HIS A 1 374 ? -33.071 -16.824 -10.810 1.00 83.81 374 HIS A O 1
ATOM 2874 N N . PRO A 1 375 ? -31.120 -17.609 -11.592 1.00 82.94 375 PRO A N 1
ATOM 2875 C CA . PRO A 1 375 ? -30.683 -18.169 -10.305 1.00 82.94 375 PRO A CA 1
ATOM 2876 C C . PRO A 1 375 ? -30.650 -17.148 -9.156 1.00 82.94 375 PRO A C 1
ATOM 2878 O O . PRO A 1 375 ? -30.910 -17.498 -8.005 1.00 82.94 375 PRO A O 1
ATOM 2881 N N . ASP A 1 376 ? -30.389 -15.875 -9.460 1.00 85.75 376 ASP A N 1
ATOM 2882 C CA . ASP A 1 376 ? -30.366 -14.799 -8.460 1.00 85.75 376 ASP A CA 1
ATOM 2883 C C . ASP A 1 376 ? -31.737 -14.129 -8.231 1.00 85.75 376 ASP A C 1
ATOM 2885 O O . ASP A 1 376 ? -31.856 -13.248 -7.376 1.00 85.75 376 ASP A O 1
ATOM 2889 N N . HIS A 1 377 ? -32.796 -14.558 -8.932 1.00 85.75 377 HIS A N 1
ATOM 2890 C CA . HIS A 1 377 ? -34.128 -13.949 -8.831 1.00 85.75 377 HIS A CA 1
ATOM 2891 C C . HIS A 1 377 ? -34.688 -13.999 -7.401 1.00 85.75 377 HIS A C 1
ATOM 2893 O O . HIS A 1 377 ? -35.231 -13.018 -6.892 1.00 85.75 377 HIS A O 1
ATOM 2899 N N . ALA A 1 378 ? -34.493 -15.121 -6.701 1.00 85.12 378 ALA A N 1
ATOM 2900 C CA . ALA A 1 378 ? -34.945 -15.285 -5.319 1.00 85.12 378 ALA A CA 1
ATOM 2901 C C . ALA A 1 378 ? -34.219 -14.350 -4.332 1.00 85.12 378 ALA A C 1
ATOM 2903 O O . ALA A 1 378 ? -34.815 -13.866 -3.366 1.00 85.12 378 ALA A O 1
ATOM 2904 N N . LEU A 1 379 ? -32.931 -14.070 -4.560 1.00 89.00 379 LEU A N 1
ATOM 2905 C CA . LEU A 1 379 ? -32.185 -13.093 -3.765 1.00 89.00 379 LEU A CA 1
ATOM 2906 C C . LEU A 1 379 ? -32.659 -11.668 -4.075 1.00 89.00 379 LEU A C 1
ATOM 2908 O O . LEU A 1 379 ? -32.931 -10.908 -3.146 1.00 89.00 379 LEU A O 1
ATOM 2912 N N . LEU A 1 380 ? -32.873 -11.342 -5.354 1.00 91.19 380 LEU A N 1
ATOM 2913 C CA . LEU A 1 380 ? -33.397 -10.040 -5.771 1.00 91.19 380 LEU A CA 1
ATOM 2914 C C . LEU A 1 380 ? -34.776 -9.740 -5.164 1.00 91.19 380 LEU A C 1
ATOM 2916 O O . LEU A 1 380 ? -35.005 -8.627 -4.694 1.00 91.19 380 LEU A O 1
ATOM 2920 N N . LEU A 1 381 ? -35.692 -10.714 -5.129 1.00 88.00 381 LEU A N 1
ATOM 2921 C CA . LEU A 1 381 ? -37.013 -10.526 -4.518 1.00 88.00 381 LEU A CA 1
ATOM 2922 C C . LEU A 1 381 ? -36.927 -10.211 -3.019 1.00 88.00 381 LEU A C 1
ATOM 2924 O O . LEU A 1 381 ? -37.674 -9.361 -2.531 1.00 88.00 381 LEU A O 1
ATOM 2928 N N . ARG A 1 382 ? -36.001 -10.846 -2.292 1.00 89.81 382 ARG A N 1
ATOM 2929 C CA . ARG A 1 382 ? -35.785 -10.582 -0.859 1.00 89.81 382 ARG A CA 1
ATOM 2930 C C . ARG A 1 382 ? -35.159 -9.211 -0.624 1.00 89.81 382 ARG A C 1
ATOM 2932 O O . ARG A 1 382 ? -35.619 -8.486 0.254 1.00 89.81 382 ARG A O 1
ATOM 2939 N N . ILE A 1 383 ? -34.202 -8.811 -1.460 1.00 92.50 383 ILE A N 1
ATOM 2940 C CA . ILE A 1 383 ? -33.634 -7.457 -1.435 1.00 92.50 383 ILE A CA 1
ATOM 2941 C C . ILE A 1 383 ? -34.726 -6.417 -1.702 1.00 92.50 383 ILE A C 1
ATOM 2943 O O . ILE A 1 383 ? -34.883 -5.488 -0.915 1.00 92.50 383 ILE A O 1
ATOM 2947 N N . ARG A 1 384 ? -35.549 -6.601 -2.744 1.00 94.12 384 ARG A N 1
ATOM 2948 C CA . ARG A 1 384 ? -36.683 -5.708 -3.042 1.00 94.12 384 ARG A CA 1
ATOM 2949 C C . ARG A 1 384 ? -37.678 -5.632 -1.883 1.00 94.12 384 ARG A C 1
ATOM 2951 O O . ARG A 1 384 ? -38.184 -4.554 -1.586 1.00 94.12 384 ARG A O 1
ATOM 2958 N N . ALA A 1 385 ? -37.954 -6.747 -1.207 1.00 83.19 385 ALA A N 1
ATOM 2959 C CA . ALA A 1 385 ? -38.802 -6.751 -0.017 1.00 83.19 385 ALA A CA 1
ATOM 2960 C C . ALA A 1 385 ? -38.184 -5.941 1.138 1.00 83.19 385 ALA A C 1
ATOM 2962 O O . ALA A 1 385 ? -38.892 -5.151 1.763 1.00 83.19 385 ALA A O 1
ATOM 2963 N N . GLY A 1 386 ? -36.875 -6.079 1.374 1.00 83.12 386 GLY A N 1
ATOM 2964 C CA . GLY A 1 386 ? -36.140 -5.278 2.354 1.00 83.12 386 GLY A CA 1
ATOM 2965 C C . GLY A 1 386 ? -36.166 -3.783 2.030 1.00 83.12 386 GLY A C 1
ATOM 2966 O O . GLY A 1 386 ? -36.484 -2.979 2.901 1.00 83.12 386 GLY A O 1
ATOM 2967 N N . VAL A 1 387 ? -35.925 -3.406 0.768 1.00 91.31 387 VAL A N 1
ATOM 2968 C CA . VAL A 1 387 ? -35.951 -1.999 0.327 1.00 91.31 387 VAL A CA 1
ATOM 2969 C C . VAL A 1 387 ? -37.352 -1.403 0.478 1.00 91.31 387 VAL A C 1
ATOM 2971 O O . VAL A 1 387 ? -37.478 -0.302 0.996 1.00 91.31 387 VAL A O 1
ATOM 2974 N N . ARG A 1 388 ? -38.423 -2.150 0.165 1.00 86.19 388 ARG A N 1
ATOM 2975 C CA . ARG A 1 388 ? -39.803 -1.711 0.465 1.00 86.19 388 ARG A CA 1
ATOM 2976 C C . ARG A 1 388 ? -40.040 -1.484 1.959 1.00 86.19 388 ARG A C 1
ATOM 2978 O O . ARG A 1 388 ? -40.860 -0.647 2.323 1.00 86.19 388 ARG A O 1
ATOM 2985 N N . GLY A 1 389 ? -39.371 -2.250 2.819 1.00 78.62 389 GLY A N 1
ATOM 2986 C CA . GLY A 1 389 ? -39.381 -2.031 4.264 1.00 78.62 389 GLY A CA 1
ATOM 2987 C C . GLY A 1 389 ? -38.732 -0.700 4.642 1.00 78.62 389 GLY A C 1
ATOM 2988 O O . GLY A 1 389 ? -39.330 0.066 5.395 1.00 78.62 389 GLY A O 1
ATOM 2989 N N . LEU A 1 390 ? -37.562 -0.404 4.068 1.00 81.94 390 LEU A N 1
ATOM 2990 C CA . LEU A 1 390 ? -36.864 0.871 4.262 1.00 81.94 390 LEU A CA 1
ATOM 2991 C C . LEU A 1 390 ? -37.682 2.061 3.737 1.00 81.94 390 LEU A C 1
ATOM 2993 O O . LEU A 1 390 ? -37.862 3.029 4.468 1.00 81.94 390 LEU A O 1
ATOM 2997 N N . ASP A 1 391 ? -38.237 1.964 2.524 1.00 79.62 391 ASP A N 1
ATOM 2998 C CA . ASP A 1 391 ? -39.073 3.010 1.914 1.00 79.62 391 ASP A CA 1
ATOM 2999 C C . ASP A 1 391 ? -40.275 3.351 2.811 1.00 79.62 391 ASP A C 1
ATOM 3001 O O . ASP A 1 391 ? -40.508 4.514 3.143 1.00 79.62 391 ASP A O 1
ATOM 3005 N N . ARG A 1 392 ? -40.990 2.331 3.309 1.00 82.88 392 ARG A N 1
ATOM 3006 C CA . ARG A 1 392 ? -42.107 2.531 4.248 1.00 82.88 392 ARG A CA 1
ATOM 3007 C C . ARG A 1 392 ? -41.667 3.165 5.562 1.00 82.88 392 ARG A C 1
ATOM 3009 O O . ARG A 1 392 ? -42.407 3.986 6.096 1.00 82.88 392 ARG A O 1
ATOM 3016 N N . ALA A 1 393 ? -40.497 2.792 6.082 1.00 70.25 393 ALA A N 1
ATOM 3017 C CA . ALA A 1 393 ? -39.977 3.340 7.333 1.00 70.25 393 ALA A CA 1
ATOM 3018 C C . ALA A 1 393 ? -39.713 4.853 7.245 1.00 70.25 393 ALA A C 1
ATOM 3020 O O . ALA A 1 393 ? -39.825 5.546 8.253 1.00 70.25 393 ALA A O 1
ATOM 3021 N N . VAL A 1 394 ? -39.430 5.369 6.044 1.00 79.00 394 VAL A N 1
ATOM 3022 C CA . VAL A 1 394 ? -39.233 6.806 5.786 1.00 79.00 394 VAL A CA 1
ATOM 3023 C C . VAL A 1 394 ? -40.437 7.479 5.111 1.00 79.00 394 VAL A C 1
ATOM 3025 O O . VAL A 1 394 ? -40.345 8.631 4.698 1.00 79.00 394 VAL A O 1
ATOM 3028 N N . GLY A 1 395 ? -41.579 6.786 5.007 1.00 83.12 395 GLY A N 1
ATOM 3029 C CA . GLY A 1 395 ? -42.821 7.337 4.450 1.00 83.12 395 GLY A CA 1
ATOM 3030 C C . GLY A 1 395 ? -42.799 7.560 2.934 1.00 83.12 395 GLY A C 1
ATOM 3031 O O . GLY A 1 395 ? -43.514 8.427 2.434 1.00 83.12 395 GLY A O 1
ATOM 3032 N N . LYS A 1 396 ? -41.974 6.802 2.208 1.00 88.06 396 LYS A N 1
ATOM 3033 C CA . LYS A 1 396 ? -41.803 6.884 0.756 1.00 88.06 396 LYS A CA 1
ATOM 3034 C C . LYS A 1 396 ? -42.453 5.674 0.066 1.00 88.06 396 LYS A C 1
ATOM 3036 O O . LYS A 1 396 ? -42.405 4.558 0.580 1.00 88.06 396 LYS A O 1
ATOM 3041 N N . ASP A 1 397 ? -43.034 5.887 -1.115 1.00 80.94 397 ASP A N 1
ATOM 3042 C CA . ASP A 1 397 ? -43.502 4.812 -1.999 1.00 80.94 397 ASP A CA 1
ATOM 3043 C C . ASP A 1 397 ? -42.371 4.237 -2.872 1.00 80.94 397 ASP A C 1
ATOM 3045 O O . ASP A 1 397 ? -41.317 4.847 -3.058 1.00 80.94 397 ASP A O 1
ATOM 3049 N N . TRP A 1 398 ? -42.603 3.049 -3.440 1.00 83.19 398 TRP A N 1
ATOM 3050 C CA . TRP A 1 398 ? -41.653 2.412 -4.356 1.00 83.19 398 TRP A CA 1
ATOM 3051 C C . TRP A 1 398 ? -41.487 3.222 -5.646 1.00 83.19 398 TRP A C 1
ATOM 3053 O O . TRP A 1 398 ? -42.470 3.499 -6.334 1.00 83.19 398 TRP A O 1
ATOM 3063 N N . ASP A 1 399 ? -40.245 3.531 -6.016 1.00 81.06 399 ASP A N 1
ATOM 3064 C CA . ASP A 1 399 ? -39.925 4.288 -7.225 1.00 81.06 399 ASP A CA 1
ATOM 3065 C C . ASP A 1 399 ? -38.700 3.732 -7.974 1.00 81.06 399 ASP A C 1
ATOM 3067 O O . ASP A 1 399 ? -38.123 2.694 -7.637 1.00 81.06 399 ASP A O 1
ATOM 3071 N N . THR A 1 400 ? -38.282 4.444 -9.023 1.00 76.06 400 THR A N 1
ATOM 3072 C CA . THR A 1 400 ? -37.105 4.088 -9.823 1.00 76.06 400 THR A CA 1
ATOM 3073 C C . THR A 1 400 ? -35.813 4.071 -8.999 1.00 76.06 400 THR A C 1
ATOM 3075 O O . THR A 1 400 ? -34.927 3.266 -9.281 1.00 76.06 400 THR A O 1
ATOM 3078 N N . ALA A 1 401 ? -35.679 4.927 -7.981 1.00 77.94 401 ALA A N 1
ATOM 3079 C CA . ALA A 1 401 ? -34.511 4.919 -7.104 1.00 77.94 401 ALA A CA 1
ATOM 3080 C C . ALA A 1 401 ? -34.506 3.674 -6.202 1.00 77.94 401 ALA A C 1
ATOM 3082 O O . ALA A 1 401 ? -33.444 3.090 -5.990 1.00 77.94 401 ALA A O 1
ATOM 3083 N N . SER A 1 402 ? -35.677 3.213 -5.751 1.00 85.44 402 SER A N 1
ATOM 3084 C CA . SER A 1 402 ? -35.828 1.958 -5.006 1.00 85.44 402 SER A CA 1
ATOM 3085 C C . SER A 1 402 ? -35.441 0.736 -5.849 1.00 85.44 402 SER A C 1
ATOM 3087 O O . SER A 1 402 ? -34.742 -0.155 -5.359 1.00 85.44 402 SER A O 1
ATOM 3089 N N . GLU A 1 403 ? -35.806 0.711 -7.138 1.00 81.69 403 GLU A N 1
ATOM 3090 C CA . GLU A 1 403 ? -35.352 -0.337 -8.071 1.00 81.69 403 GLU A CA 1
ATOM 3091 C C . GLU A 1 403 ? -33.829 -0.332 -8.252 1.00 81.69 403 GLU A C 1
ATOM 3093 O O . GLU A 1 403 ? -33.197 -1.389 -8.180 1.00 81.69 403 GLU A O 1
ATOM 3098 N N . ARG A 1 404 ? -33.224 0.850 -8.430 1.00 85.88 404 ARG A N 1
ATOM 3099 C CA . ARG A 1 404 ? -31.764 0.999 -8.579 1.00 85.88 404 ARG A CA 1
ATOM 3100 C C . ARG A 1 404 ? -31.013 0.581 -7.322 1.00 85.88 404 ARG A C 1
ATOM 3102 O O . ARG A 1 404 ? -30.052 -0.182 -7.412 1.00 85.88 404 ARG A O 1
ATOM 3109 N N . LEU A 1 405 ? -31.503 0.985 -6.150 1.00 87.50 405 LEU A N 1
ATOM 3110 C CA . LEU A 1 405 ? -30.964 0.549 -4.866 1.00 87.50 405 LEU A CA 1
ATOM 3111 C C . LEU A 1 405 ? -31.022 -0.979 -4.736 1.00 87.50 405 LEU A C 1
ATOM 3113 O O . LEU A 1 405 ? -30.022 -1.601 -4.382 1.00 87.50 405 LEU A O 1
ATOM 3117 N N . GLY A 1 406 ? -32.153 -1.598 -5.089 1.00 87.06 406 GLY A N 1
ATOM 3118 C CA . GLY A 1 406 ? -32.306 -3.054 -5.073 1.00 87.06 406 GLY A CA 1
ATOM 3119 C C . GLY A 1 406 ? -31.348 -3.784 -6.023 1.00 87.06 406 GLY A C 1
ATOM 3120 O O . GLY A 1 406 ? -30.756 -4.795 -5.643 1.00 87.06 406 GLY A O 1
ATOM 3121 N N . ALA A 1 407 ? -31.148 -3.268 -7.237 1.00 84.50 407 ALA A N 1
ATOM 3122 C CA . ALA A 1 407 ? -30.211 -3.841 -8.203 1.00 84.50 407 ALA A CA 1
ATOM 3123 C C . ALA A 1 407 ? -28.747 -3.713 -7.741 1.00 84.50 407 ALA A C 1
ATOM 3125 O O . ALA A 1 407 ? -27.983 -4.675 -7.819 1.00 84.50 407 ALA A O 1
ATOM 3126 N N . SER A 1 408 ? -28.364 -2.553 -7.206 1.00 84.62 408 SER A N 1
ATOM 3127 C CA . SER A 1 408 ? -27.017 -2.292 -6.679 1.00 84.62 408 SER A CA 1
ATOM 3128 C C . SER A 1 408 ? -26.701 -3.142 -5.444 1.00 84.62 408 SER A C 1
ATOM 3130 O O . SER A 1 408 ? -25.607 -3.698 -5.333 1.00 84.62 408 SER A O 1
ATOM 3132 N N . LEU A 1 409 ? -27.682 -3.326 -4.555 1.00 91.75 409 LEU A N 1
ATOM 3133 C CA . LEU A 1 409 ? -27.586 -4.247 -3.422 1.00 91.75 409 LEU A CA 1
ATOM 3134 C C . LEU A 1 409 ? -27.427 -5.701 -3.879 1.00 91.75 409 LEU A C 1
ATOM 3136 O O . LEU A 1 409 ? -26.647 -6.428 -3.272 1.00 91.75 409 LEU A O 1
ATOM 3140 N N . LEU A 1 410 ? -28.102 -6.130 -4.954 1.00 93.50 410 LEU A N 1
ATOM 3141 C CA . LEU A 1 410 ? -27.907 -7.472 -5.514 1.00 93.50 410 LEU A CA 1
ATOM 3142 C C . LEU A 1 410 ? -26.468 -7.663 -6.000 1.00 93.50 410 LEU A C 1
ATOM 3144 O O . LEU A 1 410 ? -25.839 -8.664 -5.662 1.00 93.50 410 LEU A O 1
ATOM 3148 N N . ALA A 1 411 ? -25.932 -6.697 -6.748 1.00 88.50 411 ALA A N 1
ATOM 3149 C CA . ALA A 1 411 ? -24.552 -6.749 -7.219 1.00 88.50 411 ALA A CA 1
ATOM 3150 C C . ALA A 1 411 ? -23.557 -6.843 -6.052 1.00 88.50 411 ALA A C 1
ATOM 3152 O O . ALA A 1 411 ? -22.664 -7.690 -6.079 1.00 88.50 411 ALA A O 1
ATOM 3153 N N . LYS A 1 412 ? -23.751 -6.035 -4.998 1.00 91.56 412 LYS A N 1
ATOM 3154 C CA . LYS A 1 412 ? -22.904 -6.079 -3.797 1.00 91.56 412 LYS A CA 1
ATOM 3155 C C . LYS A 1 412 ? -23.052 -7.394 -3.028 1.00 91.56 412 LYS A C 1
ATOM 3157 O O . LYS A 1 412 ? -22.060 -7.951 -2.572 1.00 91.56 412 LYS A O 1
ATOM 3162 N N . ALA A 1 413 ? -24.262 -7.938 -2.936 1.00 86.62 413 ALA A N 1
ATOM 3163 C CA . ALA A 1 413 ? -24.503 -9.232 -2.306 1.00 86.62 413 ALA A CA 1
ATOM 3164 C C . ALA A 1 413 ? -23.735 -10.352 -3.034 1.00 86.62 413 ALA A C 1
ATOM 3166 O O . ALA A 1 413 ? -23.074 -11.165 -2.391 1.00 86.62 413 ALA A O 1
ATOM 3167 N N . LYS A 1 414 ? -23.749 -10.364 -4.374 1.00 87.31 414 LYS A N 1
ATOM 3168 C CA . LYS A 1 414 ? -22.983 -11.331 -5.181 1.00 87.31 414 LYS A CA 1
ATOM 3169 C C . LYS A 1 414 ? -21.477 -11.177 -5.009 1.00 87.31 414 LYS A C 1
ATOM 3171 O O . LYS A 1 414 ? -20.787 -12.188 -4.902 1.00 87.31 414 LYS A O 1
ATOM 3176 N N . GLU A 1 415 ? -20.987 -9.942 -4.936 1.00 78.75 415 GLU A N 1
ATOM 3177 C CA . GLU A 1 415 ? -19.580 -9.622 -4.656 1.00 78.75 415 GLU A CA 1
ATOM 3178 C C . GLU A 1 415 ? -19.131 -10.236 -3.322 1.00 78.75 415 GLU A C 1
ATOM 3180 O O . GLU A 1 415 ? -18.071 -10.847 -3.247 1.00 78.75 415 GLU A O 1
ATOM 3185 N N . CYS A 1 416 ? -19.997 -10.183 -2.306 1.00 76.06 416 CYS A N 1
ATOM 3186 C CA . CYS A 1 416 ? -19.763 -10.761 -0.980 1.00 76.06 416 CYS A CA 1
ATOM 3187 C C . CYS A 1 416 ? -20.209 -12.235 -0.850 1.00 76.06 416 CYS A C 1
ATOM 3189 O O . CYS A 1 416 ? -20.364 -12.743 0.260 1.00 76.06 416 CYS A O 1
ATOM 3191 N N . GLY A 1 417 ? -20.463 -12.933 -1.963 1.00 80.38 417 GLY A N 1
ATOM 3192 C CA . GLY A 1 417 ? -20.776 -14.367 -1.961 1.00 80.38 417 GLY A CA 1
ATOM 3193 C C . GLY A 1 417 ? -22.151 -14.742 -1.389 1.00 80.38 417 GLY A C 1
ATOM 3194 O O . GLY A 1 417 ? -22.335 -15.862 -0.907 1.00 80.38 417 GLY A O 1
ATOM 3195 N N . PHE A 1 418 ? -23.123 -13.828 -1.405 1.00 85.31 418 PHE A N 1
ATOM 3196 C CA . PHE A 1 418 ? -24.515 -14.137 -1.071 1.00 85.31 418 PHE A CA 1
ATOM 3197 C C . PHE A 1 418 ? -25.183 -14.890 -2.229 1.00 85.31 418 PHE A C 1
ATOM 3199 O O . PHE A 1 418 ? -24.869 -14.720 -3.410 1.00 85.31 418 PHE A O 1
ATOM 3206 N N . SER A 1 419 ? -26.152 -15.724 -1.880 1.00 84.56 419 SER A N 1
ATOM 3207 C CA . SER A 1 419 ? -26.854 -16.639 -2.769 1.00 84.56 419 SER A CA 1
ATOM 3208 C C . SER A 1 419 ? -28.368 -16.597 -2.552 1.00 84.56 419 SER A C 1
ATOM 3210 O O . SER A 1 419 ? -28.886 -16.071 -1.564 1.00 84.56 419 SER A O 1
ATOM 3212 N N . GLY A 1 420 ? -29.113 -17.237 -3.457 1.00 79.94 420 GLY A N 1
ATOM 3213 C CA . GLY A 1 420 ? -30.566 -17.410 -3.348 1.00 79.94 420 GLY A CA 1
ATOM 3214 C C . GLY A 1 420 ? -31.053 -18.137 -2.083 1.00 79.94 420 GLY A C 1
ATOM 3215 O O . GLY A 1 420 ? -32.254 -18.155 -1.836 1.00 79.94 420 GLY A O 1
ATOM 3216 N N . ARG A 1 421 ? -30.155 -18.706 -1.266 1.00 81.06 421 ARG A N 1
ATOM 3217 C CA . ARG A 1 421 ? -30.490 -19.393 -0.005 1.00 81.06 421 ARG A CA 1
ATOM 3218 C C . ARG A 1 421 ? -30.376 -18.504 1.234 1.00 81.06 421 ARG A C 1
ATOM 3220 O O . ARG A 1 421 ? -30.976 -18.814 2.253 1.00 81.06 421 ARG A O 1
ATOM 3227 N N . ASP A 1 422 ? -29.658 -17.390 1.139 1.00 81.25 422 ASP A N 1
ATOM 3228 C CA . ASP A 1 422 ? -29.304 -16.558 2.293 1.00 81.25 422 ASP A CA 1
ATOM 3229 C C . ASP A 1 422 ? -30.451 -15.643 2.706 1.00 81.25 422 ASP A C 1
ATOM 3231 O O . ASP A 1 422 ? -30.886 -14.820 1.902 1.00 81.25 422 ASP A O 1
ATOM 3235 N N . GLU A 1 423 ? -30.979 -15.786 3.920 1.00 83.19 423 GLU A N 1
ATOM 3236 C CA . GLU A 1 423 ? -31.910 -14.792 4.463 1.00 83.19 423 GLU A CA 1
ATOM 3237 C C . GLU A 1 423 ? -31.154 -13.492 4.735 1.00 83.19 423 G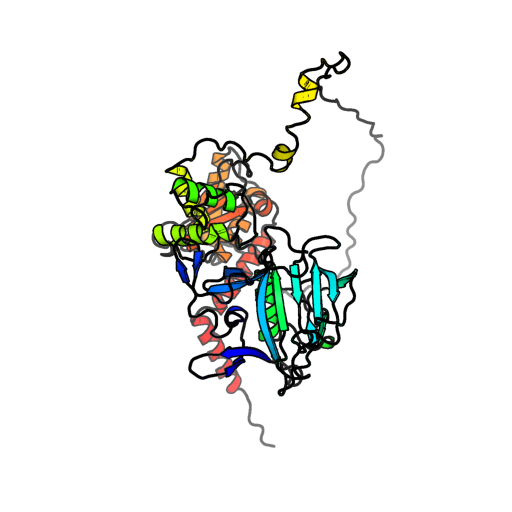LU A C 1
ATOM 3239 O O . GLU A 1 423 ? -29.978 -13.520 5.094 1.00 83.19 423 GLU A O 1
ATOM 3244 N N . ILE A 1 424 ? -31.815 -12.349 4.548 1.00 89.31 424 ILE A N 1
ATOM 3245 C CA . ILE A 1 424 ? -31.170 -11.045 4.694 1.00 89.31 424 ILE A CA 1
ATOM 3246 C C . ILE A 1 424 ? -32.003 -10.074 5.524 1.00 89.31 424 ILE A C 1
ATOM 3248 O O . ILE A 1 424 ? -33.233 -10.144 5.537 1.00 89.31 424 ILE A O 1
ATOM 3252 N N . ALA A 1 425 ? -31.325 -9.121 6.154 1.00 80.69 425 ALA A N 1
ATOM 3253 C CA . ALA A 1 425 ? -31.923 -7.909 6.696 1.00 80.69 425 ALA A CA 1
ATOM 3254 C C . ALA A 1 425 ? -31.230 -6.677 6.112 1.00 80.69 425 ALA A C 1
ATOM 3256 O O . ALA A 1 425 ? -30.016 -6.686 5.915 1.00 80.69 425 ALA A O 1
ATOM 3257 N N . LEU A 1 426 ? -32.012 -5.627 5.850 1.00 80.88 426 LEU A N 1
ATOM 3258 C CA . LEU A 1 426 ? -31.503 -4.327 5.423 1.00 80.88 426 LEU A CA 1
ATOM 3259 C C . LEU A 1 426 ? -31.750 -3.289 6.511 1.00 80.88 426 LEU A C 1
ATOM 3261 O O . LEU A 1 426 ? -32.852 -3.228 7.059 1.00 80.88 426 LEU A O 1
ATOM 3265 N N . VAL A 1 427 ? -30.738 -2.477 6.801 1.00 76.12 427 VAL A N 1
ATOM 3266 C CA . VAL A 1 427 ? -30.799 -1.421 7.818 1.00 76.12 427 VAL A CA 1
ATOM 3267 C C . VAL A 1 427 ? -30.069 -0.185 7.297 1.00 76.12 427 VAL A C 1
ATOM 3269 O O . VAL A 1 427 ? -29.038 -0.302 6.638 1.00 76.12 427 VAL A O 1
ATOM 3272 N N . LEU A 1 428 ? -30.609 0.999 7.572 1.00 69.69 428 LEU A N 1
ATOM 3273 C CA . LEU A 1 428 ? -29.945 2.272 7.290 1.00 69.69 428 LEU A CA 1
ATOM 3274 C C . LEU A 1 428 ? -29.030 2.650 8.455 1.00 69.69 428 LEU A C 1
ATOM 3276 O O . LEU A 1 428 ? -29.349 2.352 9.603 1.00 69.69 428 LEU A O 1
ATOM 3280 N N . ASN A 1 429 ? -27.913 3.321 8.180 1.00 74.62 429 ASN A N 1
ATOM 3281 C CA . ASN A 1 429 ? -27.117 3.898 9.263 1.00 74.62 429 ASN A CA 1
ATOM 3282 C C . ASN A 1 429 ? -27.871 5.043 9.961 1.00 74.62 429 ASN A C 1
ATOM 3284 O O . ASN A 1 429 ? -28.589 5.812 9.316 1.00 74.62 429 ASN A O 1
ATOM 3288 N N . ASP A 1 430 ? -27.611 5.218 11.254 1.00 71.19 430 ASP A N 1
ATOM 3289 C CA . ASP A 1 430 ? -27.959 6.439 11.981 1.00 71.19 430 ASP A CA 1
ATOM 3290 C C . ASP A 1 430 ? -27.005 7.591 11.628 1.00 71.19 430 ASP A C 1
ATOM 3292 O O . ASP A 1 430 ? -25.917 7.379 11.079 1.00 71.19 430 ASP A O 1
ATOM 3296 N N . ALA A 1 431 ? -27.413 8.828 11.932 1.00 63.12 431 ALA A N 1
ATOM 3297 C CA . ALA A 1 431 ? -26.570 10.001 11.719 1.00 63.12 431 ALA A CA 1
ATOM 3298 C C . ALA A 1 431 ? -25.318 9.939 12.605 1.00 63.12 431 ALA A C 1
ATOM 3300 O O . ALA A 1 431 ? -25.407 9.759 13.820 1.00 63.12 431 ALA A O 1
ATOM 3301 N N . THR A 1 432 ? -24.157 10.138 11.991 1.00 65.88 432 THR A N 1
ATOM 3302 C CA . THR A 1 432 ? -22.863 10.288 12.661 1.00 65.88 432 THR A CA 1
ATOM 3303 C C . THR A 1 432 ? -22.334 11.708 12.448 1.00 65.88 432 THR A C 1
ATOM 3305 O O . THR A 1 432 ? -22.963 12.531 11.783 1.00 65.88 432 THR A O 1
ATOM 3308 N N . ALA A 1 433 ? -21.159 12.018 12.999 1.00 47.19 433 ALA A N 1
ATOM 3309 C CA . ALA A 1 433 ? -20.519 13.318 12.795 1.00 47.19 433 ALA A CA 1
ATOM 3310 C C . ALA A 1 433 ? -20.173 13.609 11.318 1.00 47.19 433 ALA A C 1
ATOM 3312 O O . ALA A 1 433 ? -20.040 14.770 10.940 1.00 47.19 433 ALA A O 1
ATOM 3313 N N . THR A 1 434 ? -20.034 12.570 10.489 1.00 53.22 434 THR A N 1
ATOM 3314 C CA . THR A 1 434 ? -19.546 12.672 9.103 1.00 53.22 434 THR A CA 1
ATOM 3315 C C . THR A 1 434 ? -20.526 12.141 8.064 1.00 53.22 434 THR A C 1
ATOM 3317 O O . THR A 1 434 ? -20.411 12.485 6.888 1.00 53.22 434 THR A O 1
ATOM 3320 N N . LEU A 1 435 ? -21.507 11.332 8.471 1.00 52.00 435 LEU A N 1
ATOM 3321 C CA . LEU A 1 435 ? -22.511 10.766 7.580 1.00 52.00 435 LEU A CA 1
ATOM 3322 C C . LEU A 1 435 ? -23.916 11.088 8.090 1.00 52.00 435 LEU A C 1
ATOM 3324 O O . LEU A 1 435 ? -24.227 10.803 9.248 1.00 52.00 435 LEU A O 1
ATOM 3328 N N . PRO A 1 436 ? -24.806 11.630 7.241 1.00 71.25 436 PRO A N 1
ATOM 3329 C CA . PRO A 1 436 ? -26.201 11.770 7.620 1.00 71.25 436 PRO A CA 1
ATOM 3330 C C . PRO A 1 436 ? -26.847 10.390 7.814 1.00 71.25 436 PRO A C 1
ATOM 3332 O O . PRO A 1 436 ? -26.384 9.377 7.276 1.00 71.25 436 PRO A O 1
ATOM 3335 N N . ALA A 1 437 ? -27.946 10.353 8.569 1.00 75.25 437 ALA A N 1
ATOM 3336 C CA . ALA A 1 437 ? -28.771 9.154 8.666 1.00 75.25 437 ALA A CA 1
ATOM 3337 C C . ALA A 1 437 ? -29.206 8.711 7.258 1.00 75.25 437 ALA A C 1
ATOM 3339 O O . ALA A 1 437 ? -29.615 9.537 6.439 1.00 75.25 437 ALA A O 1
ATOM 3340 N N . GLY A 1 438 ? -29.092 7.416 6.970 1.00 70.81 438 GLY A N 1
ATOM 3341 C CA . GLY A 1 438 ? -29.433 6.834 5.671 1.00 70.81 438 GLY A CA 1
ATOM 3342 C C . GLY A 1 438 ? -28.410 7.035 4.547 1.00 70.81 438 GLY A C 1
ATOM 3343 O O . GLY A 1 438 ? -28.705 6.688 3.401 1.00 70.81 438 GLY A O 1
ATOM 3344 N N . ALA A 1 439 ? -27.209 7.546 4.835 1.00 69.88 439 ALA A N 1
ATOM 3345 C CA . ALA A 1 439 ? -26.102 7.611 3.874 1.00 69.88 439 ALA A CA 1
ATOM 3346 C C . ALA A 1 439 ? -25.622 6.228 3.385 1.00 69.88 439 ALA A C 1
ATOM 3348 O O . ALA A 1 439 ? -25.124 6.108 2.262 1.00 69.88 439 ALA A O 1
ATOM 3349 N N . LEU A 1 440 ? -25.783 5.194 4.210 1.00 68.12 440 LEU A N 1
ATOM 3350 C CA . LEU A 1 440 ? -25.427 3.804 3.956 1.00 68.12 440 LEU A CA 1
ATOM 3351 C C . LEU A 1 440 ? -26.647 2.897 4.114 1.00 68.12 440 LEU A C 1
ATOM 3353 O O . LEU A 1 440 ? -27.453 3.063 5.033 1.00 68.12 440 LEU A O 1
ATOM 3357 N N . VAL A 1 441 ? -26.719 1.880 3.257 1.00 78.50 441 VAL A N 1
ATOM 3358 C CA . VAL A 1 441 ? -27.623 0.740 3.425 1.00 78.50 441 VAL A CA 1
ATOM 3359 C C . VAL A 1 441 ? -26.771 -0.485 3.726 1.00 78.50 441 VAL A C 1
ATOM 3361 O O . VAL A 1 441 ? -25.989 -0.933 2.885 1.00 78.50 441 VAL A O 1
ATOM 3364 N N . HIS A 1 442 ? -26.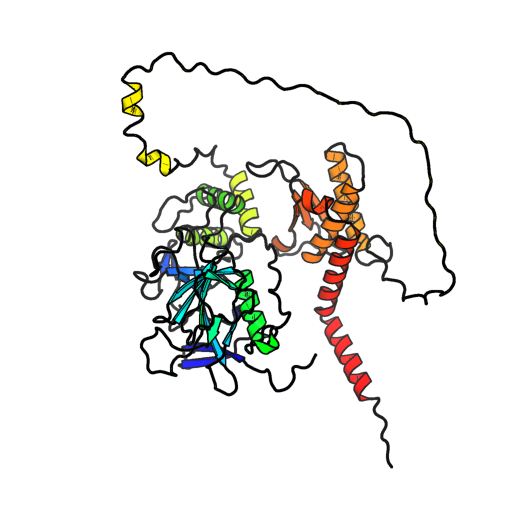930 -1.019 4.930 1.00 78.31 442 HIS A N 1
ATOM 3365 C CA . HIS A 1 442 ? -26.282 -2.238 5.388 1.00 78.31 442 HIS A CA 1
ATOM 3366 C C . HIS A 1 442 ? -27.140 -3.450 5.039 1.00 78.31 442 HIS A C 1
ATOM 3368 O O . HIS A 1 442 ? -28.361 -3.419 5.197 1.00 78.31 442 HIS A O 1
ATOM 3374 N N . MET A 1 443 ? -26.492 -4.521 4.589 1.00 85.38 443 MET A N 1
ATOM 3375 C CA . MET A 1 443 ? -27.094 -5.823 4.342 1.00 85.38 443 MET A CA 1
ATOM 3376 C C . MET A 1 443 ? -26.411 -6.868 5.217 1.00 85.38 443 MET A C 1
ATOM 3378 O O . MET A 1 443 ? -25.197 -7.045 5.166 1.00 85.38 443 MET A O 1
ATOM 3382 N N . GLU A 1 444 ? -27.215 -7.580 5.995 1.00 82.81 444 GLU A N 1
ATOM 3383 C CA . GLU A 1 444 ? -26.764 -8.643 6.886 1.00 82.81 444 GLU A CA 1
ATOM 3384 C C . GLU A 1 444 ? -27.381 -9.979 6.464 1.00 82.81 444 GLU A C 1
ATOM 3386 O O . GLU A 1 444 ? -28.592 -10.056 6.255 1.00 82.81 444 GLU A O 1
ATOM 3391 N N . ARG A 1 445 ? -26.566 -11.032 6.377 1.00 81.88 445 ARG A N 1
ATOM 3392 C CA . ARG A 1 445 ? -26.971 -12.430 6.233 1.00 81.88 445 ARG A CA 1
ATOM 3393 C C . ARG A 1 445 ? -27.476 -12.948 7.575 1.00 81.88 445 ARG A C 1
ATOM 3395 O O . ARG A 1 445 ? -26.769 -12.881 8.577 1.00 81.88 445 ARG A O 1
ATOM 3402 N N . ARG A 1 446 ? -28.687 -13.494 7.593 1.00 77.31 446 ARG A N 1
ATOM 3403 C CA . ARG A 1 446 ? -29.327 -14.058 8.787 1.00 77.31 446 ARG A CA 1
ATOM 3404 C C . ARG A 1 446 ? -29.726 -15.514 8.565 1.00 77.31 446 ARG A C 1
ATOM 3406 O O . ARG A 1 446 ? -29.688 -16.035 7.450 1.00 77.31 446 ARG A O 1
ATOM 3413 N N . GLY A 1 447 ? -30.122 -16.161 9.655 1.00 71.06 447 GLY A N 1
ATOM 3414 C CA . GLY A 1 447 ? -30.685 -17.504 9.621 1.00 71.06 447 GLY A CA 1
ATOM 3415 C C . GLY A 1 447 ? -29.633 -18.616 9.502 1.00 71.06 447 GLY A C 1
ATOM 3416 O O . GLY A 1 447 ? -28.438 -18.384 9.685 1.00 71.06 447 GLY A O 1
ATOM 3417 N N . PRO A 1 448 ? -30.068 -19.855 9.218 1.00 70.31 448 PRO A N 1
ATOM 3418 C CA . PRO A 1 448 ? -29.247 -21.064 9.348 1.00 70.31 448 PRO A CA 1
ATOM 3419 C C . PRO A 1 448 ? -28.112 -21.181 8.317 1.00 70.31 448 PRO A C 1
ATOM 3421 O O . PRO A 1 448 ? -27.296 -22.092 8.418 1.00 70.31 448 PRO A O 1
ATOM 3424 N N . TYR A 1 449 ? -28.064 -20.281 7.332 1.00 67.88 449 TYR A N 1
ATOM 3425 C CA . TYR A 1 449 ? -27.031 -20.226 6.294 1.00 67.88 449 TYR A CA 1
ATOM 3426 C C . TYR A 1 449 ? -26.034 -19.077 6.500 1.00 67.88 449 TYR A C 1
ATOM 3428 O O . TYR A 1 449 ? -25.217 -18.815 5.617 1.00 67.88 449 TYR A O 1
ATOM 3436 N N . ALA A 1 450 ? -26.085 -18.395 7.651 1.00 67.25 450 ALA A N 1
ATOM 3437 C CA . ALA A 1 450 ? -25.042 -17.462 8.051 1.00 67.25 450 ALA A CA 1
ATOM 3438 C C . ALA A 1 450 ? -23.678 -18.175 8.099 1.00 67.25 450 ALA A C 1
ATOM 3440 O O . ALA A 1 450 ? -23.553 -19.281 8.628 1.00 67.25 450 ALA A O 1
ATOM 3441 N N . SER A 1 451 ? -22.660 -17.542 7.523 1.00 61.59 451 SER A N 1
ATOM 3442 C CA . SER A 1 451 ? -21.273 -17.984 7.595 1.00 61.59 451 SER A CA 1
ATOM 3443 C C . SER A 1 451 ? -20.804 -18.032 9.050 1.00 61.59 451 SER A C 1
ATOM 34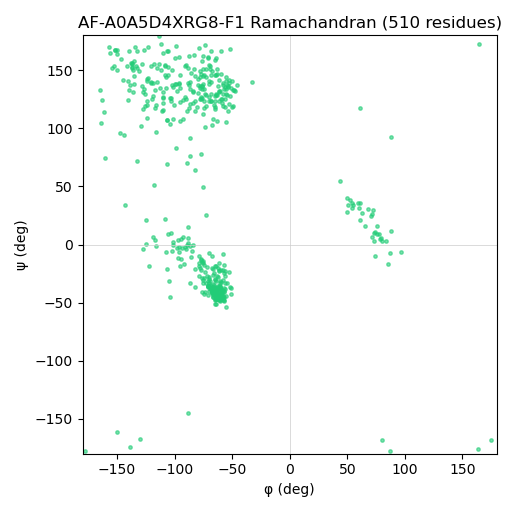45 O O . SER A 1 451 ? -21.204 -17.204 9.870 1.00 61.59 451 SER A O 1
ATOM 3447 N N . ALA A 1 452 ? -19.917 -18.976 9.370 1.00 49.44 452 ALA A N 1
ATOM 3448 C CA . ALA A 1 452 ? -19.215 -18.979 10.653 1.00 49.44 452 ALA A CA 1
ATOM 3449 C C . ALA A 1 452 ? -18.253 -17.784 10.787 1.00 49.44 452 ALA A C 1
ATOM 3451 O O . ALA A 1 452 ? -17.913 -17.402 11.903 1.00 49.44 452 ALA A O 1
ATOM 3452 N N . ASP A 1 453 ? -17.846 -17.194 9.660 1.00 49.66 453 ASP A N 1
ATOM 3453 C CA . ASP A 1 453 ? -17.140 -15.918 9.607 1.00 49.66 453 ASP A CA 1
ATOM 3454 C C . ASP A 1 453 ? -18.149 -14.751 9.688 1.00 49.66 453 ASP A C 1
ATOM 3456 O O . ASP A 1 453 ? -18.951 -14.578 8.760 1.00 49.66 453 ASP A O 1
ATOM 3460 N N . PRO A 1 454 ? -18.128 -13.933 10.762 1.00 50.59 454 PRO A N 1
ATOM 3461 C CA . PRO A 1 454 ? -19.016 -12.782 10.901 1.00 50.59 454 PRO A CA 1
ATOM 3462 C C . PRO A 1 454 ? -18.855 -11.737 9.791 1.00 50.59 454 PRO A C 1
ATOM 3464 O O . PRO A 1 454 ? -19.851 -11.114 9.420 1.00 50.59 454 PRO A O 1
ATOM 3467 N N . ALA A 1 455 ? -17.651 -11.564 9.232 1.00 48.34 455 ALA A N 1
ATOM 3468 C CA . ALA A 1 455 ? -17.401 -10.584 8.174 1.00 48.34 455 ALA A CA 1
ATOM 3469 C C . ALA A 1 455 ? -18.101 -10.982 6.864 1.00 48.34 455 ALA A C 1
ATOM 3471 O O . ALA A 1 455 ? -18.707 -10.146 6.197 1.00 48.34 455 ALA A O 1
ATOM 3472 N N . ALA A 1 456 ? -18.140 -12.280 6.548 1.00 56.41 456 ALA A N 1
ATOM 3473 C CA . ALA A 1 456 ? -18.869 -12.819 5.396 1.00 56.41 456 ALA A CA 1
ATOM 3474 C C . ALA A 1 456 ? -20.407 -12.698 5.506 1.00 56.41 456 ALA A C 1
ATOM 3476 O O . ALA A 1 456 ? -21.128 -12.938 4.530 1.00 56.41 456 ALA A O 1
ATOM 3477 N N . ASN A 1 457 ? -20.926 -12.328 6.683 1.00 64.94 457 ASN A N 1
ATOM 3478 C CA . ASN A 1 457 ? -22.353 -12.108 6.911 1.00 64.94 457 ASN A CA 1
ATOM 3479 C C . ASN A 1 457 ? -22.780 -10.656 6.743 1.00 64.94 457 ASN A C 1
ATOM 3481 O O . ASN A 1 457 ? -23.967 -10.377 6.877 1.00 64.94 457 ASN A O 1
ATOM 3485 N N . TRP A 1 458 ? -21.874 -9.723 6.470 1.00 66.75 458 TRP A N 1
ATOM 3486 C CA . TRP A 1 458 ? -22.216 -8.308 6.502 1.00 66.75 458 TRP A CA 1
ATOM 3487 C C . TRP A 1 458 ? -21.589 -7.543 5.341 1.00 66.75 458 TRP A C 1
ATOM 3489 O O . TRP A 1 458 ? -20.439 -7.752 4.975 1.00 66.75 458 TRP A O 1
ATOM 3499 N N . THR A 1 459 ? -22.364 -6.652 4.733 1.00 74.06 459 THR A N 1
ATOM 3500 C CA . THR A 1 459 ? -21.907 -5.784 3.645 1.00 74.06 459 THR A CA 1
ATOM 3501 C C . THR A 1 459 ? -22.700 -4.481 3.633 1.00 74.06 459 THR A C 1
ATOM 3503 O O . THR A 1 459 ? -23.722 -4.357 4.310 1.00 74.06 459 THR A O 1
ATOM 3506 N N . HIS A 1 460 ? -22.252 -3.484 2.875 1.00 85.12 460 HIS A N 1
ATOM 3507 C CA . HIS A 1 460 ? -22.972 -2.223 2.722 1.00 85.12 460 HIS A CA 1
ATOM 3508 C C . HIS A 1 460 ? -22.740 -1.573 1.359 1.00 85.12 460 HIS A C 1
ATOM 3510 O O . HIS A 1 460 ? -21.788 -1.885 0.642 1.00 85.12 460 HIS A O 1
ATOM 3516 N N . VAL A 1 461 ? -23.612 -0.624 1.026 1.00 74.88 461 VAL A N 1
ATOM 3517 C CA . VAL A 1 461 ? -23.463 0.292 -0.112 1.00 74.88 461 VAL A CA 1
ATOM 3518 C C . VAL A 1 461 ? -23.741 1.723 0.338 1.00 74.88 461 VAL A C 1
ATOM 3520 O O . VAL A 1 461 ? -24.520 1.938 1.269 1.00 74.88 461 VAL A O 1
ATOM 3523 N N . ARG A 1 462 ? -23.139 2.714 -0.332 1.00 77.94 462 ARG A N 1
ATOM 3524 C CA . ARG A 1 462 ? -23.571 4.111 -0.193 1.00 77.94 462 ARG A CA 1
ATOM 3525 C C . ARG A 1 462 ? -24.896 4.302 -0.916 1.00 77.94 462 ARG A C 1
ATOM 3527 O O . ARG A 1 462 ? -25.009 3.964 -2.094 1.00 77.94 462 ARG A O 1
ATOM 3534 N N . THR A 1 463 ? -25.881 4.870 -0.228 1.00 78.38 463 THR A N 1
ATOM 3535 C CA . THR A 1 463 ? -27.231 5.061 -0.772 1.00 78.38 463 THR A CA 1
ATOM 3536 C C . THR A 1 463 ? -27.196 5.922 -2.032 1.00 78.38 463 THR A C 1
ATOM 3538 O O . THR A 1 463 ? -27.822 5.559 -3.023 1.00 78.38 463 THR A O 1
ATOM 3541 N N . ALA A 1 464 ? -26.409 7.006 -2.034 1.00 76.56 464 ALA A N 1
ATOM 3542 C CA . ALA A 1 464 ? -26.278 7.918 -3.173 1.00 76.56 464 ALA A CA 1
ATOM 3543 C C . ALA A 1 464 ? -25.749 7.220 -4.441 1.00 76.56 464 ALA A C 1
ATOM 3545 O O . ALA A 1 464 ? -26.345 7.347 -5.510 1.00 76.56 464 ALA A O 1
ATOM 3546 N N . ASP A 1 465 ? -24.687 6.423 -4.314 1.00 73.81 465 ASP A N 1
ATOM 3547 C CA . ASP A 1 465 ? -24.098 5.692 -5.444 1.00 73.81 465 ASP A CA 1
ATOM 3548 C C . ASP A 1 465 ? -25.055 4.606 -5.955 1.00 73.81 465 ASP A C 1
ATOM 3550 O O . ASP A 1 465 ? -25.249 4.426 -7.162 1.00 73.81 465 ASP A O 1
ATOM 3554 N N . ALA A 1 466 ? -25.710 3.906 -5.024 1.00 73.50 466 ALA A N 1
ATOM 3555 C CA . ALA A 1 466 ? -26.634 2.828 -5.337 1.00 73.50 466 ALA A CA 1
ATOM 3556 C C . ALA A 1 466 ? -27.874 3.310 -6.108 1.00 73.50 466 ALA A C 1
ATOM 3558 O O . ALA A 1 466 ? -28.324 2.601 -7.009 1.00 73.50 466 ALA A O 1
ATOM 3559 N N . VAL A 1 467 ? -28.408 4.501 -5.797 1.00 83.25 467 VAL A N 1
ATOM 3560 C CA . VAL A 1 467 ? -29.562 5.084 -6.515 1.00 83.25 467 VAL A CA 1
ATOM 3561 C C . VAL A 1 467 ? -29.170 5.804 -7.811 1.00 83.25 467 VAL A C 1
ATOM 3563 O O . VAL A 1 467 ? -30.015 5.991 -8.694 1.00 83.25 467 VAL A O 1
ATOM 3566 N N . ALA A 1 468 ? -27.903 6.207 -7.945 1.00 75.44 468 ALA A N 1
ATOM 3567 C CA . ALA A 1 468 ? -27.370 6.809 -9.166 1.00 75.44 468 ALA A CA 1
ATOM 3568 C C . ALA A 1 468 ? -27.049 5.761 -10.247 1.00 75.44 468 ALA A C 1
ATOM 3570 O O . ALA A 1 468 ? -27.125 6.068 -11.436 1.00 75.44 468 ALA A O 1
ATOM 3571 N N . THR A 1 469 ? -26.742 4.523 -9.847 1.00 68.12 469 THR A N 1
ATOM 3572 C CA . THR A 1 469 ? -26.367 3.436 -10.764 1.00 68.12 469 THR A CA 1
ATOM 3573 C C . THR A 1 469 ? -27.599 2.852 -11.483 1.00 68.12 469 THR A C 1
ATOM 3575 O O . THR A 1 469 ? -28.547 2.428 -10.817 1.00 68.12 469 THR A O 1
ATOM 3578 N N . PRO A 1 470 ? -27.635 2.797 -12.831 1.00 88.44 470 PRO A N 1
ATOM 3579 C CA . PRO A 1 470 ? -28.712 2.135 -13.573 1.00 88.44 470 PRO A CA 1
ATOM 3580 C C . PRO A 1 470 ? -28.816 0.634 -13.256 1.00 88.44 470 PRO A C 1
ATOM 3582 O O . PRO A 1 470 ? -27.805 -0.057 -13.148 1.00 88.44 470 PRO A O 1
ATOM 3585 N N . CYS A 1 471 ? -30.041 0.095 -13.173 1.00 82.31 471 CYS A N 1
ATOM 3586 C CA . CYS A 1 471 ? -30.267 -1.317 -12.824 1.00 82.31 471 CYS A CA 1
ATOM 3587 C C . CYS A 1 471 ? -29.530 -2.289 -13.756 1.00 82.31 471 CYS A C 1
ATOM 3589 O O . CYS A 1 471 ? -28.992 -3.295 -13.305 1.00 82.31 471 CYS A O 1
ATOM 3591 N N . GLU A 1 472 ? -29.486 -1.965 -15.048 1.00 85.06 472 GLU A N 1
ATOM 3592 C CA . GLU A 1 472 ? -28.836 -2.767 -16.088 1.00 85.06 472 GLU A CA 1
ATOM 3593 C C . GLU A 1 472 ? -27.333 -2.941 -15.838 1.00 85.06 472 GLU A C 1
ATOM 3595 O O . GLU A 1 472 ? -26.787 -4.014 -16.101 1.00 85.06 472 GLU A O 1
ATOM 3600 N N . ASP A 1 473 ? -26.667 -1.918 -15.297 1.00 76.56 473 ASP A N 1
ATOM 3601 C CA . ASP A 1 473 ? -25.240 -1.967 -14.984 1.00 76.56 473 ASP A CA 1
ATOM 3602 C C . ASP A 1 473 ? -24.977 -2.821 -13.743 1.00 76.56 473 ASP A C 1
ATOM 3604 O O . ASP A 1 473 ? -24.083 -3.672 -13.751 1.00 76.56 473 ASP A O 1
ATOM 3608 N N . SER A 1 474 ? -25.811 -2.674 -12.711 1.00 83.81 474 SER A N 1
ATOM 3609 C CA . SER A 1 474 ? -25.739 -3.505 -11.508 1.00 83.81 474 SER A CA 1
ATOM 3610 C C . SER A 1 474 ? -26.031 -4.981 -11.809 1.00 83.81 474 SER A C 1
ATOM 3612 O O . SER A 1 474 ? -25.338 -5.860 -11.297 1.00 83.81 474 SER A O 1
ATOM 3614 N N . TYR A 1 475 ? -26.986 -5.286 -12.692 1.00 88.81 475 TYR A N 1
ATOM 3615 C CA . TYR A 1 475 ? -27.254 -6.661 -13.130 1.00 88.81 475 TYR A CA 1
ATOM 3616 C C . TYR A 1 475 ? -26.110 -7.245 -13.955 1.00 88.81 475 TYR A C 1
ATOM 3618 O O . TYR A 1 475 ? -25.688 -8.367 -13.682 1.00 88.81 475 TYR A O 1
ATOM 3626 N N . ARG A 1 476 ? -25.519 -6.468 -14.872 1.00 84.50 476 ARG A N 1
ATOM 3627 C CA . ARG A 1 476 ? -24.325 -6.903 -15.615 1.00 84.50 476 ARG A CA 1
ATOM 3628 C C . ARG A 1 476 ? -23.155 -7.206 -14.674 1.00 84.50 476 ARG A C 1
ATOM 3630 O O . ARG A 1 476 ? -22.446 -8.190 -14.875 1.00 84.50 476 ARG A O 1
ATOM 3637 N N . LYS A 1 477 ? -22.974 -6.395 -13.623 1.00 78.50 477 LYS A N 1
ATOM 3638 C CA . LYS A 1 477 ? -21.975 -6.645 -12.573 1.00 78.50 477 LYS A CA 1
ATOM 3639 C C . LYS A 1 477 ? -22.281 -7.938 -11.805 1.00 78.50 477 LYS A C 1
ATOM 3641 O O . LYS A 1 477 ? -21.381 -8.751 -11.616 1.00 78.50 477 LYS A O 1
ATOM 3646 N N . ALA A 1 478 ? -23.532 -8.155 -11.400 1.00 84.69 478 ALA A N 1
ATOM 3647 C CA . ALA A 1 478 ? -23.956 -9.367 -10.693 1.00 84.69 478 ALA A CA 1
ATOM 3648 C C . ALA A 1 478 ? -23.734 -10.646 -11.526 1.00 84.69 478 ALA A C 1
ATOM 3650 O O . ALA A 1 478 ? -23.223 -11.638 -11.005 1.00 84.69 478 ALA A O 1
ATOM 3651 N N . GLU A 1 479 ? -24.053 -10.607 -12.823 1.00 83.38 479 GLU A N 1
ATOM 3652 C CA . GLU A 1 479 ? -23.846 -11.717 -13.763 1.00 83.38 479 GLU A CA 1
ATOM 3653 C C . GLU A 1 479 ? -22.359 -12.040 -13.958 1.00 83.38 479 GLU A C 1
ATOM 3655 O O . GLU A 1 479 ? -21.967 -13.207 -13.903 1.00 83.38 479 GLU A O 1
ATOM 3660 N N . ALA A 1 480 ? -21.514 -11.017 -14.130 1.00 78.19 480 ALA A N 1
ATOM 3661 C CA . ALA A 1 480 ? -20.069 -11.202 -14.258 1.00 78.19 480 ALA A CA 1
ATOM 3662 C C . ALA A 1 480 ? -19.477 -11.881 -13.011 1.00 78.19 480 ALA A C 1
ATOM 3664 O O . ALA A 1 480 ? -18.709 -12.838 -13.127 1.00 78.19 480 ALA A O 1
ATOM 3665 N N . LEU A 1 481 ? -19.902 -11.447 -11.820 1.00 79.12 481 LEU A N 1
ATOM 3666 C CA . LEU A 1 481 ? -19.488 -12.036 -10.544 1.00 79.12 481 LEU A CA 1
ATOM 3667 C C . LEU A 1 481 ? -19.963 -13.490 -10.398 1.00 79.12 481 LEU A C 1
ATOM 3669 O O . LEU A 1 481 ? -19.195 -14.346 -9.957 1.00 79.12 481 LEU A O 1
ATOM 3673 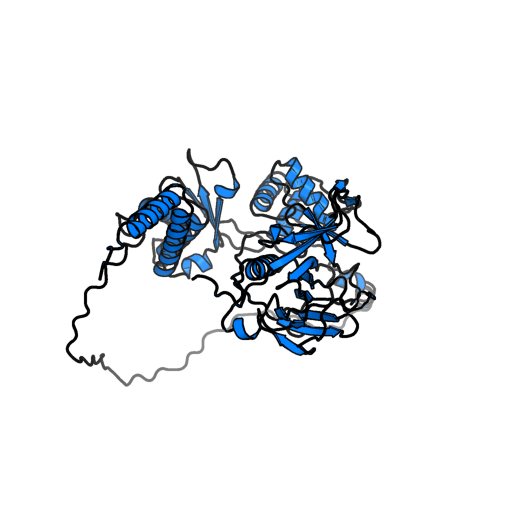N N . ALA A 1 482 ? -21.193 -13.798 -10.819 1.00 73.25 482 ALA A N 1
ATOM 3674 C CA . ALA A 1 482 ? -21.711 -15.166 -10.818 1.00 73.25 482 ALA A CA 1
ATOM 3675 C C . ALA A 1 482 ? -20.921 -16.087 -11.768 1.00 73.25 482 ALA A C 1
ATOM 3677 O O . ALA A 1 482 ? -20.618 -17.227 -11.412 1.00 73.25 482 ALA A O 1
ATOM 3678 N N . GLY A 1 483 ? -20.536 -15.586 -12.948 1.00 69.69 483 GLY A N 1
ATOM 3679 C CA . GLY A 1 483 ? -19.693 -16.311 -13.902 1.00 69.69 483 GLY A CA 1
ATOM 3680 C C . GLY A 1 483 ? -18.297 -16.618 -13.350 1.00 69.69 483 GLY A C 1
ATOM 3681 O O . GLY A 1 483 ? -17.813 -17.743 -13.486 1.00 69.69 483 GLY A O 1
ATOM 3682 N N . MET A 1 484 ? -17.680 -15.654 -12.659 1.00 67.25 484 MET A N 1
ATOM 3683 C CA . MET A 1 484 ? -16.381 -15.841 -11.997 1.00 67.25 484 MET A CA 1
ATOM 3684 C C . MET A 1 484 ? -16.449 -16.889 -10.873 1.00 67.25 484 MET A C 1
ATOM 3686 O O . MET A 1 484 ? -15.557 -17.725 -10.762 1.00 67.25 484 MET A O 1
ATOM 3690 N N . GLN A 1 485 ? -17.527 -16.900 -10.081 1.00 60.81 485 GLN A N 1
ATOM 3691 C CA . GLN A 1 485 ? -17.741 -17.866 -8.991 1.00 60.81 485 GLN A CA 1
ATOM 3692 C C . GLN A 1 485 ? -18.045 -19.294 -9.490 1.00 60.81 485 GLN A C 1
ATOM 3694 O O . GLN A 1 485 ? -17.686 -20.284 -8.845 1.00 60.81 485 GLN A O 1
ATOM 3699 N N . ALA A 1 486 ? -18.690 -19.430 -10.653 1.00 57.94 486 ALA A N 1
ATOM 3700 C CA . ALA A 1 486 ? -18.932 -20.732 -11.277 1.00 57.94 486 ALA A CA 1
ATOM 3701 C C . ALA A 1 486 ? -17.638 -21.364 -11.826 1.00 57.94 486 ALA A C 1
ATOM 3703 O O . ALA A 1 486 ? -17.460 -22.580 -11.729 1.00 57.94 486 ALA A O 1
ATOM 3704 N N . ALA A 1 487 ? -16.716 -20.548 -12.351 1.00 47.19 487 ALA A N 1
ATOM 3705 C CA . ALA A 1 487 ? -15.430 -21.005 -12.882 1.00 47.19 487 ALA A CA 1
ATOM 3706 C C . ALA A 1 487 ? -14.460 -21.504 -11.792 1.00 47.19 487 ALA A C 1
ATOM 3708 O O . ALA A 1 487 ? -13.641 -22.382 -12.052 1.00 47.19 487 ALA A O 1
ATOM 3709 N N . THR A 1 488 ? -14.577 -20.992 -10.564 1.00 46.34 488 THR A N 1
ATOM 3710 C CA . 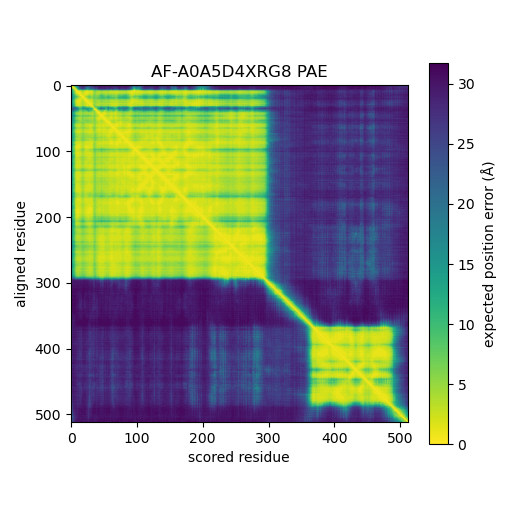THR A 1 488 ? -13.721 -21.361 -9.423 1.00 46.34 488 THR A CA 1
ATOM 3711 C C . THR A 1 488 ? -14.250 -22.544 -8.600 1.00 46.34 488 THR A C 1
ATOM 3713 O O . THR A 1 488 ? -13.564 -23.028 -7.702 1.00 46.34 488 THR A O 1
ATOM 3716 N N . SER A 1 489 ? -15.440 -23.070 -8.914 1.00 43.91 489 SER A N 1
ATOM 3717 C CA . SER A 1 489 ? -16.030 -24.220 -8.213 1.00 43.91 489 SER A CA 1
ATOM 3718 C C . SER A 1 489 ? -15.474 -25.569 -8.726 1.00 43.91 489 SER A C 1
ATOM 3720 O O . SER A 1 489 ? -15.263 -25.729 -9.929 1.00 43.91 489 SER A O 1
ATOM 3722 N N . PRO A 1 490 ? -15.297 -26.606 -7.875 1.00 43.53 490 PRO A N 1
ATOM 3723 C CA . PRO A 1 490 ? -14.694 -27.896 -8.262 1.00 43.53 490 PRO A CA 1
ATOM 3724 C C . PRO A 1 490 ? -15.463 -28.681 -9.347 1.00 43.53 490 PRO A C 1
ATOM 3726 O O . PRO A 1 490 ? -14.906 -29.579 -9.975 1.00 43.53 490 PRO A O 1
ATOM 3729 N N . GLN A 1 491 ? -16.725 -28.332 -9.623 1.00 45.38 491 GLN A N 1
ATOM 3730 C CA . GLN A 1 491 ? -17.480 -28.865 -10.766 1.00 45.38 491 GLN A CA 1
ATOM 3731 C C . GLN A 1 491 ? -17.063 -28.241 -12.114 1.00 45.38 491 GLN A C 1
ATOM 3733 O O . GLN A 1 491 ? -17.131 -28.926 -13.134 1.00 45.38 491 GLN A O 1
ATOM 3738 N N . GLY A 1 492 ? -16.576 -26.993 -12.125 1.00 44.91 492 GLY A N 1
ATOM 3739 C CA . GLY A 1 492 ? -16.055 -26.319 -13.320 1.00 44.91 492 GLY A CA 1
ATOM 3740 C C . GLY A 1 492 ? -14.761 -26.956 -13.832 1.00 44.91 492 GLY A C 1
ATOM 3741 O O . GLY A 1 492 ? -14.633 -27.196 -15.029 1.00 44.91 492 GLY A O 1
ATOM 3742 N N . HIS A 1 493 ? -13.863 -27.363 -12.925 1.00 43.50 493 HIS A N 1
ATOM 3743 C CA . HIS A 1 493 ? -12.638 -28.097 -13.276 1.00 43.50 493 HIS A CA 1
ATOM 3744 C C . HIS A 1 493 ? -12.923 -29.422 -14.012 1.00 43.50 493 HIS A C 1
ATOM 3746 O O . HIS A 1 493 ? -12.273 -29.717 -15.012 1.00 43.50 493 HIS A O 1
ATOM 3752 N N . ARG A 1 494 ? -13.958 -30.180 -13.610 1.00 43.84 494 ARG A N 1
ATOM 3753 C CA . ARG A 1 494 ? -14.357 -31.422 -14.310 1.00 43.84 494 ARG A CA 1
ATOM 3754 C C . ARG A 1 494 ? -14.964 -31.185 -15.695 1.00 43.84 494 ARG A C 1
ATOM 3756 O O . ARG A 1 494 ? -14.809 -32.026 -16.578 1.00 43.84 494 ARG A O 1
ATOM 3763 N N . ALA A 1 495 ? -15.658 -30.065 -15.900 1.00 43.25 495 ALA A N 1
ATOM 3764 C CA . ALA A 1 495 ? -16.234 -29.736 -17.203 1.00 43.25 495 ALA A CA 1
ATOM 3765 C C . ALA A 1 495 ? -15.141 -29.395 -18.230 1.00 43.25 495 ALA A C 1
ATOM 3767 O O . ALA A 1 495 ? -15.242 -29.836 -19.375 1.00 43.25 495 ALA A O 1
ATOM 3768 N N . ILE A 1 496 ? -14.081 -28.698 -17.797 1.00 48.72 496 ILE A N 1
ATOM 3769 C CA . ILE A 1 496 ? -12.931 -28.311 -18.631 1.00 48.72 496 ILE A CA 1
ATOM 3770 C C . ILE A 1 496 ? -12.069 -29.536 -18.996 1.00 48.72 496 ILE A C 1
ATOM 3772 O O . ILE A 1 496 ? -11.606 -29.648 -20.131 1.00 48.72 496 ILE A O 1
ATOM 3776 N N . GLU A 1 497 ? -11.919 -30.510 -18.090 1.00 44.75 497 GLU A N 1
ATOM 3777 C CA . GLU A 1 497 ? -11.254 -31.786 -18.408 1.00 44.75 497 GLU A CA 1
ATOM 3778 C C . GLU A 1 497 ? -12.053 -32.630 -19.420 1.00 44.75 497 GLU A C 1
ATOM 3780 O O . GLU A 1 497 ? -11.467 -33.241 -20.315 1.00 44.75 497 GLU A O 1
ATOM 3785 N N . SER A 1 498 ? -13.391 -32.630 -19.354 1.00 44.00 498 SER A N 1
ATOM 3786 C CA . SER A 1 498 ? -14.219 -33.420 -20.283 1.00 44.00 498 SER A CA 1
ATOM 3787 C C . SER A 1 498 ? -14.189 -32.900 -21.729 1.00 44.00 498 SER A C 1
ATOM 3789 O O . SER A 1 498 ? -14.187 -33.693 -22.674 1.00 44.00 498 SER A O 1
ATOM 3791 N N . THR A 1 499 ? -14.100 -31.579 -21.924 1.00 48.28 499 THR A N 1
ATOM 3792 C CA . THR A 1 499 ? -13.984 -30.959 -23.254 1.00 48.28 499 THR A CA 1
ATOM 3793 C C . THR A 1 499 ? -12.583 -31.109 -23.845 1.00 48.28 499 THR A C 1
ATOM 3795 O O . THR A 1 499 ? -12.462 -31.271 -25.060 1.00 48.28 499 THR A O 1
ATOM 3798 N N . ALA A 1 500 ? -11.535 -31.153 -23.014 1.00 48.41 500 ALA A N 1
ATOM 3799 C CA . ALA A 1 500 ? -10.171 -31.437 -23.465 1.00 48.41 500 ALA A CA 1
ATOM 3800 C C . ALA A 1 500 ? -10.000 -32.892 -23.954 1.00 48.41 500 ALA A C 1
ATOM 3802 O O . ALA A 1 500 ? -9.344 -33.130 -24.970 1.00 48.41 500 ALA A O 1
ATOM 3803 N N . VAL A 1 501 ? -10.645 -33.865 -23.298 1.00 47.94 501 VAL A N 1
ATOM 3804 C CA . VAL A 1 501 ? -10.595 -35.284 -23.710 1.00 47.94 501 VAL A CA 1
ATOM 3805 C C . VAL A 1 501 ? -11.420 -35.544 -24.981 1.00 47.94 501 VAL A C 1
ATOM 3807 O O . VAL A 1 501 ? -11.011 -36.343 -25.824 1.00 47.94 501 VAL A O 1
ATOM 3810 N N . ALA A 1 502 ? -12.533 -34.830 -25.185 1.00 46.09 502 ALA A N 1
ATOM 3811 C CA . ALA A 1 502 ? -13.340 -34.945 -26.404 1.00 46.09 502 ALA A CA 1
ATOM 3812 C C . ALA A 1 502 ? -12.646 -34.357 -27.652 1.00 46.09 502 ALA A C 1
ATOM 3814 O O . ALA A 1 502 ? -12.793 -34.901 -28.748 1.00 46.09 502 ALA A O 1
ATOM 3815 N N . ALA A 1 503 ? -11.848 -33.293 -27.496 1.00 46.72 503 ALA A N 1
ATOM 3816 C CA . ALA A 1 503 ? -11.088 -32.690 -28.596 1.00 46.72 503 ALA A CA 1
ATOM 3817 C C . ALA A 1 503 ? -9.897 -33.557 -29.057 1.00 46.72 503 ALA A C 1
ATOM 3819 O O . ALA A 1 503 ? -9.526 -33.522 -30.229 1.00 46.72 503 ALA A O 1
ATOM 3820 N N . ALA A 1 504 ? -9.336 -34.390 -28.172 1.00 44.72 504 ALA A N 1
ATOM 3821 C CA . ALA A 1 504 ? -8.237 -35.301 -28.503 1.00 44.72 504 ALA A CA 1
ATOM 3822 C C . ALA A 1 504 ? -8.674 -36.548 -29.305 1.00 44.72 504 ALA A C 1
ATOM 3824 O O . ALA A 1 504 ? -7.833 -37.217 -29.896 1.00 44.72 504 ALA A O 1
ATOM 3825 N N . HIS A 1 505 ? -9.976 -36.861 -29.361 1.00 46.16 505 HIS A N 1
ATOM 3826 C CA . HIS A 1 505 ? -10.521 -38.011 -30.103 1.00 46.16 505 HIS A CA 1
ATOM 3827 C C . HIS A 1 505 ? -11.052 -37.672 -31.512 1.00 46.16 505 HIS A C 1
ATOM 3829 O O . HIS A 1 505 ? -11.566 -38.555 -32.196 1.00 46.16 505 HIS A O 1
ATOM 3835 N N . GLN A 1 506 ? -10.918 -36.422 -31.977 1.00 43.62 506 GLN A N 1
ATOM 3836 C CA . GLN A 1 506 ? -11.335 -35.988 -33.322 1.00 43.62 506 GLN A CA 1
ATOM 3837 C C . GLN A 1 506 ? -10.158 -35.485 -34.177 1.00 43.62 506 GLN A C 1
ATOM 3839 O O . GLN A 1 506 ? -10.221 -34.414 -34.775 1.00 43.62 506 GLN A O 1
ATOM 3844 N N . GLN A 1 507 ? -9.082 -36.268 -34.283 1.00 39.44 507 GLN A N 1
ATOM 3845 C CA . GLN A 1 507 ? -8.149 -36.146 -35.409 1.00 39.44 507 GLN A CA 1
ATOM 3846 C C . GLN A 1 507 ? -8.285 -37.382 -36.309 1.00 39.44 507 GLN A C 1
ATOM 3848 O O . GLN A 1 507 ? -7.995 -38.490 -35.855 1.00 39.44 507 GLN A O 1
ATOM 3853 N N . PRO A 1 508 ? -8.737 -37.245 -37.570 1.00 43.62 508 PRO A N 1
ATOM 3854 C CA . PRO A 1 508 ? -8.757 -38.367 -38.491 1.00 43.62 508 PRO A CA 1
ATOM 3855 C C . PRO A 1 508 ? -7.340 -38.629 -39.009 1.00 43.62 508 PRO A C 1
ATOM 3857 O O . PRO A 1 508 ? -6.682 -37.744 -39.556 1.00 43.62 508 PRO A O 1
ATOM 3860 N N . HIS A 1 509 ? -6.891 -39.876 -38.867 1.00 40.50 509 HIS A N 1
ATOM 3861 C CA . HIS A 1 509 ? -5.784 -40.427 -39.638 1.00 40.50 509 HIS A CA 1
ATOM 3862 C C . HIS A 1 509 ? -6.057 -40.235 -41.138 1.00 40.50 509 HIS A C 1
ATOM 3864 O O . HIS A 1 509 ? -6.970 -40.852 -41.684 1.00 40.50 509 HIS A O 1
ATOM 3870 N N . ALA A 1 510 ? -5.242 -39.423 -41.809 1.00 36.66 510 ALA A N 1
ATOM 3871 C CA . ALA A 1 510 ? -5.127 -39.424 -43.261 1.00 36.66 510 ALA A CA 1
ATOM 3872 C C . ALA A 1 510 ? -3.813 -40.123 -43.639 1.00 36.66 510 ALA A C 1
ATOM 3874 O O . ALA A 1 510 ? -2.727 -39.580 -43.459 1.00 36.66 510 ALA A O 1
ATOM 3875 N N . MET A 1 511 ? -3.945 -41.366 -44.104 1.00 38.25 511 MET A N 1
ATOM 3876 C CA . MET A 1 511 ? -2.952 -42.056 -44.928 1.00 38.25 511 MET A CA 1
ATOM 3877 C C . MET A 1 511 ? -3.075 -41.530 -46.362 1.00 38.25 511 MET A C 1
ATOM 3879 O O . MET A 1 511 ? -4.193 -41.443 -46.875 1.00 38.25 511 MET A O 1
ATOM 3883 N N . GLY A 1 512 ? -1.942 -41.223 -46.995 1.00 36.59 512 GLY A N 1
ATOM 3884 C CA . GLY A 1 512 ? -1.844 -40.785 -48.388 1.00 36.59 512 GLY A CA 1
ATOM 3885 C C . GLY A 1 512 ? -0.542 -40.060 -48.654 1.00 36.59 512 GLY A C 1
ATOM 3886 O O . GLY A 1 512 ? -0.553 -38.822 -48.493 1.00 36.59 512 GLY A O 1
#

pLDDT: mean 75.81, std 22.33, range [23.89, 98.81]

Foldseek 3Di:
DDDDPPQDKFKWDWDADPVGTDIDTDQFDVSFAAPDHVSLPQWDQDQQDIPSDPPVVQWAWFQAQNGIHTWDACNNDPPNQADRQWIWTKTKIFIGDPNDGFFFDWDLAWFAFQDDDQQFQKTWGANYVVHHTFKMKTQFPPAPDDHGDTHFGLHTGHTFWRHNVPDDGPPPTIIMMIGTVVCVVSNRQSRNCVSVVVRTRDSVPCVPRHGDDDDPQVKAAGSDFDPLQLLLLQLLVLVPHAFPPRHRRDSPRHRHRRCLSSLQVVCVVVVHDSNSISGPVSSVVSNVSCVVRPDPDDDPDPDPVVVVVPVPVVVQVVPDDDPDDDDDDDDDDDDDDDDDDDDDDDDDDDDDDDDDDDDDDDPPPDDFLCDPPDQCVLVLVLLLVQLCVVCVVVPHDDDLLSLLLSLLVLLFCLVLPHGSVWHKHWDWDDCDPPAHTRQKIKIATDDPPDDPDRVSGIDMDGSVVSSVDHSVVSRVSSVVSVVVVVCPDPVVVVVVVVVVVVVVPPDDDDDD

Nearest PDB structures (foldseek):
  8kea-assembly1_C  TM=6.922E-01  e=1.587E-08  unclassified Caudoviricetes
  7r6s-assembly1_A  TM=8.259E-01  e=5.572E-04  Stenotrophomonas maltophilia K279a
  4xxt-assembly1_A  TM=5.659E-01  e=1.199E-02  Clostridium acetobutylicum ATCC 824
  6smk-assembly1_A  TM=6.347E-01  e=1.858E-02  Enterococcus faecalis V583
  4c2e-assembly1_B  TM=4.637E-01  e=3.043E-02  Bacillus subtilis subsp. subtilis str. 168

InterPro domains:
  IPR002477 Peptidoglycan binding-like [PF01471] (225-284)
  IPR011055 Duplicated hybrid motif [G3DSA:2.70.70.10] (92-198)
  IPR036365 PGBD-like superfamily [SSF47090] (213-284)
  IPR036366 PGBD superfamily [G3DSA:1.10.101.10] (214-287)
  IPR046519 X-Tfes, XVIPCD [PF20410] (371-479)

Secondary structure (DSSP, 8-state):
-PPPTTS--EEEEEEEETTEEEEEE-SSGGG---SSGGGGTT-EEETTEEES-S-TTT-EEEEETTEEEEEEETTT-TTS-S-TT-EEEEEEEEEEBTTB---EEE-SS-EEEEEEETTTTEEEEESSTTS-EEEEEESEEEE---TT-EE-TT-EEEEEB-TTS-S-TTSS-BEEEEEEGGGHHHHHHHHHHHHHTSS-SSGGG-TT--PPPPP----BPTT-BSHHHHHHHHHHHHTT--BGGGBPPP-SSB--GGGHHHHHHHHHHTTS---SSB-HHHHHHHHHHHHHSPPPSPPPPPPTTTTTSTTTHHHHTTSPPPS--PPPPP-PPP----PPP----------------PPP-PPPPPPPTTSTTSTTHHHHHHHHHHHHHHHHHTT----HHHHHHHHHHHHHHHHTT--TT-EEEEEEPPP-SSS-TTSEEEEEEESTT--SSSGGGEEEEEHHHHHHS-HHHHHHHHHHHHHHHHHTSHHHHHHHHHHHHHHTT-------

Sequence (512 aa):
MSNGPGTAYTVRQFVFDERGARNEDVTGFEDLVTHHPRANADAQMADGEILGVERPATRSHAFIGGAYQEVETARTDEYGTLKQDQVLLIKDFILERDGRRQLDVPSPIAGHVGRVDRANGLVELLDRRGGEVVARVRHLNPIAVAAGDDVAYGDSLGTQNNQGLRLAPGTHIHVHIEMDTRHYQNFRNYVDDLASGRLAVEAAHRAGVTAQPVIDDATFRLGESGEPVATVQRALVADGYRAAGDRPIAIDGVYRPDMQGALLAFQQDHRIPRTGDIDPATVQLALRVNLDRPLGPLRPAPDPDLANAVPQVLRDVRQGLDPAYTVRPWQPLPDAGHPVDPARTQRAPVHHAHPGHAPARLPERAPDPAHPGHPDHALLLRIRAGVRGLDRAVGKDWDTASERLGASLLAKAKECGFSGRDEIALVLNDATATLPAGALVHMERRGPYASADPAANWTHVRTADAVATPCEDSYRKAEALAGMQAATSPQGHRAIESTAVAAAHQQPHAMG